Protein AF-S4RM28-F1 (afdb_monomer)

Radius of gyration: 28.79 Å; Cα contacts (8 Å, |Δi|>4): 695; chains: 1; bounding box: 77×63×83 Å

Secondary structure (DSSP, 8-state):
-GGGSSSPB-HHHHSEE-HHHH-TT----TTTHHHHHHHHHHTT-TTTT---PPPPGGG-----S--SSGGGS------------HHHHHHHHHHHB-HHHHHHHHHHHHHTTPPP-SEEEETTTTEEEE-HHHHTT-EEEE---STT--SS-EEEETTTS----------SS-SS-HHHHHHHHH--TT--SS--------S-HHHHHHHS--TTS---EEEEGGGGG-HHHHHHHHHHHHHTT--GGGEEEE-TT-HHHHHHHHHHHHHHHHHHSPPPS---S-S--EEGGGSHHHHHHHHHHHHHHHHHTTTSS---TTSTHHHHHHHHHHHHHHH-TT-TT--HHHHHHHHHHHHHHHHHHHHHH---HHHHHHHHHHHHS-HHHHHHHHHHHHHHHHHHHHHHHHHHHHHHHHHTT-SS--HHHHHHHHHHHHHH---HHHHHHHHHHHHHHHHHHT--STTTTHHHHHHHHHHTT--EE--BTTTTB--HHHHHHHHHHHHHHHTSPPPEEEEEEE-BTTSSHHHHHHHHH-------TT----EEEEEEE-STTTTS-SEEEEEE-PPBS-TTTTTSTTHHHHHHHHHHHHHHH-SEEEE-

Organism: Petromyzon marinus (NCBI:txid7757)

InterPro domains:
  IPR027417 P-loop containing nucleoside triphosphate hydrolase [G3DSA:3.40.50.300] (500-608)
  IPR027417 P-loop containing nucleoside triphosphate hydrolase [SSF52540] (484-608)
  IPR030383 Very large inducible GTPASE (VLIG)-type guanine nucleotide-binding (G) domain [PF25683] (335-608)
  IPR030383 Very large inducible GTPASE (VLIG)-type guanine nucleotide-binding (G) domain [PS51717] (513-608)
  IPR052986 Interferon-induced very large GTPase [PTHR14819] (202-608)
  IPR057365 Up-regulator of cell proliferation-like domain [PF25496] (85-206)
  IPR060180 Up-regulator of cell proliferation-like, N-terminal [PF26773] (1-55)

Foldseek 3Di:
DVVLVVPADEPQNLLFAAVVVVPPDDQDDPVCLLSVLLLCLLLLPLPSQDDDRDDDPPPDDDDDDDDPPPPPDDPDDDDPDPDDDPVVSVLVSCSRHDLNSLLLSQQSCVSSLEDGDQWRQDPVVRAIAGSLSSQLVNWDWDQDPDPVRNPGTFIHTPSQDQDDDDDDDDAAFDQDDSQNLVQLQPPDPPDRHDDDDRDGDHHDVLVVCLPDDDLVDQAAAEAELVCVPPPVVVVVVVVSCVSNVHDPLRYHYDYPVCSPVSNVVVNVSVVVVRNVDDRDRDPPDPDPHHYPCPPPLNVVLLVLLCVLCVVVVVVPDDDLPLDDPLLLLLLVLVVCLVVVPPVPPPDNVVVNVVSVVVNLVSLLVLLVVDHDSSLVSVQCLLQPPPPVSSVSNLVSNQSVLVVQLSVQVRVLVSVLVVLVPDPDPCVVVNLVSLVVSVVSRGGSQSSLVSLLSNLVSCVSVVPDDSNVCVLLSVLSCQSSFNWHAQADLVSRDGSVVSVVSNVVNVCVVVVHDFFEAEEEEAAAQPPCQQVSCSSSSSHDADDDRSCGDQTWHWRAHPHVCPVVGGIYIYGYFHGQPDPSQVPDPCSVVSSVSRVVVRVVVHPYYHYD

pLDDT: mean 74.08, std 16.36, range [24.89, 96.19]

Solvent-accessible surface area (backbone atoms only — not comparable to full-atom values): 35421 Å² total; per-residue (Å²): 106,75,86,21,55,85,47,59,43,46,55,64,73,66,45,47,47,37,60,73,76,68,45,89,78,71,74,52,40,91,91,47,43,67,60,54,48,52,51,34,33,43,27,46,40,66,66,66,81,68,83,75,65,66,72,72,80,90,72,77,76,87,84,85,80,86,78,92,71,63,89,81,78,69,79,94,68,94,69,91,63,93,69,80,52,67,65,58,51,50,44,53,50,54,69,19,33,30,72,68,32,37,24,54,51,44,37,24,34,51,74,33,51,43,70,74,76,58,65,45,72,36,84,93,74,77,46,42,31,34,38,49,50,28,32,44,75,32,62,48,80,39,68,58,86,52,90,90,50,68,83,55,69,48,69,47,30,62,59,73,53,76,69,86,86,84,85,88,80,84,73,37,85,58,102,61,53,65,36,54,56,49,24,66,57,71,37,59,104,87,53,70,45,50,87,69,71,93,74,89,58,72,74,74,52,70,66,56,57,74,73,73,66,67,88,88,62,88,75,69,49,78,41,57,46,82,51,76,79,36,67,69,55,50,53,52,51,51,53,50,28,64,77,66,73,55,58,79,86,31,55,46,73,33,52,90,89,41,61,69,59,42,25,54,52,51,53,49,55,53,50,57,48,61,74,69,51,81,76,73,81,66,98,71,87,88,63,105,51,48,47,57,38,72,38,68,59,52,40,52,28,44,50,54,43,48,58,49,48,57,59,32,74,75,66,75,63,87,72,57,81,51,43,62,69,59,39,37,52,46,27,52,50,56,51,42,68,76,62,53,82,82,47,86,86,58,55,70,70,58,48,48,49,54,48,49,54,55,48,50,52,48,30,51,52,39,43,71,65,58,71,42,73,57,52,45,52,52,52,49,40,61,68,68,45,56,81,84,42,35,60,50,30,53,52,47,41,32,55,50,33,42,52,52,18,44,57,53,40,46,59,49,52,51,54,52,58,53,53,72,70,48,94,64,93,48,65,68,60,51,50,52,50,50,53,50,44,60,73,47,56,46,46,54,65,57,57,54,50,39,51,42,48,48,40,51,16,25,64,76,67,68,51,77,77,88,49,73,61,50,37,51,38,50,23,53,42,32,77,61,54,43,65,44,69,60,46,44,68,90,49,65,35,60,61,59,69,49,53,51,47,20,51,50,35,39,32,60,76,68,74,46,84,75,43,70,41,29,38,32,45,45,35,46,53,80,63,45,60,43,55,48,50,19,33,76,64,40,51,82,60,47,84,45,91,90,51,54,38,38,31,35,36,59,30,46,43,69,45,80,46,80,83,74,37,44,30,43,36,41,34,43,46,57,38,38,80,38,81,88,45,62,79,44,98,61,37,64,59,55,41,49,50,52,51,50,55,52,52,76,67,32,79,41,72,45,80,84

Sequence (608 aa):
LTTYYPNKLTLSDVLKIDNVVLARDESISMGNIAMHFIRNIMRANSKSRTIDIDAPESLRQDYSSDTSFLNEWLPDTEAEADSVSILDLVTAVFLCCDSLLQQVLMVKMSRCHFALPLLLPDPGKGSVTFLLWAMRPVVHKWRPHDGETRKGYREDSMATTSMPIISFVRLGDCSVSKSERINSVLSNENHEFFVHRAIYFGDEECEFLSSNFNSNSTMFLVIDQRNRTDEKVLKKLKLLSNSLSLNQNNFCFMDKRNKKKNKTTLQKTITDILLKKKIATKVQQELNTEIDEYVDLCTKSKHSVDSMLGNVNKSNAIMLPCQGELWHKWAELSKEQCRSKRRRGQTFEAYNREIEDRKLQLRQQQSGKGLSQAMQTFASAILDIPAEMKMYFVQSMGMELDALSRRALFTLRGKYQELLKSTADVKEELNKLSKMMSSSSLGLENLMREIGQIYKASKVCKSENAHERLPAAMAELFLKGIPMELLDGDAGCIPIDWITEVFGEVRKKLGRDPRVFVLTMLGVQSSGKSTLLNTMFGLQFTVDSGRCTRGAFIIDDDSKRELGFDFLLVIDTEGLKSPEVAKLDDSHERDNELATVVIELSDLTLIN

Mean predicted aligned error: 13.02 Å

Nearest PDB structures (foldseek):
  7aoi-assembly1_XL  TM=4.154E-01  e=3.166E-02  Trypanosoma brucei
  8pkp-assembly1_O  TM=1.659E-01  e=1.672E+00  Homo sapiens
  8fbj-assembly1_A  TM=1.659E-01  e=7.945E+00  synthetic construct

Structure (mmCIF, N/CA/C/O backbone):
data_AF-S4RM28-F1
#
_entry.id   AF-S4RM28-F1
#
loop_
_atom_site.group_PDB
_atom_site.id
_atom_site.type_symbol
_atom_site.label_atom_id
_atom_site.label_alt_id
_atom_site.label_comp_id
_atom_site.label_asym_id
_atom_site.label_entity_id
_atom_site.label_seq_id
_atom_site.pdbx_PDB_ins_code
_atom_site.Cartn_x
_atom_site.Cartn_y
_atom_site.Cartn_z
_atom_site.occupancy
_atom_site.B_iso_or_equiv
_atom_site.auth_seq_id
_atom_site.auth_comp_id
_atom_site.auth_asym_id
_atom_site.auth_atom_id
_atom_site.pdbx_PDB_model_num
ATOM 1 N N . LEU A 1 1 ? -1.001 -12.833 -23.002 1.00 73.75 1 LEU A N 1
ATOM 2 C CA . LEU A 1 1 ? -0.875 -11.393 -23.343 1.00 73.75 1 LEU A CA 1
ATOM 3 C C . LEU A 1 1 ? -1.803 -10.971 -24.482 1.00 73.75 1 LEU A C 1
ATOM 5 O O . LEU A 1 1 ? -2.385 -9.909 -24.370 1.00 73.75 1 LEU A O 1
ATOM 9 N N . THR A 1 2 ? -2.011 -11.785 -25.525 1.00 73.62 2 THR A N 1
ATOM 10 C CA . THR A 1 2 ? -2.912 -11.468 -26.659 1.00 73.62 2 THR A CA 1
ATOM 11 C C . THR A 1 2 ? -4.353 -11.137 -26.255 1.00 73.62 2 THR A C 1
ATOM 13 O O . THR A 1 2 ? -4.953 -10.239 -26.827 1.00 73.62 2 THR A O 1
ATOM 16 N N . THR A 1 3 ? -4.894 -11.785 -25.221 1.00 80.25 3 THR A N 1
ATOM 17 C CA . THR A 1 3 ? -6.215 -11.452 -24.650 1.00 80.25 3 THR A CA 1
ATOM 18 C C . THR A 1 3 ? -6.252 -10.075 -23.972 1.00 80.25 3 THR A C 1
ATOM 20 O O . THR A 1 3 ? -7.316 -9.471 -23.849 1.00 80.25 3 THR A O 1
ATOM 23 N N . TYR A 1 4 ? -5.082 -9.584 -23.550 1.00 81.25 4 TYR A N 1
ATOM 24 C CA . TYR A 1 4 ? -4.866 -8.357 -22.783 1.00 81.25 4 TYR A CA 1
ATOM 25 C C . TYR A 1 4 ? -4.171 -7.256 -23.608 1.00 81.25 4 TYR A C 1
ATOM 27 O O . TYR A 1 4 ? -3.497 -6.379 -23.072 1.00 81.25 4 TYR A O 1
ATOM 35 N N . TYR A 1 5 ? -4.295 -7.285 -24.931 1.00 80.00 5 TYR A N 1
ATOM 36 C CA . TYR A 1 5 ? -3.956 -6.129 -25.751 1.00 80.00 5 TYR A CA 1
ATOM 37 C C . TYR A 1 5 ? -5.054 -5.952 -26.806 1.00 80.00 5 TYR A C 1
ATOM 39 O O . TYR A 1 5 ? -5.265 -6.863 -27.603 1.00 80.00 5 TYR A O 1
ATOM 47 N N . PRO A 1 6 ? -5.800 -4.829 -26.815 1.00 69.44 6 PRO A N 1
ATOM 48 C CA . PRO A 1 6 ? -5.622 -3.631 -25.987 1.00 69.44 6 PRO A CA 1
ATOM 49 C C . PRO A 1 6 ? -6.293 -3.690 -24.597 1.00 69.44 6 PRO A C 1
ATOM 51 O O . PRO A 1 6 ? -6.110 -2.758 -23.813 1.00 69.44 6 PRO A O 1
ATOM 54 N N . ASN A 1 7 ? -7.074 -4.738 -24.292 1.00 78.25 7 ASN A N 1
ATOM 55 C CA . ASN A 1 7 ? -7.752 -4.911 -22.994 1.00 78.25 7 ASN A CA 1
ATOM 56 C C . ASN A 1 7 ? -6.734 -4.972 -21.856 1.00 78.25 7 ASN A C 1
ATOM 58 O O . ASN A 1 7 ? -5.763 -5.685 -21.981 1.00 78.25 7 ASN A O 1
ATOM 62 N N . LYS A 1 8 ? -6.910 -4.286 -20.731 1.00 88.12 8 LYS A N 1
ATOM 63 C CA . LYS A 1 8 ? -5.827 -4.200 -19.739 1.00 88.12 8 LYS A CA 1
ATOM 64 C C . LYS A 1 8 ? -5.924 -5.268 -18.650 1.00 88.12 8 LYS A C 1
ATOM 66 O O . LYS A 1 8 ? -6.998 -5.489 -18.105 1.00 88.12 8 LYS A O 1
ATOM 71 N N . LEU A 1 9 ? -4.791 -5.892 -18.330 1.00 90.31 9 LEU A N 1
ATOM 72 C CA . LEU A 1 9 ? -4.597 -6.713 -17.137 1.00 90.31 9 LEU A CA 1
ATOM 73 C C . LEU A 1 9 ? -4.589 -5.804 -15.904 1.00 90.31 9 LEU A C 1
ATOM 75 O O . LEU A 1 9 ? -3.847 -4.817 -15.871 1.00 90.31 9 LEU A O 1
ATOM 79 N N . THR A 1 10 ? -5.400 -6.137 -14.906 1.00 88.19 10 THR A N 1
ATOM 80 C CA . THR A 1 10 ? -5.572 -5.335 -13.689 1.00 88.19 10 THR A CA 1
ATOM 81 C C . THR A 1 10 ? -4.857 -5.957 -12.493 1.00 88.19 10 THR A C 1
ATOM 83 O O . THR A 1 10 ? -4.464 -7.124 -12.505 1.00 88.19 10 THR A O 1
ATOM 86 N N . LEU A 1 11 ? -4.718 -5.192 -11.408 1.00 84.69 11 LEU A N 1
ATOM 87 C CA . LEU A 1 11 ? -4.174 -5.714 -10.152 1.00 84.69 11 LEU A CA 1
ATOM 88 C C . LEU A 1 11 ? -4.999 -6.892 -9.600 1.00 84.69 11 LEU A C 1
ATOM 90 O O . LEU A 1 11 ? -4.419 -7.858 -9.110 1.00 84.69 11 LEU A O 1
ATOM 94 N N . SER A 1 12 ? -6.328 -6.835 -9.713 1.00 81.81 12 SER A N 1
ATOM 95 C CA . SER A 1 12 ? -7.225 -7.903 -9.256 1.00 81.81 12 SER A CA 1
ATOM 96 C C . SER A 1 12 ? -7.084 -9.190 -10.067 1.00 81.81 12 SER A C 1
ATOM 98 O O . SER A 1 12 ? -7.350 -10.256 -9.531 1.00 81.81 12 SER A O 1
ATOM 100 N N . ASP A 1 13 ? -6.640 -9.120 -11.325 1.00 84.81 13 ASP A N 1
ATOM 101 C CA . ASP A 1 13 ? -6.362 -10.316 -12.132 1.00 84.81 13 ASP A CA 1
ATOM 102 C C . ASP A 1 13 ? -5.073 -11.022 -11.693 1.00 84.81 13 ASP A C 1
ATOM 104 O O . ASP A 1 13 ? -4.930 -12.230 -11.864 1.00 84.81 13 ASP A O 1
ATOM 108 N N . VAL A 1 14 ? -4.122 -10.267 -11.133 1.00 84.12 14 VAL A N 1
ATOM 109 C CA . VAL A 1 14 ? -2.812 -10.776 -10.699 1.00 84.12 14 VAL A CA 1
ATOM 110 C C . VAL A 1 14 ? -2.829 -11.229 -9.236 1.00 84.12 14 VAL A C 1
ATOM 112 O O . VAL A 1 14 ? -2.115 -12.165 -8.877 1.00 84.12 14 VAL A O 1
ATOM 115 N N . LEU A 1 15 ? -3.630 -10.581 -8.385 1.00 81.81 15 LEU A N 1
ATOM 116 C CA . LEU A 1 15 ? -3.820 -10.942 -6.975 1.00 81.81 15 LEU A CA 1
ATOM 117 C C . LEU A 1 15 ? -4.888 -12.034 -6.817 1.00 81.81 15 LEU A C 1
ATOM 119 O O . LEU A 1 15 ? -5.908 -11.833 -6.157 1.00 81.81 15 LEU A O 1
ATOM 123 N N . LYS A 1 16 ? -4.633 -13.194 -7.419 1.00 82.19 16 LYS A N 1
ATOM 124 C CA . LYS A 1 16 ? -5.481 -14.383 -7.315 1.00 82.19 16 LYS A CA 1
ATOM 125 C C . LYS A 1 16 ? -4.652 -15.608 -6.987 1.00 82.19 16 LYS A C 1
ATOM 127 O O . LYS A 1 16 ? -3.481 -15.699 -7.364 1.00 82.19 16 LYS A O 1
ATOM 132 N N . ILE A 1 17 ? -5.274 -16.557 -6.302 1.00 75.69 17 ILE A N 1
ATOM 133 C CA . ILE A 1 17 ? -4.740 -17.909 -6.196 1.00 75.69 17 ILE A CA 1
ATOM 134 C C . ILE A 1 17 ? -5.312 -18.694 -7.371 1.00 75.69 17 ILE A C 1
ATOM 136 O O . ILE A 1 17 ? -6.522 -18.843 -7.494 1.00 75.69 17 ILE A O 1
ATOM 140 N N . ASP A 1 18 ? -4.441 -19.138 -8.269 1.00 70.94 18 ASP A N 1
ATOM 141 C CA . ASP A 1 18 ? -4.818 -19.913 -9.447 1.00 70.94 18 ASP A CA 1
ATOM 142 C C . ASP A 1 18 ? -4.026 -21.223 -9.517 1.00 70.94 18 ASP A C 1
ATOM 144 O O . ASP A 1 18 ? -3.054 -21.433 -8.785 1.00 70.94 18 ASP A O 1
ATOM 148 N N . ASN A 1 19 ? -4.434 -22.114 -10.421 1.00 61.41 19 ASN A N 1
ATOM 149 C CA . ASN A 1 19 ? -3.815 -23.433 -10.565 1.00 61.41 19 ASN A CA 1
ATOM 150 C C . ASN A 1 19 ? -2.324 -23.353 -10.921 1.00 61.41 19 ASN A C 1
ATOM 152 O O . ASN A 1 19 ? -1.575 -24.264 -10.588 1.00 61.41 19 ASN A O 1
ATOM 156 N N . VAL A 1 20 ? -1.867 -22.252 -11.525 1.00 61.03 20 VAL A N 1
ATOM 157 C CA . VAL A 1 20 ? -0.448 -22.056 -11.849 1.00 61.03 20 VAL A CA 1
ATOM 158 C C . VAL A 1 20 ? 0.359 -21.696 -10.597 1.00 61.03 20 VAL A C 1
ATOM 160 O O . VAL A 1 20 ? 1.529 -22.046 -10.495 1.00 61.03 20 VAL A O 1
ATOM 163 N N . VAL A 1 21 ? -0.243 -21.015 -9.616 1.00 60.88 21 VAL A N 1
ATOM 164 C CA . VAL A 1 21 ? 0.367 -20.813 -8.289 1.00 60.88 21 VAL A CA 1
ATOM 165 C C . VAL A 1 21 ? 0.446 -22.128 -7.505 1.00 60.88 21 VAL A C 1
ATOM 167 O O . VAL A 1 21 ? 1.389 -22.313 -6.733 1.00 60.88 21 VAL A O 1
ATOM 170 N N . LEU A 1 22 ? -0.524 -23.027 -7.693 1.00 56.69 22 LEU A N 1
ATOM 171 C CA . LEU A 1 22 ? -0.585 -24.331 -7.023 1.00 56.69 22 LEU A CA 1
ATOM 172 C C . LEU A 1 22 ? 0.323 -25.386 -7.670 1.00 56.69 22 LEU A C 1
ATOM 174 O O . LEU A 1 22 ? 0.845 -26.256 -6.966 1.00 56.69 22 LEU A O 1
ATOM 178 N N . ALA A 1 23 ? 0.549 -25.296 -8.980 1.00 56.53 23 ALA A N 1
ATOM 179 C CA . ALA A 1 23 ? 1.480 -26.146 -9.705 1.00 56.53 23 ALA A CA 1
ATOM 180 C C . ALA A 1 23 ? 2.921 -25.826 -9.275 1.00 56.53 23 ALA A C 1
ATOM 182 O O . ALA A 1 23 ? 3.516 -24.830 -9.678 1.00 56.53 23 ALA A O 1
ATOM 183 N N . ARG A 1 24 ? 3.481 -26.678 -8.410 1.00 48.00 24 ARG A N 1
ATOM 184 C CA . ARG A 1 24 ? 4.815 -26.490 -7.815 1.00 48.00 24 ARG A CA 1
ATOM 185 C C . ARG A 1 24 ? 5.962 -26.524 -8.836 1.00 48.00 24 ARG A C 1
ATOM 187 O O . ARG A 1 24 ? 7.009 -25.970 -8.531 1.00 48.00 24 ARG A O 1
ATOM 194 N N . ASP A 1 25 ? 5.734 -27.101 -10.018 1.00 49.94 25 ASP A N 1
ATOM 195 C CA . ASP A 1 25 ? 6.750 -27.396 -11.038 1.00 49.94 25 ASP A CA 1
ATOM 196 C C . ASP A 1 25 ? 6.194 -27.265 -12.475 1.00 49.94 25 ASP A C 1
ATOM 198 O O . ASP A 1 25 ? 6.330 -28.172 -13.294 1.00 49.94 25 ASP A O 1
ATOM 202 N N . GLU A 1 26 ? 5.521 -26.163 -12.821 1.00 53.56 26 GLU A N 1
ATOM 203 C CA . GLU A 1 26 ? 5.284 -25.885 -14.247 1.00 53.56 26 GLU A CA 1
ATOM 204 C C . GLU A 1 26 ? 6.569 -25.354 -14.895 1.00 53.56 26 GLU A C 1
ATOM 206 O O . GLU A 1 26 ? 7.029 -24.253 -14.577 1.00 53.56 26 GLU A O 1
ATOM 211 N N . SER A 1 27 ? 7.122 -26.121 -15.840 1.00 62.16 27 SER A N 1
ATOM 212 C CA . SER A 1 27 ? 8.196 -25.661 -16.724 1.00 62.16 27 SER A CA 1
ATOM 213 C C . SER A 1 27 ? 7.789 -24.350 -17.402 1.00 62.16 27 SER A C 1
ATOM 215 O O . SER A 1 27 ? 6.673 -24.225 -17.928 1.00 62.16 27 SER A O 1
ATOM 217 N N . ILE A 1 28 ? 8.689 -23.365 -17.411 1.00 68.44 28 ILE A N 1
ATOM 218 C CA . ILE A 1 28 ? 8.443 -22.080 -18.074 1.00 68.44 28 ILE A CA 1
ATOM 219 C C . ILE A 1 28 ? 8.286 -22.344 -19.573 1.00 68.44 28 ILE A C 1
ATOM 221 O O . ILE A 1 28 ? 9.174 -22.901 -20.209 1.00 68.44 28 ILE A O 1
ATOM 225 N N . SER A 1 29 ? 7.159 -21.923 -20.143 1.00 72.62 29 SER A N 1
ATOM 226 C CA . SER A 1 29 ? 6.858 -22.029 -21.569 1.00 72.62 29 SER A CA 1
ATOM 227 C C . SER A 1 29 ? 6.569 -20.652 -22.156 1.00 72.62 29 SER A C 1
ATOM 229 O O . SER A 1 29 ? 6.201 -19.710 -21.450 1.00 72.62 29 SER A O 1
ATOM 231 N N . MET A 1 30 ? 6.650 -20.527 -23.480 1.00 72.19 30 MET A N 1
ATOM 232 C CA . MET A 1 30 ? 6.326 -19.269 -24.159 1.00 72.19 30 MET A CA 1
ATOM 233 C C . MET A 1 30 ? 4.887 -18.788 -23.879 1.00 72.19 30 MET A C 1
ATOM 235 O O . MET A 1 30 ? 4.615 -17.588 -23.860 1.00 72.19 30 MET A O 1
ATOM 239 N N . GLY A 1 31 ? 3.960 -19.711 -23.603 1.00 74.06 31 GLY A N 1
ATOM 240 C CA . GLY A 1 31 ? 2.568 -19.387 -23.283 1.00 74.06 31 GLY A CA 1
ATOM 241 C C . GLY A 1 31 ? 2.368 -18.763 -21.896 1.00 74.06 31 GLY A C 1
ATOM 242 O O . GLY A 1 31 ? 1.468 -17.936 -21.733 1.00 74.06 31 GLY A O 1
ATOM 243 N N . ASN A 1 32 ? 3.204 -19.112 -20.908 1.00 76.75 32 ASN A N 1
ATOM 244 C CA . ASN A 1 32 ? 3.055 -18.670 -19.512 1.00 76.75 32 ASN A CA 1
ATOM 245 C C . ASN A 1 32 ? 4.155 -17.697 -19.035 1.00 76.75 32 ASN A C 1
ATOM 247 O O . ASN A 1 32 ? 4.002 -17.095 -17.969 1.00 76.75 32 ASN A O 1
ATOM 251 N N . ILE A 1 33 ? 5.202 -17.463 -19.839 1.00 80.50 33 ILE A N 1
ATOM 252 C CA . ILE A 1 33 ? 6.382 -16.649 -19.493 1.00 80.50 33 ILE A CA 1
ATOM 253 C C . ILE A 1 33 ? 6.043 -15.260 -18.934 1.00 80.50 33 ILE A C 1
ATOM 255 O O . ILE A 1 33 ? 6.625 -14.828 -17.941 1.00 80.50 33 ILE A O 1
ATOM 259 N N . ALA A 1 34 ? 5.063 -14.564 -19.516 1.00 84.25 34 ALA A N 1
ATOM 260 C CA . ALA A 1 34 ? 4.672 -13.227 -19.071 1.00 84.25 34 ALA A CA 1
ATOM 261 C C . ALA A 1 34 ? 4.006 -13.235 -17.691 1.00 84.25 34 ALA A C 1
ATOM 263 O O . ALA A 1 34 ? 4.335 -12.407 -16.845 1.00 84.25 34 ALA A O 1
ATOM 264 N N . MET A 1 35 ? 3.109 -14.193 -17.439 1.00 83.75 35 MET A N 1
ATOM 265 C CA . MET A 1 35 ? 2.478 -14.338 -16.125 1.00 83.75 35 MET A CA 1
ATOM 266 C C . MET A 1 35 ? 3.481 -14.821 -15.082 1.00 83.75 35 MET A C 1
ATOM 268 O O . MET A 1 35 ? 3.471 -14.332 -13.955 1.00 83.75 35 MET A O 1
ATOM 272 N N . HIS A 1 36 ? 4.393 -15.719 -15.461 1.00 79.94 36 HIS A N 1
ATOM 273 C CA . HIS A 1 36 ? 5.498 -16.138 -14.607 1.00 79.94 36 HIS A CA 1
ATOM 274 C C . HIS A 1 36 ? 6.381 -14.942 -14.208 1.00 79.94 36 HIS A C 1
ATOM 276 O O . HIS A 1 36 ? 6.654 -14.736 -13.023 1.00 79.94 36 HIS A O 1
ATOM 282 N N . PHE A 1 37 ? 6.752 -14.092 -15.173 1.00 83.25 37 PHE A N 1
ATOM 283 C CA . PHE A 1 37 ? 7.504 -12.863 -14.920 1.00 83.25 37 PHE A CA 1
ATOM 284 C C . PHE A 1 37 ? 6.750 -11.902 -13.992 1.00 83.25 37 PHE A C 1
ATOM 286 O O . PHE A 1 37 ? 7.304 -11.485 -12.975 1.00 83.25 37 PHE A O 1
ATOM 293 N N . ILE A 1 38 ? 5.477 -11.604 -14.282 1.00 87.31 38 ILE A N 1
ATOM 294 C CA . ILE A 1 38 ? 4.633 -10.738 -13.442 1.00 87.31 38 ILE A CA 1
ATOM 295 C C . ILE A 1 38 ? 4.581 -11.266 -12.006 1.00 87.31 38 ILE A C 1
ATOM 297 O O . ILE A 1 38 ? 4.836 -10.507 -11.073 1.00 87.31 38 ILE A O 1
ATOM 301 N N . ARG A 1 39 ? 4.317 -12.563 -11.803 1.00 83.31 39 ARG A N 1
ATOM 302 C CA . ARG A 1 39 ? 4.246 -13.166 -10.462 1.00 83.31 39 ARG A CA 1
ATOM 303 C C . ARG A 1 39 ? 5.578 -13.067 -9.721 1.00 83.31 39 ARG A C 1
ATOM 305 O O . ARG A 1 39 ? 5.593 -12.675 -8.555 1.00 83.31 39 ARG A O 1
ATOM 312 N N . ASN A 1 40 ? 6.698 -13.349 -10.381 1.00 80.81 40 ASN A N 1
ATOM 313 C CA . ASN A 1 40 ? 8.018 -13.234 -9.758 1.00 80.81 40 ASN A CA 1
ATOM 314 C C . ASN A 1 40 ? 8.355 -11.789 -9.359 1.00 80.81 40 ASN A C 1
ATOM 316 O O . ASN A 1 40 ? 8.860 -11.555 -8.256 1.00 80.81 40 ASN A O 1
ATOM 320 N N . ILE A 1 41 ? 8.009 -10.812 -10.204 1.00 85.69 41 ILE A N 1
ATOM 321 C CA . ILE A 1 41 ? 8.134 -9.392 -9.865 1.00 85.69 41 ILE A CA 1
ATOM 322 C C . ILE A 1 41 ? 7.222 -9.037 -8.690 1.00 85.69 41 ILE A C 1
ATOM 324 O O . ILE A 1 41 ? 7.694 -8.438 -7.729 1.00 85.69 41 ILE A O 1
ATOM 328 N N . MET A 1 42 ? 5.953 -9.448 -8.696 1.00 85.62 42 MET A N 1
ATOM 329 C CA . MET A 1 42 ? 5.010 -9.182 -7.601 1.00 85.62 42 MET A CA 1
ATOM 330 C C . MET A 1 42 ? 5.515 -9.712 -6.253 1.00 85.62 42 MET A C 1
ATOM 332 O O . MET A 1 42 ? 5.389 -9.022 -5.235 1.00 85.62 42 MET A O 1
ATOM 336 N N . ARG A 1 43 ? 6.177 -10.873 -6.261 1.00 79.31 43 ARG A N 1
ATOM 337 C CA . ARG A 1 43 ? 6.854 -11.481 -5.104 1.00 79.31 43 ARG A CA 1
ATOM 338 C C . ARG A 1 43 ? 8.180 -10.813 -4.722 1.00 79.31 43 ARG A C 1
ATOM 340 O O . ARG A 1 43 ? 8.852 -11.274 -3.813 1.00 79.31 43 ARG A O 1
ATOM 347 N N . ALA A 1 44 ? 8.579 -9.738 -5.398 1.00 78.00 44 ALA A N 1
ATOM 348 C CA . ALA A 1 44 ? 9.864 -9.067 -5.212 1.00 78.00 44 ALA A CA 1
ATOM 349 C C . ALA A 1 44 ? 11.079 -10.020 -5.316 1.00 78.00 44 ALA A C 1
ATOM 351 O O . ALA A 1 44 ? 12.079 -9.860 -4.613 1.00 78.00 44 ALA A O 1
ATOM 352 N N . ASN A 1 45 ? 11.009 -11.014 -6.209 1.00 72.25 45 ASN A N 1
ATOM 353 C CA . ASN A 1 45 ? 12.101 -11.955 -6.432 1.00 72.25 45 ASN A CA 1
ATOM 354 C C . ASN A 1 45 ? 13.248 -11.278 -7.211 1.00 72.25 45 ASN A C 1
ATOM 356 O O . ASN A 1 45 ? 13.097 -10.897 -8.376 1.00 72.25 45 ASN A O 1
ATOM 360 N N . SER A 1 46 ? 14.425 -11.152 -6.594 1.00 66.62 46 SER A N 1
ATOM 361 C CA . SER A 1 46 ? 15.604 -10.521 -7.210 1.00 66.62 46 SER A CA 1
ATOM 362 C C . SER A 1 46 ? 16.206 -11.328 -8.369 1.00 66.62 46 SER A C 1
ATOM 364 O O . SER A 1 46 ? 16.911 -10.757 -9.203 1.00 66.62 46 SER A O 1
ATOM 366 N N . LYS A 1 47 ? 15.887 -12.628 -8.474 1.00 64.38 47 LYS A N 1
ATOM 367 C CA . LYS A 1 47 ? 16.324 -13.520 -9.563 1.00 64.38 47 LYS A CA 1
ATOM 368 C C . LYS A 1 47 ? 15.424 -13.481 -10.803 1.00 64.38 47 LYS A C 1
ATOM 370 O O . LYS A 1 47 ? 15.728 -14.149 -11.779 1.00 64.38 47 LYS A O 1
ATOM 375 N N . SER A 1 48 ? 14.376 -12.652 -10.830 1.00 63.12 48 SER A N 1
ATOM 376 C CA . SER A 1 48 ? 13.423 -12.542 -11.961 1.00 63.12 48 SER A CA 1
ATOM 377 C C . SER A 1 48 ? 14.031 -12.060 -13.295 1.00 63.12 48 SER A C 1
ATOM 379 O O . SER A 1 48 ? 13.302 -11.770 -14.238 1.00 63.12 48 SER A O 1
ATOM 381 N N . ARG A 1 49 ? 15.354 -11.872 -13.357 1.00 60.97 49 ARG A N 1
ATOM 382 C CA . ARG A 1 49 ? 16.100 -11.309 -14.494 1.00 60.97 49 ARG A CA 1
ATOM 383 C C . ARG A 1 49 ? 16.609 -12.373 -15.457 1.00 60.97 49 ARG A C 1
ATOM 385 O O . ARG A 1 49 ? 16.906 -12.050 -16.601 1.00 60.97 49 ARG A O 1
ATOM 392 N N . THR A 1 50 ? 16.743 -13.602 -14.975 1.00 55.88 50 THR A N 1
ATOM 393 C CA . THR A 1 50 ? 17.127 -14.774 -15.756 1.00 55.88 50 THR A CA 1
ATOM 394 C C . THR A 1 50 ? 15.861 -15.576 -15.998 1.00 55.88 50 THR A C 1
ATOM 396 O O . THR A 1 50 ? 15.261 -16.075 -15.046 1.00 55.88 50 THR A O 1
ATOM 399 N N . ILE A 1 51 ? 15.418 -15.628 -17.250 1.00 56.22 51 ILE A N 1
ATOM 400 C CA . ILE A 1 51 ? 14.307 -16.479 -17.663 1.00 56.22 51 ILE A CA 1
ATOM 401 C C . ILE A 1 51 ? 14.908 -17.535 -18.574 1.00 56.22 51 ILE A C 1
ATOM 403 O O . ILE A 1 51 ? 15.106 -17.288 -19.762 1.00 56.22 51 ILE A O 1
ATOM 407 N N . ASP A 1 52 ? 15.239 -18.678 -17.990 1.00 51.44 52 ASP A N 1
ATOM 408 C CA . ASP A 1 52 ? 15.654 -19.844 -18.754 1.00 51.44 52 ASP A CA 1
ATOM 409 C C . ASP A 1 52 ? 14.385 -20.642 -19.062 1.00 51.44 52 ASP A C 1
ATOM 411 O O . ASP A 1 52 ? 13.712 -21.142 -18.161 1.00 51.44 52 ASP A O 1
ATOM 415 N N . ILE A 1 53 ? 14.000 -20.670 -20.337 1.00 55.22 53 ILE A N 1
ATOM 416 C CA . ILE A 1 53 ? 12.940 -21.555 -20.823 1.00 55.22 53 ILE A CA 1
ATOM 417 C C . ILE A 1 53 ? 13.543 -22.961 -20.803 1.00 55.22 53 ILE A C 1
ATOM 419 O O . ILE A 1 53 ? 14.588 -23.180 -21.419 1.00 55.22 53 ILE A O 1
ATOM 423 N N . ASP A 1 54 ? 12.938 -23.894 -20.065 1.00 44.25 54 ASP A N 1
ATOM 424 C CA . ASP A 1 54 ? 13.449 -25.263 -20.002 1.00 44.25 54 ASP A CA 1
ATOM 425 C C . ASP A 1 54 ? 13.424 -25.882 -21.410 1.00 44.25 54 ASP A C 1
ATOM 427 O O . ASP A 1 54 ? 12.374 -25.997 -22.044 1.00 44.25 54 ASP A O 1
ATOM 431 N N . ALA A 1 55 ? 14.596 -26.286 -21.907 1.00 36.75 55 ALA A N 1
ATOM 432 C CA . ALA A 1 55 ? 14.683 -27.157 -23.073 1.00 36.75 55 ALA A CA 1
ATOM 433 C C . ALA A 1 55 ? 14.151 -28.564 -22.711 1.00 36.75 55 ALA A C 1
ATOM 435 O O . ALA A 1 55 ? 14.268 -28.967 -21.549 1.00 36.75 55 ALA A O 1
ATOM 436 N N . PRO A 1 56 ? 13.595 -29.330 -23.673 1.00 33.72 56 PRO A N 1
ATOM 437 C CA . PRO A 1 56 ? 13.001 -30.642 -23.410 1.00 33.72 56 PRO A CA 1
ATOM 438 C C . PRO A 1 56 ? 13.948 -31.593 -22.659 1.00 33.72 56 PRO A C 1
ATOM 440 O O . PRO A 1 56 ? 15.148 -31.631 -22.934 1.00 33.72 56 PRO A O 1
ATOM 443 N N . GLU A 1 57 ? 13.389 -32.410 -21.757 1.00 33.69 57 GLU A N 1
ATOM 444 C CA . GLU A 1 57 ? 14.084 -33.353 -20.854 1.00 33.69 57 GLU A CA 1
ATOM 445 C C . GLU A 1 57 ? 15.076 -34.329 -21.525 1.00 33.69 57 GLU A C 1
ATOM 447 O O . GLU A 1 57 ? 15.875 -34.958 -20.837 1.00 33.69 57 GLU A O 1
ATOM 452 N N . SER A 1 58 ? 15.105 -34.439 -22.855 1.00 35.84 58 SER A N 1
ATOM 453 C CA . SER A 1 58 ? 15.984 -35.357 -23.591 1.00 35.84 58 SER A CA 1
ATOM 454 C C . SER A 1 58 ? 17.476 -34.986 -23.600 1.00 35.84 58 SER A C 1
ATOM 456 O O . SER A 1 58 ? 18.267 -35.737 -24.163 1.00 35.84 58 SER A O 1
ATOM 458 N N . LEU A 1 59 ? 17.881 -33.851 -23.015 1.00 37.84 59 LEU A N 1
ATOM 459 C CA . LEU A 1 59 ? 19.283 -33.390 -23.000 1.00 37.84 59 LEU A CA 1
ATOM 460 C C . LEU A 1 59 ? 19.930 -33.345 -21.606 1.00 37.84 59 LEU A C 1
ATOM 462 O O . LEU A 1 59 ? 21.108 -33.010 -21.495 1.00 37.84 59 LEU A O 1
ATOM 466 N N . ARG A 1 60 ? 19.205 -33.696 -20.536 1.00 33.84 60 ARG A N 1
ATOM 467 C CA . ARG A 1 60 ? 19.767 -33.743 -19.176 1.00 33.84 60 ARG A CA 1
ATOM 468 C C . ARG A 1 60 ? 20.244 -35.157 -18.843 1.00 33.84 60 ARG A C 1
ATOM 470 O O . ARG A 1 60 ? 19.572 -35.882 -18.119 1.00 33.84 60 ARG A O 1
ATOM 477 N N . GLN A 1 61 ? 21.413 -35.542 -19.353 1.00 29.55 61 GLN A N 1
ATOM 478 C CA . GLN A 1 61 ? 22.210 -36.594 -18.716 1.00 29.55 61 GLN A CA 1
ATOM 479 C C . GLN A 1 61 ? 23.412 -35.974 -17.998 1.00 29.55 61 GLN A C 1
ATOM 481 O O . GLN A 1 61 ? 24.270 -35.353 -18.616 1.00 29.55 61 GLN A O 1
ATOM 486 N N . ASP A 1 62 ? 23.384 -36.149 -16.676 1.00 33.28 62 ASP A N 1
ATOM 487 C CA . ASP A 1 62 ? 24.485 -36.185 -15.716 1.00 33.28 62 ASP A CA 1
ATOM 488 C C . ASP A 1 62 ? 25.594 -35.139 -15.829 1.00 33.28 62 ASP A C 1
ATOM 490 O O . ASP A 1 62 ? 26.648 -35.438 -16.365 1.00 33.28 62 ASP A O 1
ATOM 494 N N . TYR A 1 63 ? 25.438 -34.001 -15.142 1.00 30.42 63 TYR A N 1
ATOM 495 C CA . TYR A 1 63 ? 26.538 -33.419 -14.357 1.00 30.42 63 TYR A CA 1
ATOM 496 C C . TYR A 1 63 ? 25.991 -32.687 -13.126 1.00 30.42 63 TYR A C 1
ATOM 498 O O . TYR A 1 63 ? 25.431 -31.595 -13.204 1.00 30.42 63 TYR A O 1
ATOM 506 N N . SER A 1 64 ? 26.168 -33.310 -11.961 1.00 33.28 64 SER A N 1
ATOM 507 C CA . SER A 1 64 ? 26.113 -32.631 -10.671 1.00 33.28 64 SER A CA 1
ATOM 508 C C . SER A 1 64 ? 27.431 -31.899 -10.403 1.00 33.28 64 SER A C 1
ATOM 510 O O . SER A 1 64 ? 28.493 -32.428 -10.727 1.00 33.28 64 SER A O 1
ATOM 512 N N . SER A 1 65 ? 27.334 -30.794 -9.661 1.00 33.78 65 SER A N 1
ATOM 513 C CA . SER A 1 65 ? 28.393 -29.992 -9.021 1.00 33.78 65 SER A CA 1
ATOM 514 C C . SER A 1 65 ? 29.024 -28.858 -9.846 1.00 33.78 65 SER A C 1
ATOM 516 O O . SER A 1 65 ? 29.573 -29.058 -10.921 1.00 33.78 65 SER A O 1
ATOM 518 N N . ASP A 1 66 ? 28.911 -27.655 -9.271 1.00 36.69 66 ASP A N 1
ATOM 519 C CA . ASP A 1 66 ? 29.726 -26.452 -9.468 1.00 36.69 66 ASP A CA 1
ATOM 520 C C . ASP A 1 66 ? 30.109 -26.050 -10.897 1.00 36.69 66 ASP A C 1
ATOM 522 O O . ASP A 1 66 ? 31.209 -26.312 -11.379 1.00 36.69 66 ASP A O 1
ATOM 526 N N . THR A 1 67 ? 29.263 -25.241 -11.536 1.00 32.94 67 THR A N 1
ATOM 527 C CA . THR A 1 67 ? 29.619 -24.573 -12.797 1.00 32.94 67 THR A CA 1
ATOM 528 C C . THR A 1 67 ? 29.525 -23.054 -12.688 1.00 32.94 67 THR A C 1
ATOM 530 O O . THR A 1 67 ? 28.758 -22.401 -13.390 1.00 32.94 67 THR A O 1
ATOM 533 N N . SER A 1 68 ? 30.365 -22.473 -11.828 1.00 33.84 68 SER A N 1
ATOM 534 C CA . SER A 1 68 ? 30.814 -21.075 -11.952 1.00 33.84 68 SER A CA 1
ATOM 535 C C . SER A 1 68 ? 32.109 -20.941 -12.775 1.00 33.84 68 SER A C 1
ATOM 537 O O . SER A 1 68 ? 32.626 -19.838 -12.923 1.00 33.84 68 SER A O 1
ATOM 539 N N . PHE A 1 69 ? 32.619 -22.044 -13.344 1.00 29.20 69 PHE A N 1
ATOM 540 C CA . PHE A 1 69 ? 33.908 -22.088 -14.047 1.00 29.20 69 PHE A CA 1
ATOM 541 C C . PHE A 1 69 ? 33.833 -22.512 -15.531 1.00 29.20 69 PHE A C 1
ATOM 543 O O . PHE A 1 69 ? 34.817 -22.374 -16.247 1.00 29.20 69 PHE A O 1
ATOM 550 N N . LEU A 1 70 ? 32.687 -22.991 -16.039 1.00 24.89 70 LEU A N 1
ATOM 551 C CA . LEU A 1 70 ? 32.603 -23.556 -17.403 1.00 24.89 70 LEU A CA 1
ATOM 552 C C . LEU A 1 70 ? 32.101 -22.604 -18.505 1.00 24.89 70 LEU A C 1
ATOM 554 O O . LEU A 1 70 ? 32.176 -22.959 -19.676 1.00 24.89 70 LEU A O 1
ATOM 558 N N . ASN A 1 71 ? 31.688 -21.372 -18.186 1.00 33.59 71 ASN A N 1
ATOM 559 C CA . ASN A 1 71 ? 31.273 -20.403 -19.216 1.00 33.59 71 ASN A CA 1
ATOM 560 C C . ASN A 1 71 ? 32.440 -19.705 -19.939 1.00 33.59 71 ASN A C 1
ATOM 562 O O . ASN A 1 71 ? 32.198 -18.863 -20.799 1.00 33.59 71 ASN A O 1
ATOM 566 N N . GLU A 1 72 ? 33.697 -20.017 -19.606 1.00 31.69 72 GLU A N 1
ATOM 567 C CA . GLU A 1 72 ? 34.855 -19.339 -20.203 1.00 31.69 72 GLU A CA 1
ATOM 568 C C . GLU A 1 72 ? 35.488 -20.110 -21.382 1.00 31.69 72 GLU A C 1
ATOM 570 O O . GLU A 1 72 ? 36.342 -19.548 -22.061 1.00 31.69 72 GLU A O 1
ATOM 575 N N . TRP A 1 73 ? 35.078 -21.359 -21.673 1.00 29.33 73 TRP A N 1
ATOM 576 C CA . TRP A 1 73 ? 35.788 -22.238 -22.629 1.00 29.33 73 TRP A CA 1
ATOM 577 C C . TRP A 1 73 ? 34.906 -23.142 -23.522 1.00 29.33 73 TRP A C 1
ATOM 579 O O . TRP A 1 73 ? 35.305 -24.254 -23.863 1.00 29.33 73 TRP A O 1
ATOM 589 N N . LEU A 1 74 ? 33.735 -22.679 -23.968 1.00 26.45 74 LEU A N 1
ATOM 590 C CA . LEU A 1 74 ? 32.996 -23.345 -25.054 1.00 26.45 74 LEU A CA 1
ATOM 591 C C . LEU A 1 74 ? 32.975 -22.444 -26.301 1.00 26.45 74 LEU A C 1
ATOM 593 O O . LEU A 1 74 ? 32.577 -21.286 -26.182 1.00 26.45 74 LEU A O 1
ATOM 597 N N . PRO A 1 75 ? 33.433 -22.923 -27.478 1.00 27.77 75 PRO A N 1
ATOM 598 C CA . PRO A 1 75 ? 33.314 -22.169 -28.718 1.00 27.77 75 PRO A CA 1
ATOM 599 C C . PRO A 1 75 ? 31.836 -21.999 -29.062 1.00 27.77 75 PRO A C 1
ATOM 601 O O . PRO A 1 75 ? 31.071 -22.961 -28.951 1.00 27.77 75 PRO A O 1
ATOM 604 N N . ASP A 1 76 ? 31.478 -20.790 -29.498 1.00 33.34 76 ASP A N 1
ATOM 605 C CA . ASP A 1 76 ? 30.172 -20.438 -30.050 1.00 33.34 76 ASP A CA 1
ATOM 606 C C . ASP A 1 76 ? 29.721 -21.518 -31.044 1.00 33.34 76 ASP A C 1
ATOM 608 O O . ASP A 1 76 ? 30.195 -21.590 -32.178 1.00 33.34 76 ASP A O 1
ATOM 612 N N . THR A 1 77 ? 28.829 -22.397 -30.596 1.00 30.95 77 THR A N 1
ATOM 613 C CA . THR A 1 77 ? 28.086 -23.295 -31.472 1.00 30.95 77 THR A CA 1
ATOM 614 C C . THR A 1 77 ? 26.669 -22.766 -31.534 1.00 30.95 77 THR A C 1
ATOM 616 O O . THR A 1 77 ? 26.028 -22.518 -30.515 1.00 30.95 77 THR A O 1
ATOM 619 N N . GLU A 1 78 ? 26.248 -22.519 -32.768 1.00 36.69 78 GLU A N 1
ATOM 620 C CA . GLU A 1 78 ? 24.948 -22.025 -33.194 1.00 36.69 78 GLU A CA 1
ATOM 621 C C . GLU A 1 78 ? 23.821 -22.869 -32.582 1.00 36.69 78 GLU A C 1
ATOM 623 O O . GLU A 1 78 ? 23.393 -23.879 -33.132 1.00 36.69 78 GLU A O 1
ATOM 628 N N . ALA A 1 79 ? 23.338 -22.453 -31.418 1.00 33.41 79 ALA A N 1
ATOM 629 C CA . ALA A 1 79 ? 22.038 -22.841 -30.909 1.00 33.41 79 ALA A CA 1
ATOM 630 C C . ALA A 1 79 ? 21.185 -21.572 -30.883 1.00 33.41 79 ALA A C 1
ATOM 632 O O . ALA A 1 79 ? 21.228 -20.793 -29.929 1.00 33.41 79 ALA A O 1
ATOM 633 N N . GLU A 1 80 ? 20.422 -21.352 -31.956 1.00 39.47 80 GLU A N 1
ATOM 634 C CA . GLU A 1 80 ? 19.232 -20.498 -31.942 1.00 39.47 80 GLU A CA 1
ATOM 635 C C . GLU A 1 80 ? 18.219 -21.105 -30.957 1.00 39.47 80 GLU A C 1
ATOM 637 O O . GLU A 1 80 ? 17.253 -21.760 -31.330 1.00 39.47 80 GLU A O 1
ATOM 642 N N . ALA A 1 81 ? 18.475 -20.958 -29.659 1.00 41.28 81 ALA A N 1
ATOM 643 C CA . ALA A 1 81 ? 17.469 -21.198 -28.644 1.00 41.28 81 ALA A CA 1
ATOM 644 C C . ALA A 1 81 ? 16.561 -19.966 -28.615 1.00 41.28 81 ALA A C 1
ATOM 646 O O . ALA A 1 81 ? 17.043 -18.860 -28.337 1.00 41.28 81 ALA A O 1
ATOM 647 N N . ASP A 1 82 ? 15.273 -20.175 -28.909 1.00 45.91 82 ASP A N 1
ATOM 648 C CA . ASP A 1 82 ? 14.154 -19.237 -28.750 1.00 45.91 82 ASP A CA 1
ATOM 649 C C . ASP A 1 82 ? 14.232 -18.519 -27.397 1.00 45.91 82 ASP A C 1
ATOM 651 O O . ASP A 1 82 ? 13.656 -18.937 -26.394 1.00 45.91 82 ASP A O 1
ATOM 655 N N . SER A 1 83 ? 14.996 -17.435 -27.329 1.00 55.41 83 SER A N 1
ATOM 656 C CA . SER A 1 83 ? 15.262 -16.742 -26.079 1.00 55.41 83 SER A CA 1
ATOM 657 C C . SER A 1 83 ? 14.647 -15.361 -26.150 1.00 55.41 83 SER A C 1
ATOM 659 O O . SER A 1 83 ? 15.130 -14.455 -26.828 1.00 55.41 83 SER A O 1
ATOM 661 N N . VAL A 1 84 ? 13.527 -15.219 -25.448 1.00 65.06 84 VAL A N 1
ATOM 662 C CA . VAL A 1 84 ? 12.779 -13.968 -25.363 1.00 65.06 84 VAL A CA 1
ATOM 663 C C . VAL A 1 84 ? 13.652 -12.909 -24.700 1.00 65.06 84 VAL A C 1
ATOM 665 O O . VAL A 1 84 ? 14.129 -13.081 -23.576 1.00 65.06 84 VAL A O 1
ATOM 668 N N . SER A 1 85 ? 13.847 -11.783 -25.384 1.00 73.12 85 SER A N 1
ATOM 669 C CA . SER A 1 85 ? 14.489 -10.611 -24.795 1.00 73.12 85 SER A CA 1
ATOM 670 C C . SER A 1 85 ? 13.685 -10.136 -23.583 1.00 73.12 85 SER A C 1
ATOM 672 O O . SER A 1 85 ? 12.491 -9.854 -23.677 1.00 73.12 85 SER A O 1
ATOM 674 N N . ILE A 1 86 ? 14.346 -9.994 -22.432 1.00 73.38 86 ILE A N 1
ATOM 675 C CA . ILE A 1 86 ? 13.715 -9.483 -21.206 1.00 73.38 86 ILE A CA 1
ATOM 676 C C . ILE A 1 86 ? 13.148 -8.071 -21.392 1.00 73.38 86 ILE A C 1
ATOM 678 O O . ILE A 1 86 ? 12.156 -7.720 -20.763 1.00 73.38 86 ILE A O 1
ATOM 682 N N . LEU A 1 87 ? 13.758 -7.259 -22.263 1.00 75.06 87 LEU A N 1
ATOM 683 C CA . LEU A 1 87 ? 13.261 -5.921 -22.576 1.00 75.06 87 LEU A CA 1
ATOM 684 C C . LEU A 1 87 ? 11.960 -6.000 -23.373 1.00 75.06 87 LEU A C 1
ATOM 686 O O . LEU A 1 87 ? 11.032 -5.252 -23.079 1.00 75.06 87 LEU A O 1
ATOM 690 N N . ASP A 1 88 ? 11.863 -6.942 -24.311 1.00 80.06 88 ASP A N 1
ATOM 691 C CA . ASP A 1 88 ? 10.645 -7.159 -25.095 1.00 80.06 88 ASP A CA 1
ATOM 692 C C . ASP A 1 88 ? 9.536 -7.712 -24.202 1.00 80.06 88 ASP A C 1
ATOM 694 O O . ASP A 1 88 ? 8.392 -7.271 -24.293 1.00 80.06 88 ASP A O 1
ATOM 698 N N . LEU A 1 89 ? 9.884 -8.603 -23.266 1.00 81.75 89 LEU A N 1
ATOM 699 C CA . LEU A 1 89 ? 8.950 -9.104 -22.265 1.00 81.75 89 LEU A CA 1
ATOM 700 C C . LEU A 1 89 ? 8.439 -7.987 -21.350 1.00 81.75 89 LEU A C 1
ATOM 702 O O . LEU A 1 89 ? 7.233 -7.888 -21.134 1.00 81.75 89 LEU A O 1
ATOM 706 N N . VAL A 1 90 ? 9.328 -7.131 -20.832 1.00 84.12 90 VAL A N 1
ATOM 707 C CA . VAL A 1 90 ? 8.948 -5.978 -19.997 1.00 84.12 90 VAL A CA 1
ATOM 708 C C . VAL A 1 90 ? 8.052 -5.028 -20.786 1.00 84.12 90 VAL A C 1
ATOM 710 O O . VAL A 1 90 ? 6.988 -4.664 -20.292 1.00 84.12 90 VAL A O 1
ATOM 713 N N . THR A 1 91 ? 8.421 -4.677 -22.018 1.00 85.31 91 THR A N 1
ATOM 714 C CA . THR A 1 91 ? 7.603 -3.827 -22.895 1.00 85.31 91 THR A CA 1
ATOM 715 C C . THR A 1 91 ? 6.224 -4.442 -23.133 1.00 85.31 91 THR A C 1
ATOM 717 O O . THR A 1 91 ? 5.211 -3.780 -22.913 1.00 85.31 91 THR A O 1
ATOM 720 N N . ALA A 1 92 ? 6.156 -5.721 -23.508 1.00 87.75 92 ALA A N 1
ATOM 721 C CA . ALA A 1 92 ? 4.897 -6.414 -23.764 1.00 87.75 92 ALA A CA 1
ATOM 722 C C . ALA A 1 92 ? 4.011 -6.480 -22.510 1.00 87.75 92 ALA A C 1
ATOM 724 O O . ALA A 1 92 ? 2.811 -6.214 -22.584 1.00 87.75 92 ALA A O 1
ATOM 725 N N . VAL A 1 93 ? 4.598 -6.778 -21.346 1.00 90.81 93 VAL A N 1
ATOM 726 C CA . VAL A 1 93 ? 3.892 -6.786 -20.058 1.00 90.81 93 VAL A CA 1
ATOM 727 C C . VAL A 1 93 ? 3.340 -5.399 -19.738 1.00 90.81 93 VAL A C 1
ATOM 729 O O . VAL A 1 93 ? 2.145 -5.278 -19.471 1.00 90.81 93 VAL A O 1
ATOM 732 N N . PHE A 1 94 ? 4.154 -4.344 -19.819 1.00 91.56 94 PHE A N 1
ATOM 733 C CA . PHE A 1 94 ? 3.709 -2.981 -19.519 1.00 91.56 94 PHE A CA 1
ATOM 734 C C . PHE A 1 94 ? 2.631 -2.492 -20.496 1.00 91.56 94 PHE A C 1
ATOM 736 O O . PHE A 1 94 ? 1.672 -1.861 -20.056 1.00 91.56 94 PHE A O 1
ATOM 743 N N . LEU A 1 95 ? 2.712 -2.837 -21.785 1.00 89.50 95 LEU A N 1
ATOM 744 C CA . LEU A 1 95 ? 1.661 -2.532 -22.766 1.00 89.50 95 LEU A CA 1
ATOM 745 C C . LEU A 1 95 ? 0.334 -3.244 -22.462 1.00 89.50 95 LEU A C 1
ATOM 747 O O . LEU A 1 95 ? -0.726 -2.710 -22.795 1.00 89.50 95 LEU A O 1
ATOM 751 N N . CYS A 1 96 ? 0.370 -4.414 -21.822 1.00 91.75 96 CYS A N 1
ATOM 752 C CA . CYS A 1 96 ? -0.828 -5.179 -21.465 1.00 91.75 96 CYS A CA 1
ATOM 753 C C . CYS A 1 96 ? -1.400 -4.821 -20.084 1.00 91.75 96 CYS A C 1
ATOM 755 O O . CYS A 1 96 ? -2.547 -5.151 -19.809 1.00 91.75 96 CYS A O 1
ATOM 757 N N . CYS A 1 97 ? -0.643 -4.156 -19.209 1.00 92.81 97 CYS A N 1
ATOM 758 C CA . CYS A 1 97 ? -1.100 -3.777 -17.867 1.00 92.81 97 CYS A CA 1
ATOM 759 C C . CYS A 1 97 ? -1.866 -2.447 -17.867 1.00 92.81 97 CYS A C 1
ATOM 761 O O . CYS A 1 97 ? -1.559 -1.542 -18.651 1.00 92.81 97 CYS A O 1
ATOM 763 N N . ASP A 1 98 ? -2.837 -2.307 -16.961 1.00 90.75 98 ASP A N 1
ATOM 764 C CA . ASP A 1 98 ? -3.426 -1.005 -16.649 1.00 90.75 98 ASP A CA 1
ATOM 765 C C . ASP A 1 98 ? -2.439 -0.125 -15.862 1.00 90.75 98 ASP A C 1
ATOM 767 O O . ASP A 1 98 ? -1.417 -0.580 -15.341 1.00 90.75 98 ASP A O 1
ATOM 771 N N . SER A 1 99 ? -2.728 1.171 -15.783 1.00 90.44 99 SER A N 1
ATOM 772 C CA . SER A 1 99 ? -1.829 2.136 -15.145 1.00 90.44 99 SER A CA 1
ATOM 773 C C . SER A 1 99 ? -1.643 1.897 -13.639 1.00 90.44 99 SER A C 1
ATOM 775 O O . SER A 1 99 ? -0.628 2.313 -13.080 1.00 90.44 99 SER A O 1
ATOM 777 N N . LEU A 1 100 ? -2.588 1.221 -12.974 1.00 89.06 100 LEU A N 1
ATOM 778 C CA . LEU A 1 100 ? -2.477 0.855 -11.559 1.00 89.06 100 LEU A CA 1
ATOM 779 C C . LEU A 1 100 ? -1.530 -0.334 -11.369 1.00 89.06 100 LEU A C 1
ATOM 781 O O . LEU A 1 100 ? -0.639 -0.282 -10.526 1.00 89.06 100 LEU A O 1
ATOM 785 N N . LEU A 1 101 ? -1.650 -1.385 -12.177 1.00 91.31 101 LEU A N 1
ATOM 786 C CA . LEU A 1 101 ? -0.739 -2.524 -12.142 1.00 91.31 101 LEU A CA 1
ATOM 787 C C . LEU A 1 101 ? 0.676 -2.113 -12.567 1.00 91.31 101 LEU A C 1
ATOM 789 O O . LEU A 1 101 ? 1.641 -2.531 -11.930 1.00 91.31 101 LEU A O 1
ATOM 793 N N . GLN A 1 102 ? 0.821 -1.228 -13.561 1.00 93.94 102 GLN A N 1
ATOM 794 C CA . GLN A 1 102 ? 2.120 -0.649 -13.935 1.00 93.94 102 GLN A CA 1
ATOM 795 C C . GLN A 1 102 ?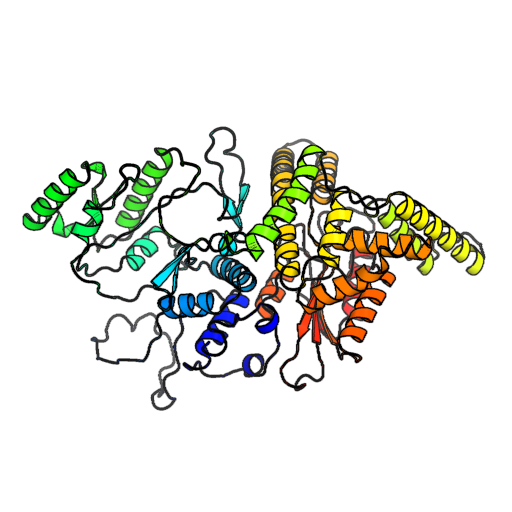 2.814 0.034 -12.746 1.00 93.94 102 GLN A C 1
ATOM 797 O O . GLN A 1 102 ? 4.011 -0.164 -12.542 1.00 93.94 102 GLN A O 1
ATOM 802 N N . GLN A 1 103 ? 2.071 0.791 -11.930 1.00 92.75 103 GLN A N 1
ATOM 803 C CA . GLN A 1 103 ? 2.580 1.408 -10.700 1.00 92.75 103 GLN A CA 1
ATOM 804 C C . GLN A 1 103 ? 3.129 0.369 -9.713 1.00 92.75 103 GLN A C 1
ATOM 806 O O . GLN A 1 103 ? 4.231 0.523 -9.180 1.00 92.75 103 GLN A O 1
ATOM 811 N N . VAL A 1 104 ? 2.386 -0.717 -9.498 1.00 91.06 104 VAL A N 1
ATOM 812 C CA . VAL A 1 104 ? 2.791 -1.802 -8.594 1.00 91.06 104 VAL A CA 1
ATOM 813 C C . VAL A 1 104 ? 4.032 -2.517 -9.120 1.00 91.06 104 VAL A C 1
ATOM 815 O O . VAL A 1 104 ? 4.996 -2.705 -8.371 1.00 91.06 104 VAL A O 1
ATOM 818 N N . LEU A 1 105 ? 4.048 -2.859 -10.411 1.00 92.50 105 LEU A N 1
ATOM 819 C CA . LEU A 1 105 ? 5.198 -3.480 -11.064 1.00 92.50 105 LEU A CA 1
ATOM 820 C C . LEU A 1 105 ? 6.435 -2.586 -10.966 1.00 92.50 105 LEU A C 1
ATOM 822 O O . LEU A 1 105 ? 7.499 -3.083 -10.610 1.00 92.50 105 LEU A O 1
ATOM 826 N N . MET A 1 106 ? 6.303 -1.273 -11.172 1.00 92.88 106 MET A N 1
ATOM 827 C CA . MET A 1 106 ? 7.415 -0.324 -11.063 1.00 92.88 106 MET A CA 1
ATOM 828 C C . MET A 1 106 ? 8.033 -0.308 -9.653 1.00 92.88 106 MET A C 1
ATOM 830 O O . MET A 1 106 ? 9.256 -0.367 -9.501 1.00 92.88 106 MET A O 1
ATOM 834 N N . VAL A 1 107 ? 7.202 -0.296 -8.602 1.00 90.75 107 VAL A N 1
ATOM 835 C CA . VAL A 1 107 ? 7.668 -0.368 -7.202 1.00 90.75 107 VAL A CA 1
ATOM 836 C C . VAL A 1 107 ? 8.386 -1.683 -6.928 1.00 90.75 107 VAL A C 1
ATOM 838 O O . VAL A 1 107 ? 9.453 -1.697 -6.309 1.00 90.75 107 VAL A O 1
ATOM 841 N N . LYS A 1 108 ? 7.815 -2.801 -7.374 1.00 88.56 108 LYS A N 1
ATOM 842 C CA . LYS A 1 108 ? 8.377 -4.133 -7.134 1.00 88.56 108 LYS A CA 1
ATOM 843 C C . LYS A 1 108 ? 9.676 -4.348 -7.916 1.00 88.56 108 LYS A C 1
ATOM 845 O O . LYS A 1 108 ? 10.660 -4.796 -7.334 1.00 88.56 108 LYS A O 1
ATOM 850 N N . MET A 1 109 ? 9.731 -3.927 -9.179 1.00 88.50 109 MET A N 1
ATOM 851 C CA . MET A 1 109 ? 10.951 -3.898 -9.993 1.00 88.50 109 MET A CA 1
ATOM 852 C C . MET A 1 109 ? 12.051 -3.066 -9.324 1.00 88.50 109 MET A C 1
ATOM 854 O O . MET A 1 109 ? 13.192 -3.523 -9.245 1.00 88.50 109 MET A O 1
ATOM 858 N N . SER A 1 110 ? 11.710 -1.900 -8.764 1.00 87.88 110 SER A N 1
ATOM 859 C CA . SER A 1 110 ? 12.658 -1.051 -8.026 1.00 87.88 110 SER A CA 1
ATOM 860 C C . SER A 1 110 ? 13.232 -1.766 -6.797 1.00 87.88 110 SER A C 1
ATOM 862 O O . SER A 1 110 ? 14.447 -1.764 -6.584 1.00 87.88 110 SER A O 1
ATOM 864 N N . ARG A 1 111 ? 12.385 -2.467 -6.027 1.00 82.88 111 ARG A N 1
ATOM 865 C CA . ARG A 1 111 ? 12.813 -3.301 -4.884 1.00 82.88 111 ARG A CA 1
ATOM 866 C C . ARG A 1 111 ? 13.709 -4.464 -5.311 1.00 82.88 111 ARG A C 1
ATOM 868 O O . ARG A 1 111 ? 14.647 -4.799 -4.598 1.00 82.88 111 ARG A O 1
ATOM 875 N N . CYS A 1 112 ? 13.466 -5.025 -6.491 1.00 77.06 112 CYS A N 1
ATOM 876 C CA . CYS A 1 112 ? 14.323 -6.028 -7.119 1.00 77.06 112 CYS A CA 1
ATOM 877 C C . CYS A 1 112 ? 15.558 -5.429 -7.815 1.00 77.06 112 CYS A C 1
ATOM 879 O O . CYS A 1 112 ? 16.233 -6.138 -8.562 1.00 77.06 112 CYS A O 1
ATOM 881 N N . HIS A 1 113 ? 15.847 -4.135 -7.635 1.00 75.56 113 HIS A N 1
ATOM 882 C CA . HIS A 1 113 ? 16.961 -3.411 -8.255 1.00 75.56 113 HIS A CA 1
ATOM 883 C C . HIS A 1 113 ? 16.983 -3.445 -9.797 1.00 75.56 113 HIS A C 1
ATOM 885 O O . HIS A 1 113 ? 18.054 -3.338 -10.393 1.00 75.56 113 HIS A O 1
ATOM 891 N N . PHE A 1 114 ? 15.840 -3.649 -10.460 1.00 76.25 114 PHE A N 1
ATOM 892 C CA . PHE A 1 114 ? 15.761 -3.615 -11.925 1.00 76.25 114 PHE A CA 1
ATOM 893 C C . PHE A 1 114 ? 16.021 -2.206 -12.464 1.00 76.25 114 PHE A C 1
ATOM 895 O O . PHE A 1 114 ? 15.666 -1.209 -11.831 1.00 76.25 114 PHE A O 1
ATOM 902 N N . ALA A 1 115 ? 16.552 -2.130 -13.686 1.00 75.75 115 ALA A N 1
ATOM 903 C CA . ALA A 1 115 ? 16.397 -0.935 -14.503 1.00 75.75 115 ALA A CA 1
ATOM 904 C C . ALA A 1 115 ? 14.900 -0.697 -14.767 1.00 75.75 115 ALA A C 1
ATOM 906 O O . ALA A 1 115 ? 14.202 -1.576 -15.276 1.00 75.75 115 ALA A O 1
ATOM 907 N N . LEU A 1 116 ? 14.408 0.479 -14.381 1.00 86.56 116 LEU A N 1
ATOM 908 C CA . LEU A 1 116 ? 13.000 0.838 -14.515 1.00 86.56 116 LEU A CA 1
ATOM 909 C C . LEU A 1 116 ? 12.716 1.392 -15.917 1.00 86.56 116 LEU A C 1
ATOM 911 O O . LEU A 1 116 ? 13.487 2.235 -16.390 1.00 86.56 116 LEU A O 1
ATOM 915 N N . PRO A 1 117 ? 11.632 0.959 -16.587 1.00 85.12 117 PRO A N 1
ATOM 916 C CA . PRO A 1 117 ? 11.262 1.510 -17.882 1.00 85.12 117 PRO A CA 1
ATOM 917 C C . PRO A 1 117 ? 10.838 2.977 -17.727 1.00 85.12 117 PRO A C 1
ATOM 919 O O . PRO A 1 117 ? 9.846 3.293 -17.077 1.00 85.12 117 PRO A O 1
ATOM 922 N N . LEU A 1 118 ? 11.616 3.879 -18.330 1.00 83.12 118 LEU A N 1
ATOM 923 C CA . LEU A 1 118 ? 11.299 5.311 -18.407 1.00 83.12 118 LEU A CA 1
ATOM 924 C C . LEU A 1 118 ? 10.391 5.621 -19.604 1.00 83.12 118 LEU A C 1
ATOM 926 O O . LEU A 1 118 ? 9.494 6.457 -19.517 1.00 83.12 118 LEU A O 1
ATOM 930 N N . LEU A 1 119 ? 10.649 4.928 -20.713 1.00 83.50 119 LEU A N 1
ATOM 931 C CA . LEU A 1 119 ? 9.957 5.051 -21.987 1.00 83.50 119 LEU A CA 1
ATOM 932 C C . LEU A 1 119 ? 9.367 3.692 -22.360 1.00 83.50 119 LEU A C 1
ATOM 934 O O . LEU A 1 119 ? 10.064 2.679 -22.280 1.00 83.50 119 LEU A O 1
ATOM 938 N N . LEU A 1 120 ? 8.111 3.690 -22.788 1.00 84.88 120 LEU A N 1
ATOM 939 C CA . LEU A 1 120 ? 7.388 2.525 -23.273 1.00 84.88 120 LEU A CA 1
ATOM 940 C C . LEU A 1 120 ? 7.067 2.721 -24.759 1.00 84.88 120 LEU A C 1
ATOM 942 O O . LEU A 1 120 ? 6.194 3.529 -25.079 1.00 84.88 120 LEU A O 1
ATOM 946 N N . PRO A 1 121 ? 7.771 2.040 -25.675 1.00 82.12 121 PRO A N 1
ATOM 947 C CA . PRO A 1 121 ? 7.402 2.057 -27.083 1.00 82.12 121 PRO A CA 1
ATOM 948 C C . PRO A 1 121 ? 6.133 1.223 -27.313 1.00 82.12 121 PRO A C 1
ATOM 950 O O . PRO A 1 121 ? 6.007 0.129 -26.765 1.00 82.12 121 PRO A O 1
ATOM 953 N N . ASP A 1 122 ? 5.223 1.715 -28.156 1.00 81.62 122 ASP A N 1
ATOM 954 C CA . ASP A 1 122 ? 4.073 0.967 -28.676 1.00 81.62 122 ASP A CA 1
ATOM 955 C C . ASP A 1 122 ? 4.254 0.762 -30.192 1.00 81.62 122 ASP A C 1
ATOM 957 O O . ASP A 1 122 ? 3.871 1.629 -30.988 1.00 81.62 122 ASP A O 1
ATOM 961 N N . PRO A 1 123 ? 4.843 -0.372 -30.624 1.00 73.25 123 PRO A N 1
ATOM 962 C CA . PRO A 1 123 ? 5.060 -0.657 -32.042 1.00 73.25 123 PRO A CA 1
ATOM 963 C C . PRO A 1 123 ? 3.769 -0.647 -32.866 1.00 73.25 123 PRO A C 1
ATOM 965 O O . PRO A 1 123 ? 3.808 -0.325 -34.050 1.00 73.25 123 PRO A O 1
ATOM 968 N N . GLY A 1 124 ? 2.624 -0.970 -32.250 1.00 74.81 124 GLY A N 1
ATOM 969 C CA . GLY A 1 124 ? 1.327 -0.983 -32.925 1.00 74.81 124 GLY A CA 1
ATOM 970 C C . GLY A 1 124 ? 0.800 0.415 -33.254 1.00 74.81 124 GLY A C 1
ATOM 971 O O . GLY A 1 124 ? 0.021 0.567 -34.192 1.00 74.81 124 GLY A O 1
ATOM 972 N N . LYS A 1 125 ? 1.236 1.437 -32.508 1.00 77.31 125 LYS A N 1
ATOM 973 C CA . LYS A 1 125 ? 0.827 2.840 -32.698 1.00 77.31 125 LYS A CA 1
ATOM 974 C C . LYS A 1 125 ? 1.931 3.735 -33.253 1.00 77.31 125 LYS A C 1
ATOM 976 O O . LYS A 1 125 ? 1.648 4.863 -33.645 1.00 77.31 125 LYS A O 1
ATOM 981 N N . GLY A 1 126 ? 3.178 3.263 -33.259 1.00 74.56 126 GLY A N 1
ATOM 982 C CA . GLY A 1 126 ? 4.341 4.076 -33.614 1.00 74.56 126 GLY A CA 1
ATOM 983 C C . GLY A 1 126 ? 4.603 5.219 -32.627 1.00 74.56 126 GLY A C 1
ATOM 984 O O . GLY A 1 126 ? 5.282 6.182 -32.981 1.00 74.56 126 GLY A O 1
ATOM 985 N N . SER A 1 127 ? 4.056 5.138 -31.410 1.00 78.25 127 SER A N 1
ATOM 986 C CA . SER A 1 127 ? 4.236 6.137 -30.358 1.00 78.25 127 SER A CA 1
ATOM 987 C C . SER A 1 127 ? 5.148 5.616 -29.250 1.00 78.25 127 SER A C 1
ATOM 989 O O . SER A 1 127 ? 5.408 4.418 -29.112 1.00 78.25 127 SER A O 1
ATOM 991 N N . VAL A 1 128 ? 5.670 6.547 -28.458 1.00 81.56 128 VAL A N 1
ATOM 992 C CA . VAL A 1 128 ? 6.419 6.250 -27.240 1.00 81.56 128 VAL A CA 1
ATOM 993 C C . VAL A 1 128 ? 5.733 6.993 -26.105 1.00 81.56 128 VAL A C 1
ATOM 995 O O . VAL A 1 128 ? 5.413 8.176 -26.245 1.00 81.56 128 VAL A O 1
ATOM 998 N N . THR A 1 129 ? 5.517 6.303 -24.990 1.00 82.56 129 THR A N 1
ATOM 999 C CA . THR A 1 129 ? 4.923 6.866 -23.779 1.00 82.56 129 THR A CA 1
ATOM 1000 C C . THR A 1 129 ? 5.974 6.98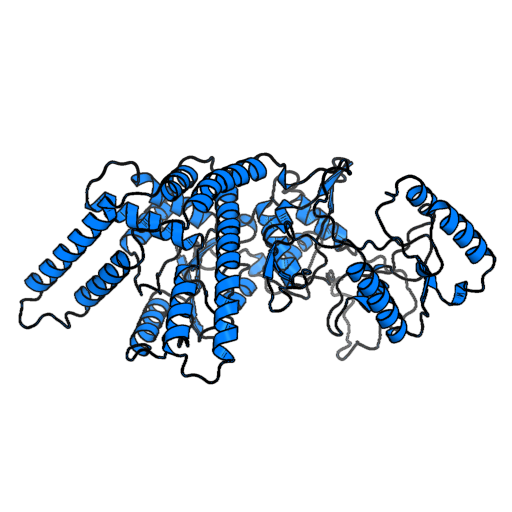3 -22.681 1.00 82.56 129 THR A C 1
ATOM 1002 O O . THR A 1 129 ? 6.715 6.047 -22.397 1.00 82.56 129 THR A O 1
ATOM 1005 N N . PHE A 1 130 ? 6.038 8.131 -22.028 1.00 85.12 130 PHE A N 1
ATOM 1006 C CA . PHE A 1 130 ? 6.853 8.389 -20.855 1.00 85.12 130 PHE A CA 1
ATOM 1007 C C . PHE A 1 130 ? 6.073 7.980 -19.600 1.00 85.12 130 PHE A C 1
ATOM 1009 O O . PHE A 1 130 ? 4.976 8.487 -19.362 1.00 85.12 130 PHE A O 1
ATOM 1016 N N . LEU A 1 131 ? 6.632 7.058 -18.811 1.00 87.25 131 LEU A N 1
ATOM 1017 C CA . LEU A 1 131 ? 5.938 6.355 -17.721 1.00 87.25 131 LEU A CA 1
ATOM 1018 C C . LEU A 1 131 ? 5.963 7.103 -16.369 1.00 87.25 131 LEU A C 1
ATOM 1020 O O . LEU A 1 131 ? 6.313 6.542 -15.324 1.00 87.25 131 LEU A O 1
ATOM 1024 N N . LEU A 1 132 ? 5.646 8.401 -16.373 1.00 86.19 132 LEU A N 1
ATOM 1025 C CA . LEU A 1 132 ? 5.720 9.259 -15.184 1.00 86.19 132 LEU A CA 1
ATOM 1026 C C . LEU A 1 132 ? 4.724 8.844 -14.092 1.00 86.19 132 LEU A C 1
ATOM 1028 O O . LEU A 1 132 ? 5.086 8.811 -12.913 1.00 86.19 132 LEU A O 1
ATOM 1032 N N . TRP A 1 133 ? 3.491 8.507 -14.472 1.00 87.25 133 TRP A N 1
ATOM 1033 C CA . TRP A 1 133 ? 2.452 8.024 -13.567 1.00 87.25 133 TRP A CA 1
ATOM 1034 C C . TRP A 1 133 ? 2.853 6.701 -12.925 1.00 87.25 133 TRP A C 1
ATOM 1036 O O . TRP A 1 133 ? 2.759 6.574 -11.699 1.00 87.25 133 TRP A O 1
ATOM 1046 N N . ALA A 1 134 ? 3.358 5.748 -13.713 1.00 91.62 134 ALA A N 1
ATOM 1047 C CA . ALA A 1 134 ? 3.839 4.466 -13.198 1.00 91.62 134 ALA A CA 1
ATOM 1048 C C . ALA A 1 134 ? 5.007 4.622 -12.201 1.00 91.62 134 ALA A C 1
ATOM 1050 O O . ALA A 1 134 ? 5.126 3.842 -11.257 1.00 91.62 134 ALA A O 1
ATOM 1051 N N . MET A 1 135 ? 5.843 5.656 -12.353 1.00 89.94 135 MET A N 1
ATOM 1052 C CA . MET A 1 135 ? 6.965 5.950 -11.447 1.00 89.94 135 MET A CA 1
ATOM 1053 C C . MET A 1 135 ? 6.588 6.683 -10.153 1.00 89.94 135 MET A C 1
ATOM 1055 O O . MET A 1 135 ? 7.379 6.668 -9.208 1.00 89.94 135 MET A O 1
ATOM 1059 N N . ARG A 1 136 ? 5.402 7.300 -10.055 1.00 88.38 136 ARG A N 1
ATOM 1060 C CA . ARG A 1 136 ? 4.974 8.056 -8.858 1.00 88.38 136 ARG A CA 1
ATOM 1061 C C . ARG A 1 136 ? 5.129 7.313 -7.523 1.00 88.38 136 ARG A C 1
ATOM 1063 O O . ARG A 1 136 ? 5.674 7.916 -6.597 1.00 88.38 136 ARG A O 1
ATOM 1070 N N . PRO A 1 137 ? 4.719 6.045 -7.378 1.00 90.00 137 PRO A N 1
ATOM 1071 C CA . PRO A 1 137 ? 4.850 5.341 -6.104 1.00 90.00 137 PRO A CA 1
ATOM 1072 C C . PRO A 1 137 ? 6.286 4.890 -5.789 1.00 90.00 137 PRO A C 1
ATOM 1074 O O . PRO A 1 137 ? 6.548 4.433 -4.675 1.00 90.00 137 PRO A O 1
ATOM 1077 N N . VAL A 1 138 ? 7.238 5.009 -6.724 1.00 90.44 138 VAL A N 1
ATOM 1078 C CA . VAL A 1 138 ? 8.637 4.645 -6.470 1.00 90.44 138 VAL A CA 1
ATOM 1079 C C . VAL A 1 138 ? 9.307 5.740 -5.650 1.00 90.44 138 VAL A C 1
ATOM 1081 O O . VAL A 1 138 ? 9.656 6.807 -6.156 1.00 90.44 138 VAL A O 1
ATOM 1084 N N . VAL A 1 139 ? 9.495 5.467 -4.363 1.00 88.00 139 VAL A N 1
ATOM 1085 C CA . VAL A 1 139 ? 10.111 6.385 -3.401 1.00 88.00 139 VAL A CA 1
ATOM 1086 C C . VAL A 1 139 ? 11.492 5.872 -3.013 1.00 88.00 139 VAL A C 1
ATOM 1088 O O . VAL A 1 139 ? 11.662 4.709 -2.646 1.00 88.00 139 VAL A O 1
ATOM 1091 N N . HIS A 1 140 ? 12.478 6.764 -3.040 1.00 85.06 140 HIS A N 1
ATOM 1092 C CA . HIS A 1 140 ? 13.835 6.482 -2.580 1.00 85.06 140 HIS A CA 1
ATOM 1093 C C . HIS A 1 140 ? 14.293 7.498 -1.535 1.00 85.06 140 HIS A C 1
ATOM 1095 O O . HIS A 1 140 ? 13.718 8.576 -1.389 1.00 85.06 140 HIS A O 1
ATOM 1101 N N . LYS A 1 141 ? 15.351 7.134 -0.801 1.00 80.69 141 LYS A N 1
ATOM 1102 C CA . LYS A 1 141 ? 16.064 8.023 0.121 1.00 80.69 141 LYS A CA 1
ATOM 1103 C C . LYS A 1 141 ? 17.102 8.827 -0.656 1.00 80.69 141 LYS A C 1
ATOM 1105 O O . LYS A 1 141 ? 18.066 8.272 -1.177 1.00 80.69 141 LYS A O 1
ATOM 1110 N N . TRP A 1 142 ? 16.928 10.137 -0.677 1.00 74.31 142 TRP A N 1
ATOM 1111 C CA . TRP A 1 142 ? 17.774 11.107 -1.359 1.00 74.31 142 TRP A CA 1
ATOM 1112 C C . TRP A 1 142 ? 18.557 11.943 -0.349 1.00 74.31 142 TRP A C 1
ATOM 1114 O O . TRP A 1 142 ? 18.091 12.201 0.761 1.00 74.31 142 TRP A O 1
ATOM 1124 N N . ARG A 1 143 ? 19.748 12.409 -0.733 1.00 70.12 143 ARG A N 1
ATOM 1125 C CA . ARG A 1 143 ? 20.468 13.447 0.018 1.00 70.12 143 ARG A CA 1
ATOM 1126 C C . ARG A 1 143 ? 20.233 14.803 -0.657 1.00 70.12 143 ARG A C 1
ATOM 1128 O O . ARG A 1 143 ? 20.515 14.899 -1.852 1.00 70.12 143 ARG A O 1
ATOM 1135 N N . PRO A 1 144 ? 19.757 15.833 0.065 1.00 64.81 144 PRO A N 1
ATOM 1136 C CA . PRO A 1 144 ? 19.598 17.175 -0.493 1.00 64.81 144 PRO A CA 1
ATOM 1137 C C . PRO A 1 144 ? 20.922 17.713 -1.060 1.00 64.81 144 PRO A C 1
ATOM 1139 O O . PRO A 1 144 ? 21.990 17.468 -0.494 1.00 64.81 144 PRO A O 1
ATOM 1142 N N . HIS A 1 145 ? 20.861 18.436 -2.181 1.00 57.31 145 HIS A N 1
ATOM 1143 C CA . HIS A 1 145 ? 22.036 19.086 -2.780 1.00 57.31 145 HIS A CA 1
ATOM 1144 C C . HIS A 1 145 ? 22.380 20.441 -2.143 1.00 57.31 145 HIS A C 1
ATOM 1146 O O . HIS A 1 145 ? 23.518 20.897 -2.278 1.00 57.31 145 HIS A O 1
ATOM 1152 N N . ASP A 1 146 ? 21.453 21.051 -1.402 1.00 57.09 146 ASP A N 1
ATOM 1153 C CA . ASP A 1 146 ? 21.636 22.382 -0.825 1.00 57.09 146 ASP A CA 1
ATOM 1154 C C . ASP A 1 146 ? 22.555 22.353 0.409 1.00 57.09 146 ASP A C 1
ATOM 1156 O O . ASP A 1 146 ? 22.436 21.509 1.302 1.00 57.09 146 ASP A O 1
ATOM 1160 N N . GLY A 1 147 ? 23.508 23.291 0.450 1.00 49.88 147 GLY A N 1
ATOM 1161 C CA . GLY A 1 147 ? 24.631 23.309 1.395 1.00 49.88 147 GLY A CA 1
ATOM 1162 C C . GLY A 1 147 ? 24.258 23.374 2.881 1.00 49.88 147 GLY A C 1
ATOM 1163 O O . GLY A 1 147 ? 25.054 22.931 3.707 1.00 49.88 147 GLY A O 1
ATOM 1164 N N . GLU A 1 148 ? 23.059 23.848 3.228 1.00 46.03 148 GLU A N 1
ATOM 1165 C CA . GLU A 1 148 ? 22.592 23.976 4.620 1.00 46.03 148 GLU A CA 1
ATOM 1166 C C . GLU A 1 148 ? 21.918 22.699 5.168 1.00 46.03 148 GLU A C 1
ATOM 1168 O O . GLU A 1 148 ? 21.884 22.495 6.379 1.00 46.03 148 GLU A O 1
ATOM 1173 N N . THR A 1 149 ? 21.451 21.780 4.308 1.00 51.31 149 THR A N 1
ATOM 1174 C CA . THR A 1 149 ? 20.673 20.576 4.695 1.00 51.31 149 THR A CA 1
ATOM 1175 C C . THR A 1 149 ? 21.392 19.251 4.419 1.00 51.31 149 THR A C 1
ATOM 1177 O O . THR A 1 149 ? 20.769 18.194 4.321 1.00 51.31 149 THR A O 1
ATOM 1180 N N . ARG A 1 150 ? 22.732 19.246 4.381 1.00 52.50 150 ARG A N 1
ATOM 1181 C CA . ARG A 1 150 ? 23.530 18.004 4.248 1.00 52.50 150 ARG A CA 1
ATOM 1182 C C . ARG A 1 150 ? 23.358 17.006 5.407 1.00 52.50 150 ARG A C 1
ATOM 1184 O O . ARG A 1 150 ? 23.860 15.885 5.325 1.00 52.50 150 ARG A O 1
ATOM 1191 N N . LYS A 1 151 ? 22.674 17.387 6.490 1.00 54.53 151 LYS A N 1
ATOM 1192 C CA . LYS A 1 151 ? 22.374 16.523 7.639 1.00 54.53 151 LYS A CA 1
ATOM 1193 C C . LYS A 1 151 ? 20.989 15.887 7.481 1.00 54.53 151 LYS A C 1
ATOM 1195 O O . LYS A 1 151 ? 20.023 16.339 8.078 1.00 54.53 151 LYS A O 1
ATOM 1200 N N . GLY A 1 152 ? 20.898 14.827 6.681 1.00 63.78 152 GLY A N 1
ATOM 1201 C CA . GLY A 1 152 ? 19.698 13.988 6.621 1.00 63.78 152 GLY A CA 1
ATOM 1202 C C . GLY A 1 152 ? 19.457 13.340 5.262 1.00 63.78 152 GLY A C 1
ATOM 1203 O O . GLY A 1 152 ? 20.076 13.697 4.261 1.00 63.78 152 GLY A O 1
ATOM 1204 N N . TYR A 1 153 ? 18.538 12.376 5.244 1.00 71.06 153 TYR A N 1
ATOM 1205 C CA . TYR A 1 153 ? 17.983 11.803 4.020 1.00 71.06 153 TYR A CA 1
ATOM 1206 C C . TYR A 1 153 ? 16.524 12.223 3.906 1.00 71.06 153 TYR A C 1
ATOM 1208 O O . TYR A 1 153 ? 15.786 12.131 4.887 1.00 71.06 153 TYR A O 1
ATOM 1216 N N . ARG A 1 154 ? 16.113 12.660 2.718 1.00 75.31 154 ARG A N 1
ATOM 1217 C CA . ARG A 1 154 ? 14.720 12.947 2.382 1.00 75.31 154 ARG A CA 1
ATOM 1218 C C . ARG A 1 154 ? 14.163 11.799 1.555 1.00 75.31 154 ARG A C 1
ATOM 1220 O O . ARG A 1 154 ? 14.844 11.291 0.675 1.00 75.31 154 ARG A O 1
ATOM 1227 N N . GLU A 1 155 ? 12.936 11.391 1.828 1.00 81.56 155 GLU A N 1
ATOM 1228 C CA . GLU A 1 155 ? 12.242 10.391 1.022 1.00 81.56 155 GLU A CA 1
ATOM 1229 C C . GLU A 1 155 ? 11.257 11.088 0.084 1.00 81.56 155 GLU A C 1
ATOM 1231 O O . GLU A 1 155 ? 10.319 11.730 0.550 1.00 81.56 155 GLU A O 1
ATOM 1236 N N . ASP A 1 156 ? 11.472 10.965 -1.225 1.00 80.56 156 ASP A N 1
ATOM 1237 C CA . ASP A 1 156 ? 10.606 11.547 -2.259 1.00 80.56 156 ASP A CA 1
ATOM 1238 C C . ASP A 1 156 ? 10.430 10.580 -3.436 1.00 80.56 156 ASP A C 1
ATOM 1240 O O . ASP A 1 156 ? 11.267 9.702 -3.683 1.00 80.56 156 ASP A O 1
ATOM 1244 N N . SER A 1 157 ? 9.335 10.776 -4.173 1.00 84.94 157 SER A N 1
ATOM 1245 C CA . SER A 1 157 ? 9.015 10.041 -5.395 1.00 84.94 157 SER A CA 1
ATOM 1246 C C . SER A 1 157 ? 9.993 10.359 -6.527 1.00 84.94 157 SER A C 1
ATOM 1248 O O . SER A 1 157 ? 10.271 11.530 -6.798 1.00 84.94 157 SER A O 1
ATOM 1250 N N . MET A 1 158 ? 10.435 9.328 -7.254 1.00 83.50 158 MET A N 1
ATOM 1251 C CA . MET A 1 158 ? 11.247 9.471 -8.468 1.00 83.50 158 MET A CA 1
ATOM 1252 C C . MET A 1 158 ? 10.604 10.388 -9.514 1.00 83.50 158 MET A C 1
ATOM 1254 O O . MET A 1 158 ? 11.319 11.109 -10.200 1.00 83.50 158 MET A O 1
ATOM 1258 N N . ALA A 1 159 ? 9.272 10.410 -9.603 1.00 82.25 159 ALA A N 1
ATOM 1259 C CA . ALA A 1 159 ? 8.536 11.238 -10.558 1.00 82.25 159 ALA A CA 1
ATOM 1260 C C . ALA A 1 159 ? 8.609 12.748 -10.255 1.00 82.25 159 ALA A C 1
ATOM 1262 O O . ALA A 1 159 ? 8.370 13.571 -11.135 1.00 82.25 159 ALA A O 1
ATOM 1263 N N . THR A 1 160 ? 8.898 13.134 -9.009 1.00 77.62 160 THR A N 1
ATOM 1264 C CA . THR A 1 160 ? 8.884 14.544 -8.568 1.00 77.62 160 THR A CA 1
ATOM 1265 C C . THR A 1 160 ? 10.256 15.075 -8.177 1.00 77.62 160 THR A C 1
ATOM 1267 O O . THR A 1 160 ? 10.451 16.287 -8.090 1.00 77.62 160 THR A O 1
ATOM 1270 N N . THR A 1 161 ? 11.208 14.182 -7.911 1.00 76.69 161 THR A N 1
ATOM 1271 C CA . THR A 1 161 ? 12.553 14.557 -7.487 1.00 76.69 161 THR A CA 1
ATOM 1272 C C . THR A 1 161 ? 13.348 15.113 -8.661 1.00 76.69 161 THR A C 1
ATOM 1274 O O . THR A 1 161 ? 13.549 14.447 -9.673 1.00 76.69 161 THR A O 1
ATOM 1277 N N . SER A 1 162 ? 13.863 16.331 -8.493 1.00 71.00 162 SER A N 1
ATOM 1278 C CA . SER A 1 162 ? 14.827 16.921 -9.420 1.00 71.00 162 SER A CA 1
ATOM 1279 C C . SER A 1 162 ? 16.120 16.108 -9.377 1.00 71.00 162 SER A C 1
ATOM 1281 O O . SER A 1 162 ? 16.803 16.080 -8.350 1.00 71.00 162 SER A O 1
ATOM 1283 N N . MET A 1 163 ? 16.440 15.424 -10.474 1.00 69.19 163 MET A N 1
ATOM 1284 C CA . MET A 1 163 ? 17.619 14.570 -10.574 1.00 69.19 163 MET A CA 1
ATOM 1285 C C . MET A 1 163 ? 18.379 14.817 -11.879 1.00 69.19 163 MET A C 1
ATOM 1287 O O . MET A 1 163 ? 17.770 15.115 -12.909 1.00 69.19 163 MET A O 1
ATOM 1291 N N . PRO A 1 164 ? 19.714 14.696 -11.863 1.00 68.50 164 PRO A N 1
ATOM 1292 C CA . PRO A 1 164 ? 20.501 14.767 -13.079 1.00 68.50 164 PRO A CA 1
ATOM 1293 C C . PRO A 1 164 ? 20.281 13.496 -13.910 1.00 68.50 164 PRO A C 1
ATOM 1295 O O . PRO A 1 164 ? 20.390 12.385 -13.395 1.00 68.50 164 PRO A O 1
ATOM 1298 N N . ILE A 1 165 ? 20.017 13.655 -15.206 1.00 70.50 165 ILE A N 1
ATOM 1299 C CA . ILE A 1 165 ? 19.928 12.533 -16.147 1.00 70.50 165 ILE A CA 1
ATOM 1300 C C . ILE A 1 165 ? 21.298 12.329 -16.793 1.00 70.50 165 ILE A C 1
ATOM 1302 O O . ILE A 1 165 ? 21.900 13.273 -17.309 1.00 70.50 165 ILE A O 1
ATOM 1306 N N . ILE A 1 166 ? 21.786 11.089 -16.766 1.00 72.12 166 ILE A N 1
ATOM 1307 C CA . ILE A 1 166 ? 23.012 10.676 -17.452 1.00 72.12 166 ILE A CA 1
ATOM 1308 C C . ILE A 1 166 ? 22.628 9.631 -18.493 1.00 72.12 166 ILE A C 1
ATOM 1310 O O . ILE A 1 166 ? 22.158 8.549 -18.145 1.00 72.12 166 ILE A O 1
ATOM 1314 N N . SER A 1 167 ? 22.852 9.951 -19.764 1.00 70.12 167 SER A N 1
ATOM 1315 C CA . SER A 1 167 ? 22.568 9.048 -20.876 1.00 70.12 167 SER A CA 1
ATOM 1316 C C . SER A 1 167 ? 23.853 8.412 -21.381 1.00 70.12 167 SER A C 1
ATOM 1318 O O . SER A 1 167 ? 24.858 9.089 -21.591 1.00 70.12 167 SER A O 1
ATOM 1320 N N . PHE A 1 168 ? 23.802 7.104 -21.616 1.00 71.00 168 PHE A N 1
ATOM 1321 C CA . PHE A 1 168 ? 24.878 6.362 -22.259 1.00 71.00 168 PHE A CA 1
ATOM 1322 C C . PHE A 1 168 ? 24.427 5.947 -23.658 1.00 71.00 168 PHE A C 1
ATOM 1324 O O . PHE A 1 168 ? 23.394 5.290 -23.833 1.00 71.00 168 PHE A O 1
ATOM 1331 N N . VAL A 1 169 ? 25.232 6.303 -24.650 1.00 63.81 169 VAL A N 1
ATOM 1332 C CA . VAL A 1 169 ? 25.021 5.957 -26.055 1.00 63.81 169 VAL A CA 1
ATOM 1333 C C . VAL A 1 169 ? 26.252 5.189 -26.523 1.00 63.81 169 VAL A C 1
ATOM 1335 O O . VAL A 1 169 ? 27.381 5.564 -26.205 1.00 63.81 169 VAL A O 1
ATOM 1338 N N . ARG A 1 170 ? 26.024 4.065 -27.202 1.00 65.88 170 ARG A N 1
ATOM 1339 C CA . ARG A 1 170 ? 27.073 3.352 -27.933 1.00 65.88 170 ARG A CA 1
ATOM 1340 C C . ARG A 1 170 ? 27.077 3.931 -29.343 1.00 65.88 170 ARG A C 1
ATOM 1342 O O . ARG A 1 170 ? 26.009 4.261 -29.832 1.00 65.88 170 ARG A O 1
ATOM 1349 N N . LEU A 1 171 ? 28.260 4.100 -29.921 1.00 58.78 171 LEU A N 1
ATOM 1350 C CA . LEU A 1 171 ? 28.417 4.584 -31.285 1.00 58.78 171 LEU A CA 1
ATOM 1351 C C . LEU A 1 171 ? 29.176 3.543 -32.096 1.00 58.78 171 LEU A C 1
ATOM 1353 O O . LEU A 1 171 ? 30.326 3.232 -31.763 1.00 58.78 171 LEU A O 1
ATOM 1357 N N . GLY A 1 172 ? 28.511 3.029 -33.127 1.00 55.03 172 GLY A N 1
ATOM 1358 C CA . GLY A 1 172 ? 29.039 2.061 -34.080 1.00 55.03 172 GLY A CA 1
ATOM 1359 C C . GLY A 1 172 ? 29.376 0.689 -33.489 1.00 55.03 172 GLY A C 1
ATOM 1360 O O . GLY A 1 172 ? 29.031 0.331 -32.347 1.00 55.03 172 GLY A O 1
ATOM 1361 N N . ASP A 1 173 ? 30.124 -0.081 -34.274 1.00 53.16 173 ASP A N 1
ATOM 1362 C CA . ASP A 1 173 ? 30.487 -1.463 -33.960 1.00 53.16 173 ASP A CA 1
ATOM 1363 C C . ASP A 1 173 ? 31.570 -1.590 -32.869 1.00 53.16 173 ASP A C 1
ATOM 1365 O O . ASP A 1 173 ? 32.765 -1.780 -33.103 1.00 53.16 173 ASP A O 1
ATOM 1369 N N . CYS A 1 174 ? 31.141 -1.513 -31.607 1.00 56.47 174 CYS A N 1
ATOM 1370 C CA . CYS A 1 174 ? 31.973 -1.808 -30.442 1.00 56.47 174 CYS A CA 1
ATOM 1371 C C . CYS A 1 174 ? 31.837 -3.267 -29.967 1.00 56.47 174 CYS A C 1
ATOM 1373 O O . CYS A 1 174 ? 30.770 -3.714 -29.565 1.00 56.47 174 CYS A O 1
ATOM 1375 N N . SER A 1 175 ? 32.961 -3.974 -29.825 1.00 54.09 175 SER A N 1
ATOM 1376 C CA . SER A 1 175 ? 33.046 -5.304 -29.177 1.00 54.09 175 SER A CA 1
ATOM 1377 C C . SER A 1 175 ? 32.789 -5.296 -27.658 1.00 54.09 175 SER A C 1
ATOM 1379 O O . SER A 1 175 ? 33.257 -6.175 -26.939 1.00 54.09 175 SER A O 1
ATOM 1381 N N . VAL A 1 176 ? 32.157 -4.251 -27.123 1.00 57.91 176 VAL A N 1
ATOM 1382 C CA . VAL A 1 176 ? 31.866 -4.106 -25.694 1.00 57.91 176 VAL A CA 1
ATOM 1383 C C . VAL A 1 176 ? 30.425 -3.671 -25.529 1.00 57.91 176 VAL A C 1
ATOM 1385 O O . VAL A 1 176 ? 29.991 -2.693 -26.142 1.00 57.91 176 VAL A O 1
ATOM 1388 N N . SER A 1 177 ? 29.701 -4.363 -24.656 1.00 62.00 177 SER A N 1
ATOM 1389 C CA . SER A 1 177 ? 28.327 -4.001 -24.342 1.00 62.00 177 SER A CA 1
ATOM 1390 C C . SER A 1 177 ? 28.272 -2.705 -23.528 1.00 62.00 177 SER A C 1
ATOM 1392 O O . SER A 1 177 ? 29.006 -2.508 -22.554 1.00 62.00 177 SER A O 1
ATOM 1394 N N . LYS A 1 178 ? 27.355 -1.809 -23.910 1.00 71.81 178 LYS A N 1
ATOM 1395 C CA . LYS A 1 178 ? 27.046 -0.589 -23.154 1.00 71.81 178 LYS A CA 1
ATOM 1396 C C . LYS A 1 178 ? 26.628 -0.931 -21.718 1.00 71.81 178 LYS A C 1
ATOM 1398 O O . LYS A 1 178 ? 27.145 -0.340 -20.773 1.00 71.81 178 LYS A O 1
ATOM 1403 N N . SER A 1 179 ? 25.742 -1.915 -21.568 1.00 65.56 179 SER A N 1
ATOM 1404 C CA . SER A 1 179 ? 25.222 -2.374 -20.276 1.00 65.56 179 SER A CA 1
ATOM 1405 C C . SER A 1 179 ? 26.317 -2.977 -19.395 1.00 65.56 179 SER A C 1
ATOM 1407 O O . SER A 1 179 ? 26.373 -2.655 -18.214 1.00 65.56 179 SER A O 1
ATOM 1409 N N . GLU A 1 180 ? 27.247 -3.751 -19.967 1.00 66.94 180 GLU A N 1
ATOM 1410 C CA . GLU A 1 180 ? 28.401 -4.312 -19.241 1.00 66.94 180 GLU A CA 1
ATOM 1411 C C . GLU A 1 180 ? 29.269 -3.201 -18.620 1.00 66.94 180 GLU A C 1
ATOM 1413 O O . GLU A 1 180 ? 29.654 -3.256 -17.448 1.00 66.94 180 GLU A O 1
ATOM 1418 N N . ARG A 1 181 ? 29.539 -2.128 -19.377 1.00 69.06 181 ARG A N 1
ATOM 1419 C CA . ARG A 1 181 ? 30.306 -0.979 -18.871 1.00 69.06 181 ARG A CA 1
ATOM 1420 C C . ARG A 1 181 ? 29.561 -0.219 -17.784 1.00 69.06 181 ARG A C 1
ATOM 1422 O O . ARG A 1 181 ? 30.173 0.112 -16.769 1.00 69.06 181 ARG A O 1
ATOM 1429 N N . ILE A 1 182 ? 28.269 0.034 -17.972 1.00 70.56 182 ILE A N 1
ATOM 1430 C CA . ILE A 1 182 ? 27.448 0.727 -16.974 1.00 70.56 182 ILE A CA 1
ATOM 1431 C C . ILE A 1 182 ? 27.374 -0.098 -15.687 1.00 70.56 182 ILE A C 1
ATOM 1433 O O . ILE A 1 182 ? 27.615 0.447 -14.609 1.00 70.56 182 ILE A O 1
ATOM 1437 N N . ASN A 1 183 ? 27.142 -1.410 -15.792 1.00 67.56 183 ASN A N 1
ATOM 1438 C CA . ASN A 1 183 ? 27.163 -2.322 -14.652 1.00 67.56 183 ASN A CA 1
ATOM 1439 C C . ASN A 1 183 ? 28.501 -2.249 -13.929 1.00 67.56 183 ASN A C 1
ATOM 1441 O O . ASN A 1 183 ? 28.504 -2.006 -12.734 1.00 67.56 183 ASN A O 1
ATOM 1445 N N . SER A 1 184 ? 29.637 -2.321 -14.630 1.00 66.88 184 SER A N 1
ATOM 1446 C CA . SER A 1 184 ? 30.955 -2.246 -13.977 1.00 66.88 184 SER A CA 1
ATOM 1447 C C . SER A 1 184 ? 31.171 -0.975 -13.138 1.00 66.88 184 SER A C 1
ATOM 1449 O O . SER A 1 184 ? 31.975 -0.970 -12.204 1.00 66.88 184 SER A O 1
ATOM 1451 N N . VAL A 1 185 ? 30.451 0.105 -13.456 1.00 66.69 185 VAL A N 1
ATOM 1452 C CA . VAL A 1 185 ? 30.573 1.415 -12.805 1.00 66.69 185 VAL A CA 1
ATOM 1453 C C . VAL A 1 185 ? 29.563 1.577 -11.674 1.00 66.69 185 VAL A C 1
ATOM 1455 O O . VAL A 1 185 ? 29.923 2.097 -10.613 1.00 66.69 185 VAL A O 1
ATOM 1458 N N . LEU A 1 186 ? 28.322 1.145 -11.904 1.00 65.50 186 LEU A N 1
ATOM 1459 C CA . LEU A 1 186 ? 27.187 1.369 -11.010 1.00 65.50 186 LEU A CA 1
ATOM 1460 C C . LEU A 1 186 ? 26.914 0.196 -10.065 1.00 65.50 186 LEU A C 1
ATOM 1462 O O . LEU A 1 186 ? 26.377 0.433 -8.988 1.00 65.50 186 LEU A O 1
ATOM 1466 N N . SER A 1 187 ? 27.286 -1.039 -10.419 1.00 61.34 187 SER A N 1
ATOM 1467 C CA . SER A 1 187 ? 27.051 -2.210 -9.572 1.00 61.34 187 SER A CA 1
ATOM 1468 C C . SER A 1 187 ? 27.898 -2.179 -8.299 1.00 61.34 187 SER A C 1
ATOM 1470 O O . SER A 1 187 ? 29.097 -1.849 -8.297 1.00 61.34 187 SER A O 1
ATOM 1472 N N . ASN A 1 188 ? 27.252 -2.559 -7.198 1.00 55.12 188 ASN A N 1
ATOM 1473 C CA . ASN A 1 188 ? 27.938 -3.102 -6.032 1.00 55.12 188 ASN A CA 1
ATOM 1474 C C . ASN A 1 188 ? 28.217 -4.586 -6.309 1.00 55.12 188 ASN A C 1
ATOM 1476 O O . ASN A 1 188 ? 27.498 -5.191 -7.100 1.00 55.12 188 ASN A O 1
ATOM 1480 N N . GLU A 1 189 ? 29.240 -5.166 -5.676 1.00 51.16 189 GLU A N 1
ATOM 1481 C CA . GLU A 1 189 ? 29.849 -6.469 -6.029 1.00 51.16 189 GLU A CA 1
ATOM 1482 C C . GLU A 1 189 ? 28.889 -7.681 -6.108 1.00 51.16 189 GLU A C 1
ATOM 1484 O O . GLU A 1 189 ? 29.298 -8.737 -6.573 1.00 51.16 189 GLU A O 1
ATOM 1489 N N . ASN A 1 190 ? 27.610 -7.524 -5.747 1.00 45.84 190 ASN A N 1
ATOM 1490 C CA . ASN A 1 190 ? 26.632 -8.605 -5.654 1.00 45.84 190 ASN A CA 1
ATOM 1491 C C . ASN A 1 190 ? 25.528 -8.599 -6.737 1.00 45.84 190 ASN A C 1
ATOM 1493 O O . ASN A 1 190 ? 24.888 -9.633 -6.906 1.00 45.84 190 ASN A O 1
ATOM 1497 N N . HIS A 1 191 ? 25.271 -7.496 -7.469 1.00 53.38 191 HIS A N 1
ATOM 1498 C CA . HIS A 1 191 ? 24.149 -7.430 -8.434 1.00 53.38 191 HIS A CA 1
ATOM 1499 C C . HIS A 1 191 ? 24.383 -6.473 -9.618 1.00 53.38 191 HIS A C 1
ATOM 1501 O O . HIS A 1 191 ? 24.700 -5.300 -9.427 1.00 53.38 191 HIS A O 1
ATOM 1507 N N . GLU A 1 192 ? 24.127 -6.935 -10.845 1.00 51.59 192 GLU A N 1
ATOM 1508 C CA . GLU A 1 192 ? 24.081 -6.091 -12.052 1.00 51.59 192 GLU A CA 1
ATOM 1509 C C . GLU A 1 192 ? 22.773 -5.289 -12.142 1.00 51.59 192 GLU A C 1
ATOM 1511 O O . GLU A 1 192 ? 21.751 -5.758 -11.671 1.00 51.59 192 GLU A O 1
ATOM 1516 N N . PHE A 1 193 ? 22.743 -4.092 -12.732 1.00 54.66 193 PHE A N 1
ATOM 1517 C CA . PHE A 1 193 ? 21.494 -3.314 -12.865 1.00 54.66 193 PHE A CA 1
ATOM 1518 C C . PHE A 1 193 ? 20.829 -3.499 -14.234 1.00 54.66 193 PHE A C 1
ATOM 1520 O O . PHE A 1 193 ? 19.602 -3.533 -14.337 1.00 54.66 193 PHE A O 1
ATOM 1527 N N . PHE A 1 194 ? 21.641 -3.640 -15.280 1.00 58.09 194 PHE A N 1
ATOM 1528 C CA . PHE A 1 194 ? 21.209 -3.770 -16.668 1.00 58.09 194 PHE A CA 1
ATOM 1529 C C . PHE A 1 194 ? 21.506 -5.178 -17.170 1.00 58.09 194 PHE A C 1
ATOM 1531 O O . PHE A 1 194 ? 22.623 -5.658 -17.010 1.00 58.09 194 PHE A O 1
ATOM 1538 N N . VAL A 1 195 ? 20.545 -5.833 -17.817 1.00 50.38 195 VAL A N 1
ATOM 1539 C CA . VAL A 1 195 ? 20.815 -7.119 -18.471 1.00 50.38 195 VAL A CA 1
ATOM 1540 C C . VAL A 1 195 ? 21.733 -6.881 -19.670 1.00 50.38 195 VAL A C 1
ATOM 1542 O O . VAL A 1 195 ? 21.537 -5.929 -20.435 1.00 50.38 195 VAL A O 1
ATOM 1545 N N . HIS A 1 196 ? 22.755 -7.722 -19.824 1.00 51.91 196 HIS A N 1
ATOM 1546 C CA . HIS A 1 196 ? 23.639 -7.686 -20.978 1.00 51.91 196 HIS A CA 1
ATOM 1547 C C . HIS A 1 196 ? 23.638 -9.045 -21.694 1.00 51.91 196 HIS A C 1
ATOM 1549 O O . HIS A 1 196 ? 24.021 -10.068 -21.143 1.00 51.91 196 HIS A O 1
ATOM 1555 N N . ARG A 1 197 ? 23.248 -9.050 -22.968 1.00 42.66 197 ARG A N 1
ATOM 1556 C CA . ARG A 1 197 ? 23.739 -10.020 -23.954 1.00 42.66 197 ARG A CA 1
ATOM 1557 C C . ARG A 1 197 ? 24.586 -9.247 -24.954 1.00 42.66 197 ARG A C 1
ATOM 1559 O O . ARG A 1 197 ? 24.357 -8.051 -25.159 1.00 42.66 197 ARG A O 1
ATOM 1566 N N . ALA A 1 198 ? 25.610 -9.885 -25.508 1.00 33.31 198 ALA A N 1
ATOM 1567 C CA . ALA A 1 198 ? 26.419 -9.303 -26.568 1.00 33.31 198 ALA A CA 1
ATOM 1568 C C . ALA A 1 198 ? 25.545 -9.155 -27.823 1.00 33.31 198 ALA A C 1
ATOM 1570 O O . ALA A 1 198 ? 25.457 -10.063 -28.636 1.00 33.31 198 ALA A O 1
ATOM 1571 N N . ILE A 1 199 ? 24.837 -8.032 -27.934 1.00 31.06 199 ILE A N 1
ATOM 1572 C CA . ILE A 1 199 ? 24.020 -7.698 -29.100 1.00 31.06 199 ILE A CA 1
ATOM 1573 C C . ILE A 1 199 ? 24.760 -6.611 -29.882 1.00 31.06 199 ILE A C 1
ATOM 1575 O O . ILE A 1 199 ? 25.195 -5.593 -29.323 1.00 31.06 199 ILE A O 1
ATOM 1579 N N . TYR A 1 200 ? 24.962 -6.883 -31.168 1.00 26.38 200 TYR A N 1
ATOM 1580 C CA . TYR A 1 200 ? 25.563 -5.983 -32.143 1.00 26.38 200 TYR A CA 1
ATOM 1581 C C . TYR A 1 200 ? 24.489 -5.031 -32.685 1.00 26.38 200 TYR A C 1
ATOM 1583 O O . TYR A 1 200 ? 23.381 -5.459 -32.991 1.00 26.38 200 TYR A O 1
ATOM 1591 N N . PHE A 1 201 ? 24.822 -3.746 -32.787 1.00 29.83 201 PHE A N 1
ATOM 1592 C CA . PHE A 1 201 ? 24.030 -2.724 -33.475 1.00 29.83 201 PHE A CA 1
ATOM 1593 C C . PHE A 1 201 ? 24.993 -1.903 -34.338 1.00 29.83 201 PHE A C 1
ATOM 1595 O O . PHE A 1 201 ? 26.089 -1.594 -33.862 1.00 29.83 201 PHE A O 1
ATOM 1602 N N . GLY A 1 202 ? 24.571 -1.633 -35.578 1.00 32.78 202 GLY A N 1
ATOM 1603 C CA . GLY A 1 202 ? 25.391 -1.105 -36.672 1.00 32.78 202 GLY A CA 1
ATOM 1604 C C . GLY A 1 202 ? 25.474 0.426 -36.790 1.00 32.78 202 GLY A C 1
ATOM 1605 O O . GLY A 1 202 ? 24.958 1.179 -35.970 1.00 32.78 202 GLY A O 1
ATOM 1606 N N . ASP A 1 203 ? 26.149 0.867 -37.852 1.00 34.25 203 ASP A N 1
ATOM 1607 C CA . ASP A 1 203 ? 26.990 2.075 -37.934 1.00 34.25 203 ASP A CA 1
ATOM 1608 C C . ASP A 1 203 ? 26.330 3.453 -38.261 1.00 34.25 203 ASP A C 1
ATOM 1610 O O . ASP A 1 203 ? 27.051 4.404 -38.568 1.00 34.25 203 ASP A O 1
ATOM 1614 N N . GLU A 1 204 ? 25.011 3.664 -38.155 1.00 43.62 204 GLU A N 1
ATOM 1615 C CA . GLU A 1 204 ? 24.359 4.931 -38.607 1.00 43.62 204 GLU A CA 1
ATOM 1616 C C . GLU A 1 204 ? 24.217 6.062 -37.546 1.00 43.62 204 GLU A C 1
ATOM 1618 O O . GLU A 1 204 ? 23.580 7.090 -37.768 1.00 43.62 204 GLU A O 1
ATOM 1623 N N . GLU A 1 205 ? 24.839 5.944 -36.372 1.00 49.12 205 GLU A N 1
ATOM 1624 C CA . GLU A 1 205 ? 24.448 6.735 -35.185 1.00 49.12 205 GLU A CA 1
ATOM 1625 C C . GLU A 1 205 ? 25.129 8.118 -35.042 1.00 49.12 205 GLU A C 1
ATOM 1627 O O . GLU A 1 205 ? 24.667 8.973 -34.279 1.00 49.12 205 GLU A O 1
ATOM 1632 N N . CYS A 1 206 ? 26.226 8.383 -35.763 1.00 41.12 206 CYS A N 1
ATOM 1633 C CA . CYS A 1 206 ? 26.984 9.638 -35.611 1.00 41.12 206 CYS A CA 1
ATOM 1634 C C . CYS A 1 206 ? 26.276 10.862 -36.217 1.00 41.12 206 CYS A C 1
ATOM 1636 O O . CYS A 1 206 ? 26.423 11.964 -35.692 1.00 41.12 206 CYS A O 1
ATOM 1638 N N . GLU A 1 207 ? 25.502 10.676 -37.287 1.00 45.81 207 GLU A N 1
ATOM 1639 C CA . GLU A 1 207 ? 24.835 11.763 -38.020 1.00 45.81 207 GLU A CA 1
ATOM 1640 C C . GLU A 1 207 ? 23.531 12.214 -37.320 1.00 45.81 207 GLU A C 1
ATOM 1642 O O . GLU A 1 207 ? 23.178 13.401 -37.300 1.00 45.81 207 GLU A O 1
ATOM 1647 N N . PHE A 1 208 ? 22.872 11.280 -36.620 1.00 50.00 208 PHE A N 1
ATOM 1648 C CA . PHE A 1 208 ? 21.705 11.535 -35.769 1.00 50.00 208 PHE A CA 1
ATOM 1649 C C . PHE A 1 208 ? 22.047 12.380 -34.530 1.00 50.00 208 PHE A C 1
ATOM 1651 O O . PHE A 1 208 ? 21.307 13.301 -34.174 1.00 50.00 208 PHE A O 1
ATOM 1658 N N . LEU A 1 209 ? 23.190 12.115 -33.882 1.00 47.97 209 LEU A N 1
ATOM 1659 C CA . LEU A 1 209 ? 23.626 12.896 -32.719 1.00 47.97 209 LEU A CA 1
ATOM 1660 C C . LEU A 1 209 ? 24.029 14.329 -33.080 1.00 47.97 209 LEU A C 1
ATOM 1662 O O . LEU A 1 209 ? 23.883 15.213 -32.246 1.00 47.97 209 LEU A O 1
ATOM 1666 N N . SER A 1 210 ? 24.519 14.592 -34.291 1.00 50.09 210 SER A N 1
ATOM 1667 C CA . SER A 1 210 ? 24.860 15.959 -34.710 1.00 50.09 210 SER A CA 1
ATOM 1668 C C . SER A 1 210 ? 23.643 16.827 -35.045 1.00 50.09 210 SER A C 1
ATOM 1670 O O . SER A 1 210 ? 23.730 18.046 -34.935 1.00 50.09 210 SER A O 1
ATOM 1672 N N . SER A 1 211 ? 22.517 16.225 -35.441 1.00 49.22 211 SER A N 1
ATOM 1673 C CA . SER A 1 211 ? 21.338 16.946 -35.948 1.00 49.22 211 SER A CA 1
ATOM 1674 C C . SER A 1 211 ? 20.283 17.273 -34.883 1.00 49.22 211 SER A C 1
ATOM 1676 O O . SER A 1 211 ? 19.543 18.237 -35.057 1.00 49.22 211 SER A O 1
ATOM 1678 N N . ASN A 1 212 ? 20.232 16.532 -33.767 1.00 46.31 212 ASN A N 1
ATOM 1679 C CA . ASN A 1 212 ? 19.142 16.624 -32.777 1.00 46.31 212 ASN A CA 1
ATOM 1680 C C . ASN A 1 212 ? 19.585 16.981 -31.341 1.00 46.31 212 ASN A C 1
ATOM 1682 O O . ASN A 1 212 ? 18.796 16.873 -30.402 1.00 46.31 212 ASN A O 1
ATOM 1686 N N . PHE A 1 213 ? 20.846 17.363 -31.121 1.00 51.41 213 PHE A N 1
ATOM 1687 C CA . PHE A 1 213 ? 21.381 17.510 -29.764 1.00 51.41 213 PHE A CA 1
ATOM 1688 C C . PHE A 1 213 ? 21.172 18.911 -29.174 1.00 51.41 213 PHE A C 1
ATOM 1690 O O . PHE A 1 213 ? 21.613 19.916 -29.727 1.00 51.41 213 PHE A O 1
ATOM 1697 N N . ASN A 1 214 ? 20.537 18.965 -28.000 1.00 52.31 214 ASN A N 1
ATOM 1698 C CA . ASN A 1 214 ? 20.329 20.195 -27.238 1.00 52.31 214 ASN A CA 1
ATOM 1699 C C . ASN A 1 214 ? 21.651 20.657 -26.577 1.00 52.31 214 ASN A C 1
ATOM 1701 O O . ASN A 1 214 ? 22.296 19.898 -25.840 1.00 52.31 214 ASN A O 1
ATOM 1705 N N . SER A 1 215 ? 22.025 21.924 -26.796 1.00 51.44 215 SER A N 1
ATOM 1706 C CA . SER A 1 215 ? 23.261 22.578 -26.328 1.00 51.44 215 SER A CA 1
ATOM 1707 C C . SER A 1 215 ? 23.421 22.653 -24.799 1.00 51.44 215 SER A C 1
ATOM 1709 O O . SER A 1 215 ? 24.506 22.961 -24.306 1.00 51.44 215 SER A O 1
ATOM 1711 N N . ASN A 1 216 ? 22.378 22.323 -24.029 1.00 54.03 216 ASN A N 1
ATOM 1712 C CA . ASN A 1 216 ? 22.393 22.342 -22.561 1.00 54.03 216 ASN A CA 1
ATOM 1713 C C . ASN A 1 216 ? 22.924 21.048 -21.902 1.00 54.03 216 ASN A C 1
ATOM 1715 O O . ASN A 1 216 ? 23.169 21.005 -20.684 1.00 54.03 216 ASN A O 1
ATOM 1719 N N . SER A 1 217 ? 23.120 19.971 -22.667 1.00 59.00 217 SER A N 1
ATOM 1720 C CA . SER A 1 217 ? 23.608 18.684 -22.154 1.00 59.00 217 SER A CA 1
ATOM 1721 C C . SER A 1 217 ? 25.134 18.556 -22.287 1.00 59.00 217 SER A C 1
ATOM 1723 O O . SER A 1 217 ? 25.748 19.095 -23.200 1.00 59.00 217 SER A O 1
ATOM 1725 N N . THR A 1 218 ? 25.794 17.905 -21.318 1.00 61.38 218 THR A N 1
ATOM 1726 C CA . THR A 1 218 ? 27.263 17.756 -21.341 1.00 61.38 218 THR A CA 1
ATOM 1727 C C . THR A 1 218 ? 27.608 16.352 -21.797 1.00 61.38 218 THR A C 1
ATOM 1729 O O . THR A 1 218 ? 27.328 15.392 -21.083 1.00 61.38 218 THR A O 1
ATOM 1732 N N . MET A 1 219 ? 28.215 16.241 -22.975 1.00 61.97 219 MET A N 1
ATOM 1733 C CA . MET A 1 219 ? 28.585 14.957 -23.559 1.00 61.97 219 MET A CA 1
ATOM 1734 C C . MET A 1 219 ? 29.995 14.535 -23.136 1.00 61.97 219 MET A C 1
ATOM 1736 O O . MET A 1 219 ? 30.905 15.361 -23.044 1.00 61.97 219 MET A O 1
ATOM 1740 N N . PHE A 1 220 ? 30.170 13.235 -22.902 1.00 66.38 220 PHE A N 1
ATOM 1741 C CA . PHE A 1 220 ? 31.470 12.609 -22.691 1.00 66.38 220 PHE A CA 1
ATOM 1742 C C . PHE A 1 220 ? 31.618 11.397 -23.603 1.00 66.38 220 PHE A C 1
ATOM 1744 O O . PHE A 1 220 ? 30.700 10.589 -23.725 1.00 66.38 220 PHE A O 1
ATOM 1751 N N . LEU A 1 221 ? 32.791 11.262 -24.211 1.00 61.25 221 LEU A N 1
ATOM 1752 C CA . LEU A 1 221 ? 33.131 10.151 -25.089 1.00 61.25 221 LEU A CA 1
ATOM 1753 C C . LEU A 1 221 ? 34.036 9.186 -24.337 1.00 61.25 221 LEU A C 1
ATOM 1755 O O . LEU A 1 221 ? 35.157 9.527 -23.954 1.00 61.25 221 LEU A O 1
ATOM 1759 N N . VAL A 1 222 ? 33.541 7.971 -24.127 1.00 63.78 222 VAL A N 1
ATOM 1760 C CA . VAL A 1 222 ? 34.321 6.872 -23.561 1.00 63.78 222 VAL A CA 1
ATOM 1761 C C . VAL A 1 222 ? 34.956 6.093 -24.707 1.00 63.78 222 VAL A C 1
ATOM 1763 O O . VAL A 1 222 ? 34.249 5.529 -25.536 1.00 63.78 222 VAL A O 1
ATOM 1766 N N . ILE A 1 223 ? 36.286 6.065 -24.762 1.00 64.69 223 ILE A N 1
ATOM 1767 C CA . ILE A 1 223 ? 37.048 5.496 -25.882 1.00 64.69 223 ILE A CA 1
ATOM 1768 C C . ILE A 1 223 ? 37.965 4.387 -25.364 1.00 64.69 223 ILE A C 1
ATOM 1770 O O . ILE A 1 223 ? 38.560 4.508 -24.293 1.00 64.69 223 ILE A O 1
ATOM 1774 N N . ASP A 1 224 ? 38.113 3.299 -26.121 1.00 63.78 224 ASP A N 1
ATOM 1775 C CA . ASP A 1 224 ? 39.096 2.255 -25.809 1.00 63.78 224 ASP A CA 1
ATOM 1776 C C . ASP A 1 224 ? 40.519 2.842 -25.851 1.00 63.78 224 ASP A C 1
ATOM 1778 O O . ASP A 1 224 ? 40.908 3.497 -26.819 1.00 63.78 224 ASP A O 1
ATOM 1782 N N . GLN A 1 225 ? 41.316 2.606 -24.806 1.00 65.88 225 GLN A N 1
ATOM 1783 C CA . GLN A 1 225 ? 42.684 3.117 -24.697 1.00 65.88 225 GLN A CA 1
ATOM 1784 C C . GLN A 1 225 ? 43.574 2.680 -25.872 1.00 65.88 225 GLN A C 1
ATOM 1786 O O . GLN A 1 225 ? 44.510 3.403 -26.215 1.00 65.88 225 GLN A O 1
ATOM 1791 N N . ARG A 1 226 ? 43.274 1.552 -26.528 1.00 63.31 226 ARG A N 1
ATOM 1792 C CA . ARG A 1 226 ? 43.988 1.097 -27.735 1.00 63.31 226 ARG A CA 1
ATOM 1793 C C . ARG A 1 226 ? 43.808 2.043 -28.924 1.00 63.31 226 ARG A C 1
ATOM 1795 O O . ARG A 1 226 ? 44.721 2.188 -29.726 1.00 63.31 226 ARG A O 1
ATOM 1802 N N . ASN A 1 227 ? 42.685 2.754 -28.982 1.00 63.03 227 ASN A N 1
ATOM 1803 C CA . ASN A 1 227 ? 42.379 3.707 -30.050 1.00 63.03 227 ASN A CA 1
ATOM 1804 C C . ASN A 1 227 ? 42.984 5.095 -29.792 1.00 63.03 227 ASN A C 1
ATOM 1806 O O . ASN A 1 227 ? 42.817 6.004 -30.601 1.00 63.03 227 ASN A O 1
ATOM 1810 N N . ARG A 1 228 ? 43.704 5.281 -28.676 1.00 62.22 228 ARG A N 1
ATOM 1811 C CA . ARG A 1 228 ? 44.344 6.556 -28.322 1.00 62.22 228 ARG A CA 1
ATOM 1812 C C . ARG A 1 228 ? 45.404 6.992 -29.337 1.00 62.22 228 ARG A C 1
ATOM 1814 O O . ARG A 1 228 ? 45.690 8.181 -29.429 1.00 62.22 228 ARG A O 1
ATOM 1821 N N . THR A 1 229 ? 45.988 6.045 -30.064 1.00 58.38 229 THR A N 1
ATOM 1822 C CA . THR A 1 229 ? 47.037 6.276 -31.068 1.00 58.38 229 THR A CA 1
ATOM 1823 C C . THR A 1 229 ? 46.572 5.994 -32.498 1.00 58.38 229 THR A C 1
ATOM 1825 O O . THR A 1 229 ? 47.377 6.095 -33.417 1.00 58.38 229 THR A O 1
ATOM 1828 N N . ASP A 1 230 ? 45.299 5.636 -32.706 1.00 68.44 230 ASP A N 1
ATOM 1829 C CA . ASP A 1 230 ? 44.762 5.365 -34.042 1.00 68.44 230 ASP A CA 1
ATOM 1830 C C . ASP A 1 230 ? 44.427 6.681 -34.760 1.00 68.44 230 ASP A C 1
ATOM 1832 O O . ASP A 1 230 ? 43.523 7.425 -34.372 1.00 68.44 230 ASP A O 1
ATOM 1836 N N . GLU A 1 231 ? 45.162 6.976 -35.830 1.00 63.53 231 GLU A N 1
ATOM 1837 C CA . GLU A 1 231 ? 45.060 8.237 -36.563 1.00 63.53 231 GLU A CA 1
ATOM 1838 C C . GLU A 1 231 ? 43.696 8.434 -37.253 1.00 63.53 231 GLU A C 1
ATOM 1840 O O . GLU A 1 231 ? 43.218 9.568 -37.372 1.00 63.53 231 GLU A O 1
ATOM 1845 N N . LYS A 1 232 ? 43.029 7.350 -37.678 1.00 64.75 232 LYS A N 1
ATOM 1846 C CA . LYS A 1 232 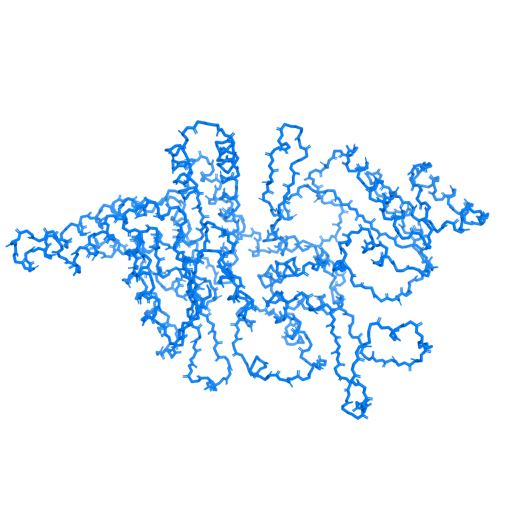? 41.691 7.416 -38.291 1.00 64.75 232 LYS A CA 1
ATOM 1847 C C . LYS A 1 232 ? 40.641 7.755 -37.239 1.00 64.75 232 LYS A C 1
ATOM 1849 O O . LYS A 1 232 ? 39.780 8.605 -37.481 1.00 64.75 232 LYS A O 1
ATOM 1854 N N . VAL A 1 233 ? 40.740 7.137 -36.062 1.00 64.25 233 VAL A N 1
ATOM 1855 C CA . VAL A 1 233 ? 39.848 7.422 -34.928 1.00 64.25 233 VAL A CA 1
ATOM 1856 C C . VAL A 1 233 ? 40.051 8.854 -34.436 1.00 64.25 233 VAL A C 1
ATOM 1858 O O . VAL A 1 233 ? 39.078 9.585 -34.270 1.00 64.25 233 VAL A O 1
ATOM 1861 N N . LEU A 1 234 ? 41.297 9.307 -34.286 1.00 64.56 234 LEU A N 1
ATOM 1862 C CA . LEU A 1 234 ? 41.608 10.673 -33.850 1.00 64.56 234 LEU A CA 1
ATOM 1863 C C . LEU A 1 234 ? 41.092 11.746 -34.825 1.00 64.56 234 LEU A C 1
ATOM 1865 O O . LEU A 1 234 ? 40.592 12.779 -34.378 1.00 64.56 234 LEU A O 1
ATOM 1869 N N . LYS A 1 235 ? 41.143 11.504 -36.145 1.00 67.69 235 LYS A N 1
ATOM 1870 C CA . LYS A 1 235 ? 40.546 12.404 -37.153 1.00 67.69 235 LYS A CA 1
ATOM 1871 C C . LYS A 1 235 ? 39.024 12.496 -37.010 1.00 67.69 235 LYS A C 1
ATOM 1873 O O . LYS A 1 235 ? 38.495 13.607 -36.981 1.00 67.69 235 LYS A O 1
ATOM 1878 N N . LYS A 1 236 ? 38.328 11.362 -36.846 1.00 66.31 236 LYS A N 1
ATOM 1879 C CA . LYS A 1 236 ? 36.872 11.335 -36.598 1.00 66.31 236 LYS A CA 1
ATOM 1880 C C . LYS A 1 236 ? 36.498 12.033 -35.287 1.00 66.31 236 LYS A C 1
ATOM 1882 O O . LYS A 1 236 ? 35.586 12.853 -35.271 1.00 66.31 236 LYS A O 1
ATOM 1887 N N . LEU A 1 237 ? 37.241 11.779 -34.208 1.00 65.75 237 LEU A N 1
ATOM 1888 C CA . LEU A 1 237 ? 37.023 12.431 -32.913 1.00 65.75 237 LEU A CA 1
ATOM 1889 C C . LEU A 1 237 ? 37.222 13.944 -32.988 1.00 65.75 237 LEU A C 1
ATOM 1891 O O . LEU A 1 237 ? 36.474 14.675 -32.352 1.00 65.75 237 LEU A O 1
ATOM 1895 N N . LYS A 1 238 ? 38.182 14.431 -33.783 1.00 68.38 238 LYS A N 1
ATOM 1896 C CA . LYS A 1 238 ? 38.399 15.870 -33.986 1.00 68.38 238 LYS A CA 1
ATOM 1897 C C . LYS A 1 238 ? 37.228 16.531 -34.721 1.00 68.38 238 LYS A C 1
ATOM 1899 O O . LYS A 1 238 ? 36.811 17.616 -34.328 1.00 68.38 238 LYS A O 1
ATOM 1904 N N . LEU A 1 239 ? 36.671 15.871 -35.739 1.00 68.88 239 LEU A N 1
ATOM 1905 C CA . LEU A 1 239 ? 35.467 16.342 -36.439 1.00 68.88 239 LEU A CA 1
ATOM 1906 C C . LEU A 1 239 ? 34.259 16.396 -35.495 1.00 68.88 239 LEU A C 1
ATOM 1908 O O . LEU A 1 239 ? 33.587 17.423 -35.414 1.00 68.88 239 LEU A O 1
ATOM 1912 N N . LEU A 1 240 ? 34.042 15.331 -34.720 1.00 65.75 240 LEU A N 1
ATOM 1913 C CA . LEU A 1 240 ? 32.953 15.256 -33.748 1.00 65.75 240 LEU A CA 1
ATOM 1914 C C . LEU A 1 240 ? 33.117 16.292 -32.619 1.00 65.75 240 LEU A C 1
ATOM 1916 O O . LEU A 1 240 ? 32.157 16.956 -32.237 1.00 65.75 240 LEU A O 1
ATOM 1920 N N . SER A 1 241 ? 34.346 16.485 -32.127 1.00 66.75 241 SER A N 1
ATOM 1921 C CA . SER A 1 241 ? 34.686 17.489 -31.109 1.00 66.75 241 SER A CA 1
ATOM 1922 C C . SER A 1 241 ? 34.339 18.900 -31.568 1.00 66.75 241 SER A C 1
ATOM 1924 O O . SER A 1 241 ? 33.832 19.685 -30.772 1.00 66.75 241 SER A O 1
ATOM 1926 N N . ASN A 1 242 ? 34.587 19.210 -32.843 1.00 69.44 242 ASN A N 1
ATOM 1927 C CA . ASN A 1 242 ? 34.250 20.504 -33.426 1.00 69.44 242 ASN A CA 1
ATOM 1928 C C . ASN A 1 242 ? 32.734 20.662 -33.597 1.00 69.44 242 ASN A C 1
ATOM 1930 O O . ASN A 1 242 ? 32.196 21.710 -33.259 1.00 69.44 242 ASN A O 1
ATOM 1934 N N . SER A 1 243 ? 32.043 19.617 -34.066 1.00 65.81 243 SER A N 1
ATOM 1935 C CA . SER A 1 243 ? 30.586 19.641 -34.264 1.00 65.81 243 SER A CA 1
ATOM 1936 C C . SER A 1 243 ? 29.804 19.771 -32.953 1.00 65.81 243 SER A C 1
ATOM 1938 O O . SER A 1 243 ? 28.731 20.363 -32.944 1.00 65.81 243 SER A O 1
ATOM 1940 N N . LEU A 1 244 ? 30.325 19.216 -31.855 1.00 63.50 244 LEU A N 1
ATOM 1941 C CA . LEU A 1 244 ? 29.648 19.153 -30.553 1.00 63.50 244 LEU A CA 1
ATOM 1942 C C . LEU A 1 244 ? 30.280 20.073 -29.494 1.00 63.50 244 LEU A C 1
ATOM 1944 O O . LEU A 1 244 ? 29.925 19.996 -28.320 1.00 63.50 244 LEU A O 1
ATOM 1948 N N . SER A 1 245 ? 31.224 20.937 -29.889 1.00 67.69 245 SER A N 1
ATOM 1949 C CA . SER A 1 245 ? 31.945 21.869 -29.000 1.00 67.69 245 SER A CA 1
ATOM 1950 C C . SER A 1 245 ? 32.596 21.204 -27.770 1.00 67.69 245 SER A C 1
ATOM 1952 O O . SER A 1 245 ? 32.566 21.737 -26.659 1.00 67.69 245 SER A O 1
ATOM 1954 N N . LEU A 1 246 ? 33.191 20.022 -27.952 1.00 69.75 246 LEU A N 1
ATOM 1955 C CA . LEU A 1 246 ? 33.843 19.261 -26.879 1.00 69.75 246 LEU A CA 1
ATOM 1956 C C . LEU A 1 246 ? 35.291 19.724 -26.659 1.00 69.75 246 LEU A C 1
ATOM 1958 O O . LEU A 1 246 ? 35.979 20.128 -27.596 1.00 69.75 246 LEU A O 1
ATOM 1962 N N . ASN A 1 247 ? 35.777 19.622 -25.420 1.00 70.00 247 ASN A N 1
ATOM 1963 C CA . ASN A 1 247 ? 37.173 19.872 -25.049 1.00 70.00 247 ASN A CA 1
ATOM 1964 C C . ASN A 1 247 ? 37.854 18.596 -24.519 1.00 70.00 247 ASN A C 1
ATOM 1966 O O . ASN A 1 247 ? 37.223 17.553 -24.364 1.00 70.00 247 ASN A O 1
ATOM 1970 N N . GLN A 1 248 ? 39.156 18.661 -24.217 1.00 65.62 248 GLN A N 1
ATOM 1971 C CA . GLN A 1 248 ? 39.934 17.491 -23.777 1.00 65.62 248 GLN A CA 1
ATOM 1972 C C . GLN A 1 248 ? 39.373 16.802 -22.521 1.00 65.62 248 GLN A C 1
ATOM 1974 O O . GLN A 1 248 ? 39.532 15.592 -22.376 1.00 65.62 248 GLN A O 1
ATOM 1979 N N . ASN A 1 249 ? 38.674 17.530 -21.647 1.00 66.12 249 ASN A N 1
ATOM 1980 C CA . ASN A 1 249 ? 38.073 16.951 -20.448 1.00 66.12 249 ASN A CA 1
ATOM 1981 C C . ASN A 1 249 ? 36.832 16.104 -20.762 1.00 66.12 249 ASN A C 1
ATOM 1983 O O . ASN A 1 249 ? 36.418 15.335 -19.904 1.00 66.12 249 ASN A O 1
ATOM 1987 N N . ASN A 1 250 ? 36.256 16.204 -21.967 1.00 69.94 250 ASN A N 1
ATOM 1988 C CA . ASN A 1 250 ? 35.106 15.409 -22.408 1.00 69.94 250 ASN A CA 1
ATOM 1989 C C . ASN A 1 250 ? 35.484 13.991 -22.874 1.00 69.94 250 ASN A C 1
ATOM 1991 O O . ASN A 1 250 ? 34.598 13.203 -23.198 1.00 69.94 250 ASN A O 1
ATOM 1995 N N . PHE A 1 251 ? 36.772 13.639 -22.911 1.00 69.12 251 PHE A N 1
ATOM 1996 C CA . PHE A 1 251 ? 37.238 12.331 -23.373 1.00 69.12 251 PHE A CA 1
ATOM 1997 C C . PHE A 1 251 ? 37.716 11.469 -22.202 1.00 69.12 251 PHE A C 1
ATOM 1999 O O . PHE A 1 251 ? 38.579 11.872 -21.423 1.00 69.12 251 PHE A O 1
ATOM 2006 N N . CYS A 1 252 ? 37.193 10.247 -22.098 1.00 70.12 252 CYS A N 1
ATOM 2007 C CA . CYS A 1 252 ? 37.599 9.264 -21.100 1.00 70.12 252 CYS A CA 1
ATOM 2008 C C . CYS A 1 252 ? 38.152 8.014 -21.790 1.00 70.12 252 CYS A C 1
ATOM 2010 O O . CYS A 1 252 ? 37.405 7.225 -22.364 1.00 70.12 252 CYS A O 1
ATOM 2012 N N . PHE A 1 253 ? 39.465 7.802 -21.708 1.00 69.44 253 PHE A N 1
ATOM 2013 C CA . PHE A 1 253 ? 40.108 6.611 -22.264 1.00 69.44 253 PHE A CA 1
ATOM 2014 C C . PHE A 1 253 ? 40.089 5.465 -21.249 1.00 69.44 253 PHE A C 1
ATOM 2016 O O . PHE A 1 253 ? 40.537 5.638 -20.116 1.00 69.44 253 PHE A O 1
ATOM 2023 N N . MET A 1 254 ? 39.588 4.300 -21.655 1.00 69.38 254 MET A N 1
ATOM 2024 C CA . MET A 1 254 ? 39.424 3.131 -20.788 1.00 69.38 254 MET A CA 1
ATOM 2025 C C . MET A 1 254 ? 40.212 1.925 -21.289 1.00 69.38 254 MET A C 1
ATOM 2027 O O . MET A 1 254 ? 40.132 1.559 -22.459 1.00 69.38 254 MET A O 1
ATOM 2031 N N . ASP A 1 255 ? 40.911 1.246 -20.382 1.00 68.06 255 ASP A N 1
ATOM 2032 C CA . ASP A 1 255 ? 41.625 0.000 -20.678 1.00 68.06 255 ASP A CA 1
ATOM 2033 C C . ASP A 1 255 ? 40.736 -1.205 -20.365 1.00 68.06 255 ASP A C 1
ATOM 2035 O O . ASP A 1 255 ? 40.392 -1.421 -19.202 1.00 68.06 255 ASP A O 1
ATOM 2039 N N . LYS A 1 256 ? 40.380 -2.034 -21.355 1.00 65.50 256 LYS A N 1
ATOM 2040 C CA . LYS A 1 256 ? 39.602 -3.267 -21.112 1.00 65.50 256 LYS A CA 1
ATOM 2041 C C . LYS A 1 256 ? 40.184 -4.129 -19.977 1.00 65.50 256 LYS A C 1
ATOM 2043 O O . LYS A 1 256 ? 39.408 -4.718 -19.229 1.00 65.50 256 LYS A O 1
ATOM 2048 N N . ARG A 1 257 ? 41.511 -4.154 -19.808 1.00 66.56 257 ARG A N 1
ATOM 2049 C CA . ARG A 1 257 ? 42.206 -4.985 -18.810 1.00 66.56 257 ARG A CA 1
ATOM 2050 C C . ARG A 1 257 ? 42.182 -4.411 -17.392 1.00 66.56 257 ARG A C 1
ATOM 2052 O O . ARG A 1 257 ? 42.418 -5.148 -16.442 1.00 66.56 257 ARG A O 1
ATOM 2059 N N . ASN A 1 258 ? 41.863 -3.127 -17.213 1.00 73.19 258 ASN A N 1
ATOM 2060 C CA . ASN A 1 258 ? 41.901 -2.463 -15.905 1.00 73.19 258 ASN A CA 1
ATOM 2061 C C . ASN A 1 258 ? 40.510 -1.990 -15.446 1.00 73.19 258 ASN A C 1
ATOM 2063 O O . ASN A 1 258 ? 40.232 -0.791 -15.337 1.00 73.19 258 ASN A O 1
ATOM 2067 N N . LYS A 1 259 ? 39.624 -2.957 -15.159 1.00 67.94 259 LYS A N 1
ATOM 2068 C CA . LYS A 1 259 ? 38.229 -2.712 -14.739 1.00 67.94 259 LYS A CA 1
ATOM 2069 C C . LYS A 1 259 ? 38.133 -1.774 -13.523 1.00 67.94 259 LYS A C 1
ATOM 2071 O O . LYS A 1 259 ? 37.340 -0.836 -13.542 1.00 67.94 259 LYS A O 1
ATOM 2076 N N . LYS A 1 260 ? 38.987 -1.964 -12.506 1.00 74.19 260 LYS A N 1
ATOM 2077 C CA . LYS A 1 260 ? 38.991 -1.158 -11.269 1.00 74.19 260 LYS A CA 1
ATOM 2078 C C . LYS A 1 260 ? 39.331 0.311 -11.529 1.00 74.19 260 LYS A C 1
ATOM 2080 O O . LYS A 1 260 ? 38.607 1.190 -11.070 1.00 74.19 260 LYS A O 1
ATOM 2085 N N . LYS A 1 261 ? 40.388 0.589 -12.302 1.00 76.19 261 LYS A N 1
ATOM 2086 C CA . LYS A 1 261 ? 40.774 1.966 -12.649 1.00 76.19 261 LYS A CA 1
ATOM 2087 C C . LYS A 1 261 ? 39.697 2.654 -13.484 1.00 76.19 261 LYS A C 1
ATOM 2089 O O . LYS A 1 261 ? 39.335 3.782 -13.170 1.00 76.19 261 LYS A O 1
ATOM 2094 N N . ASN A 1 262 ? 39.145 1.968 -14.488 1.00 73.00 262 ASN A N 1
ATOM 2095 C CA . ASN A 1 262 ? 38.070 2.523 -15.317 1.00 73.00 262 ASN A CA 1
ATOM 2096 C C . ASN A 1 262 ? 36.835 2.886 -14.486 1.00 73.00 262 ASN A C 1
ATOM 2098 O O . ASN A 1 262 ? 36.272 3.962 -14.686 1.00 73.00 262 ASN A O 1
ATOM 2102 N N . LYS A 1 263 ? 36.452 2.022 -13.532 1.00 73.50 263 LYS A N 1
ATOM 2103 C CA . LYS A 1 263 ? 35.363 2.286 -12.581 1.00 73.50 263 LYS A CA 1
ATOM 2104 C C . LYS A 1 263 ? 35.623 3.578 -11.809 1.00 73.50 263 LYS A C 1
ATOM 2106 O O . LYS A 1 263 ? 34.801 4.488 -11.866 1.00 73.50 263 LYS A O 1
ATOM 2111 N N . THR A 1 264 ? 36.779 3.700 -11.155 1.00 77.38 264 THR A N 1
ATOM 2112 C CA . THR A 1 264 ? 37.123 4.898 -10.370 1.00 77.38 264 THR A CA 1
ATOM 2113 C C . THR A 1 264 ? 37.186 6.162 -11.231 1.00 77.38 264 THR A C 1
ATOM 2115 O O . THR A 1 264 ? 36.700 7.211 -10.812 1.00 77.38 264 THR A O 1
ATOM 2118 N N . THR A 1 265 ? 37.748 6.080 -12.441 1.00 75.56 265 THR A N 1
ATOM 2119 C CA . THR A 1 265 ? 37.819 7.218 -13.368 1.00 75.56 265 THR A CA 1
ATOM 2120 C C . THR A 1 265 ? 36.427 7.682 -13.783 1.00 75.56 265 THR A C 1
ATOM 2122 O O . THR A 1 265 ? 36.134 8.866 -13.643 1.00 75.56 265 THR A O 1
ATOM 2125 N N . LEU A 1 266 ? 35.545 6.772 -14.214 1.00 75.38 266 LEU A N 1
ATOM 2126 C CA . LEU A 1 266 ? 34.200 7.155 -14.647 1.00 75.38 266 LEU A CA 1
ATOM 2127 C C . LEU A 1 266 ? 33.354 7.689 -13.485 1.00 75.38 266 LEU A C 1
ATOM 2129 O O . LEU A 1 266 ? 32.674 8.699 -13.646 1.00 75.38 266 LEU A O 1
ATOM 2133 N N . GLN A 1 267 ? 33.442 7.069 -12.302 1.00 77.25 267 GLN A N 1
ATOM 2134 C CA . GLN A 1 267 ? 32.760 7.548 -11.094 1.00 77.25 267 GLN A CA 1
ATOM 2135 C C . GLN A 1 267 ? 33.198 8.967 -10.719 1.00 77.25 267 GLN A C 1
ATOM 2137 O O . GLN A 1 267 ? 32.352 9.811 -10.417 1.00 77.25 267 GLN A O 1
ATOM 2142 N N . LYS A 1 268 ? 34.505 9.254 -10.775 1.00 78.50 268 LYS A N 1
ATOM 2143 C CA . LYS A 1 268 ? 35.040 10.592 -10.500 1.00 78.50 268 LYS A CA 1
ATOM 2144 C C . LYS A 1 268 ? 34.538 11.612 -11.521 1.00 78.50 268 LYS A C 1
ATOM 2146 O O . LYS A 1 268 ? 34.015 12.646 -11.122 1.00 78.50 268 LYS A O 1
ATOM 2151 N N . THR A 1 269 ? 34.628 11.297 -12.813 1.00 75.88 269 THR A N 1
ATOM 2152 C CA . THR A 1 269 ? 34.151 12.177 -13.888 1.00 75.88 269 THR A CA 1
ATOM 2153 C C . THR A 1 269 ? 32.665 12.492 -13.739 1.00 75.88 269 THR A C 1
ATOM 2155 O O . THR A 1 269 ? 32.292 13.662 -13.774 1.00 75.88 269 THR A O 1
ATOM 2158 N N . ILE A 1 270 ? 31.826 11.476 -13.508 1.00 76.56 270 ILE A N 1
ATOM 2159 C CA . ILE A 1 270 ? 30.391 11.663 -13.261 1.00 76.56 270 ILE A CA 1
ATOM 2160 C C . ILE A 1 270 ? 30.177 12.574 -12.047 1.00 76.56 270 ILE A C 1
ATOM 2162 O O . ILE A 1 270 ? 29.473 13.576 -12.153 1.00 76.56 270 ILE A O 1
ATOM 2166 N N . THR A 1 271 ? 30.831 12.284 -10.920 1.00 74.94 271 THR A N 1
ATOM 2167 C CA . THR A 1 271 ? 30.689 13.064 -9.679 1.00 74.94 271 THR A CA 1
ATOM 2168 C C . THR A 1 271 ? 31.075 14.532 -9.876 1.00 74.94 271 THR A C 1
ATOM 2170 O O . THR A 1 271 ? 30.332 15.421 -9.465 1.00 74.94 271 THR A O 1
ATOM 2173 N N . ASP A 1 272 ? 32.188 14.805 -10.559 1.00 74.00 272 ASP A N 1
ATOM 2174 C CA . ASP A 1 272 ? 32.663 16.167 -10.818 1.00 74.00 272 ASP A CA 1
ATOM 2175 C C . ASP A 1 272 ? 31.672 16.979 -11.675 1.00 74.00 272 ASP A C 1
ATOM 2177 O O . ASP A 1 272 ? 31.539 18.188 -11.482 1.00 74.00 272 ASP A O 1
ATOM 2181 N N . ILE A 1 273 ? 30.957 16.339 -12.608 1.00 71.31 273 ILE A N 1
ATOM 2182 C CA . ILE A 1 273 ? 29.913 16.989 -13.423 1.00 71.31 273 ILE A CA 1
ATOM 2183 C C . ILE A 1 273 ? 28.684 17.290 -12.573 1.00 71.31 273 ILE A C 1
ATOM 2185 O O . ILE A 1 273 ? 28.158 18.404 -12.627 1.00 71.31 273 ILE A O 1
ATOM 2189 N N . LEU A 1 274 ? 28.242 16.306 -11.784 1.00 71.19 274 LEU A N 1
ATOM 2190 C CA . LEU A 1 274 ? 27.081 16.451 -10.909 1.00 71.19 274 LEU A CA 1
ATOM 2191 C C . LEU A 1 274 ? 27.281 17.583 -9.894 1.00 71.19 274 LEU A C 1
ATOM 2193 O O . LEU A 1 274 ? 26.344 18.319 -9.614 1.00 71.19 274 LEU A O 1
ATOM 2197 N N . LEU A 1 275 ? 28.511 17.781 -9.409 1.00 70.12 275 LEU A N 1
ATOM 2198 C CA . LEU A 1 275 ? 28.859 18.889 -8.515 1.00 70.12 275 LEU A CA 1
ATOM 2199 C C . LEU A 1 275 ? 28.903 20.261 -9.212 1.00 70.12 275 LEU A C 1
ATOM 2201 O O . LEU A 1 275 ? 28.730 21.282 -8.548 1.00 70.12 275 LEU A O 1
ATOM 2205 N N . LYS A 1 276 ? 29.159 20.308 -10.526 1.00 66.81 276 LYS A N 1
ATOM 2206 C CA . LYS A 1 276 ? 29.300 21.560 -11.295 1.00 66.81 276 LYS A CA 1
ATOM 2207 C C . LYS A 1 276 ? 27.989 22.054 -11.903 1.00 66.81 276 LYS A C 1
ATOM 2209 O O . LYS A 1 276 ? 27.843 23.258 -12.112 1.00 66.81 276 LYS A O 1
ATOM 2214 N N . LYS A 1 277 ? 27.042 21.163 -12.212 1.00 62.88 277 LYS A N 1
ATOM 2215 C CA . LYS A 1 277 ? 25.734 21.552 -12.759 1.00 62.88 277 LYS A CA 1
ATOM 2216 C C . LYS A 1 277 ? 24.730 21.836 -11.645 1.00 62.88 277 LYS A C 1
ATOM 2218 O O . LYS A 1 277 ? 24.444 20.973 -10.824 1.00 62.88 277 LYS A O 1
ATOM 2223 N N . LYS A 1 278 ? 24.104 23.018 -11.679 1.00 57.41 278 LYS A N 1
ATOM 2224 C CA . LYS A 1 278 ? 22.823 23.225 -10.988 1.00 57.41 278 LYS A CA 1
ATOM 2225 C C . LYS A 1 278 ? 21.770 22.380 -11.705 1.00 57.41 278 LYS A C 1
ATOM 2227 O O . LYS A 1 278 ? 21.606 22.519 -12.916 1.00 57.41 278 LYS A O 1
ATOM 2232 N N . ILE A 1 279 ? 21.099 21.487 -10.981 1.00 56.19 279 ILE A N 1
ATOM 2233 C CA . ILE A 1 279 ? 20.049 20.640 -11.554 1.00 56.19 279 ILE A CA 1
ATOM 2234 C C . ILE A 1 279 ? 18.883 21.550 -11.965 1.00 56.19 279 ILE A C 1
ATOM 2236 O O . ILE A 1 279 ? 18.295 22.227 -11.122 1.00 56.19 279 ILE A O 1
ATOM 2240 N N . ALA A 1 280 ? 18.571 21.588 -13.261 1.00 46.66 280 ALA A N 1
ATOM 2241 C CA . ALA A 1 280 ? 17.389 22.272 -13.769 1.00 46.66 280 ALA A CA 1
ATOM 2242 C C . ALA A 1 280 ? 16.133 21.459 -13.414 1.00 46.66 280 ALA A C 1
ATOM 2244 O O . ALA A 1 280 ? 16.095 20.246 -13.593 1.00 46.66 280 ALA A O 1
ATOM 2245 N N . THR A 1 281 ? 15.110 22.131 -12.892 1.00 41.00 281 THR A N 1
ATOM 2246 C CA . THR A 1 281 ? 13.962 21.527 -12.196 1.00 41.00 281 THR A CA 1
ATOM 2247 C C . THR A 1 281 ? 12.814 21.054 -13.087 1.00 41.00 281 THR A C 1
ATOM 2249 O O . THR A 1 281 ? 11.764 20.696 -12.561 1.00 41.00 281 THR A O 1
ATOM 2252 N N . LYS A 1 282 ? 12.956 21.020 -14.414 1.00 43.47 282 LYS A N 1
ATOM 2253 C CA . LYS A 1 282 ? 11.844 20.659 -15.305 1.00 43.47 282 LYS A CA 1
ATOM 2254 C C . LYS A 1 282 ? 12.327 19.948 -16.562 1.00 43.47 282 LYS A C 1
ATOM 2256 O O . LYS A 1 282 ? 12.885 20.577 -17.452 1.00 43.47 282 LYS A O 1
ATOM 2261 N N . VAL A 1 283 ? 12.021 18.656 -16.666 1.00 44.56 283 VAL A N 1
ATOM 2262 C CA . VAL A 1 283 ? 11.832 18.005 -17.968 1.00 44.56 283 VAL A CA 1
ATOM 2263 C C . VAL A 1 283 ? 10.446 18.446 -18.441 1.00 44.56 283 VAL A C 1
ATOM 2265 O O . VAL A 1 283 ? 9.454 17.781 -18.164 1.00 44.56 283 VAL A O 1
ATOM 2268 N N . GLN A 1 284 ? 10.337 19.641 -19.024 1.00 40.94 284 GLN A N 1
ATOM 2269 C CA . GLN A 1 284 ? 9.073 20.132 -19.575 1.00 40.94 284 GLN A CA 1
ATOM 2270 C C . GLN A 1 284 ? 9.234 20.357 -21.084 1.00 40.94 284 GLN A C 1
ATOM 2272 O O . GLN A 1 284 ? 9.983 21.232 -21.496 1.00 40.94 284 GLN A O 1
ATOM 2277 N N . GLN A 1 285 ? 8.497 19.550 -21.860 1.00 46.69 285 GLN A N 1
ATOM 2278 C CA . GLN A 1 285 ? 8.047 19.805 -23.239 1.00 46.69 285 GLN A CA 1
ATOM 2279 C C . GLN A 1 285 ? 9.116 20.075 -24.317 1.00 46.69 285 GLN A C 1
ATOM 2281 O O . GLN A 1 285 ? 9.050 21.084 -25.007 1.00 46.69 285 GLN A O 1
ATOM 2286 N N . GLU A 1 286 ? 10.041 19.139 -24.543 1.00 45.25 286 GLU A N 1
ATOM 2287 C CA . GLU A 1 286 ? 10.880 19.151 -25.764 1.00 45.25 286 GLU A CA 1
ATOM 2288 C C . GLU A 1 286 ? 10.779 17.869 -26.611 1.00 45.25 286 GLU A C 1
ATOM 2290 O O . GLU A 1 286 ? 11.367 17.792 -27.684 1.00 45.25 286 GLU A O 1
ATOM 2295 N N . LEU A 1 287 ? 10.001 16.869 -26.184 1.00 51.16 287 LEU A N 1
ATOM 2296 C CA . LEU A 1 287 ? 9.803 15.630 -26.938 1.00 51.16 287 LEU A CA 1
ATOM 2297 C C . LEU A 1 287 ? 8.312 15.469 -27.272 1.00 51.16 287 LEU A C 1
ATOM 2299 O O . LEU A 1 287 ? 7.475 15.573 -26.376 1.00 51.16 287 LEU A O 1
ATOM 2303 N N . ASN A 1 288 ? 7.982 15.206 -28.545 1.00 55.78 288 ASN A N 1
ATOM 2304 C CA . ASN A 1 288 ? 6.650 14.785 -29.022 1.00 55.78 288 ASN A CA 1
ATOM 2305 C C . ASN A 1 288 ? 6.324 13.359 -28.518 1.00 55.78 288 ASN A C 1
ATOM 2307 O O . ASN A 1 288 ? 6.106 12.434 -29.296 1.00 55.78 288 ASN A O 1
ATOM 2311 N N . THR A 1 289 ? 6.380 13.150 -27.208 1.00 64.38 289 THR A N 1
ATOM 2312 C CA . THR A 1 289 ? 6.216 11.853 -26.545 1.00 64.38 289 THR A CA 1
ATOM 2313 C C . THR A 1 289 ? 4.977 11.921 -25.664 1.00 64.38 289 THR A C 1
ATOM 2315 O O . THR A 1 289 ? 4.760 12.913 -24.967 1.00 64.38 289 THR A O 1
ATOM 2318 N N . GLU A 1 290 ? 4.149 10.879 -25.700 1.00 78.19 290 GLU A N 1
ATOM 2319 C CA . GLU A 1 290 ? 2.981 10.782 -24.824 1.00 78.19 290 GLU A CA 1
ATOM 2320 C C . GLU A 1 290 ? 3.449 10.664 -23.370 1.00 78.19 290 GLU A C 1
ATOM 2322 O O . GLU A 1 290 ? 4.498 10.089 -23.105 1.00 78.19 290 GLU A O 1
ATOM 2327 N N . ILE A 1 291 ? 2.695 11.185 -22.407 1.00 78.50 291 ILE A N 1
ATOM 2328 C CA . ILE A 1 291 ? 2.975 10.989 -20.978 1.00 78.50 291 ILE A CA 1
ATOM 2329 C C . ILE A 1 291 ? 1.763 10.278 -20.383 1.00 78.50 291 ILE A C 1
ATOM 2331 O O . ILE A 1 291 ? 0.640 10.769 -20.499 1.00 78.50 291 ILE A O 1
ATOM 2335 N N . ASP A 1 292 ? 1.989 9.130 -19.750 1.00 80.31 292 ASP A N 1
ATOM 2336 C CA . ASP A 1 292 ? 0.940 8.286 -19.155 1.00 80.31 292 ASP A CA 1
ATOM 2337 C C . ASP A 1 292 ? 0.115 9.015 -18.073 1.00 80.31 292 ASP A C 1
ATOM 2339 O O . ASP A 1 292 ? -1.061 8.725 -17.862 1.00 80.31 292 ASP A O 1
ATOM 2343 N N . GLU A 1 293 ? 0.702 10.014 -17.414 1.00 77.75 293 GLU A N 1
ATOM 2344 C CA . GLU A 1 293 ? 0.022 10.879 -16.452 1.00 77.75 293 GLU A CA 1
ATOM 2345 C C . GLU A 1 293 ? -1.066 11.750 -17.099 1.00 77.75 293 GLU A C 1
ATOM 2347 O O . GLU A 1 293 ? -2.056 12.072 -16.437 1.00 77.75 293 GLU A O 1
ATOM 2352 N N . TYR A 1 294 ? -0.929 12.084 -18.386 1.00 72.50 294 TYR A N 1
ATOM 2353 C CA . TYR A 1 294 ? -1.912 12.875 -19.137 1.00 72.50 294 TYR A CA 1
ATOM 2354 C C . TYR A 1 294 ? -3.063 12.046 -19.708 1.00 72.50 294 TYR A C 1
ATOM 2356 O O . TYR A 1 294 ? -3.927 12.581 -20.404 1.00 72.50 294 TYR A O 1
ATOM 2364 N N . VAL A 1 295 ? -3.127 10.754 -19.376 1.00 76.50 295 VAL A N 1
ATOM 2365 C CA . VAL A 1 295 ? -4.340 9.961 -19.570 1.00 76.50 295 VAL A CA 1
ATOM 2366 C C . VAL A 1 295 ? -5.459 10.551 -18.705 1.00 76.50 295 VAL A C 1
ATOM 2368 O O . VAL A 1 295 ? -5.264 10.863 -17.527 1.00 76.50 295 VAL A O 1
ATOM 2371 N N . ASP A 1 296 ? -6.644 10.689 -19.301 1.00 78.12 296 ASP A N 1
ATOM 2372 C CA . ASP A 1 296 ? -7.799 11.404 -18.744 1.00 78.12 296 ASP A CA 1
ATOM 2373 C C . ASP A 1 296 ? -8.133 10.996 -17.295 1.00 78.12 296 ASP A C 1
ATOM 2375 O O . ASP A 1 296 ? -8.288 11.852 -16.422 1.00 78.12 296 ASP A O 1
ATOM 2379 N N . LEU A 1 297 ? -8.141 9.690 -17.006 1.00 79.38 297 LEU A N 1
ATOM 2380 C CA . LEU A 1 297 ? -8.431 9.147 -15.673 1.00 79.38 297 LEU A CA 1
ATOM 2381 C C . LEU A 1 297 ? -7.379 9.550 -14.625 1.00 79.38 297 LEU A C 1
ATOM 2383 O O . LEU A 1 297 ? -7.740 9.952 -13.515 1.00 79.38 297 LEU A O 1
ATOM 2387 N N . CYS A 1 298 ? -6.089 9.472 -14.969 1.00 78.88 298 CYS A N 1
ATOM 2388 C CA . CYS A 1 298 ? -4.975 9.817 -14.082 1.00 78.88 298 CYS A CA 1
ATOM 2389 C C . CYS A 1 298 ? -4.980 11.314 -13.761 1.00 78.88 298 CYS A C 1
ATOM 2391 O O . CYS A 1 298 ? -4.929 11.706 -12.592 1.00 78.88 298 CYS A O 1
ATOM 2393 N N . THR A 1 299 ? -5.118 12.151 -14.794 1.00 81.38 299 THR A N 1
ATOM 2394 C CA . THR A 1 299 ? -5.143 13.611 -14.648 1.00 81.38 299 THR A CA 1
ATOM 2395 C C . THR A 1 299 ? -6.346 14.077 -13.831 1.00 81.38 299 THR A C 1
ATOM 2397 O O . THR A 1 299 ? -6.176 14.853 -12.888 1.00 81.38 299 THR A O 1
ATOM 2400 N N . LYS A 1 300 ? -7.556 13.583 -14.132 1.00 81.19 300 LYS A N 1
ATOM 2401 C CA . LYS A 1 300 ? -8.775 13.938 -13.383 1.00 81.19 300 LYS A CA 1
ATOM 2402 C C . LYS A 1 300 ? -8.685 13.524 -11.917 1.00 81.19 300 LYS A C 1
ATOM 2404 O O . LYS A 1 300 ? -8.988 14.330 -11.036 1.00 81.19 300 LYS A O 1
ATOM 2409 N N . SER A 1 301 ? -8.223 12.301 -11.654 1.00 82.12 301 SER A N 1
ATOM 2410 C CA . SER A 1 301 ? -8.077 11.779 -10.290 1.00 82.12 301 SER A CA 1
ATOM 2411 C C . SER A 1 301 ? -7.074 12.600 -9.487 1.00 82.12 301 SER A C 1
ATOM 2413 O O . SER A 1 301 ? -7.385 13.038 -8.379 1.00 82.12 301 SER A O 1
ATOM 2415 N N . LYS A 1 302 ? -5.905 12.885 -10.070 1.00 82.19 302 LYS A N 1
ATOM 2416 C CA . LYS A 1 302 ? -4.877 13.704 -9.429 1.00 82.19 302 LYS A CA 1
ATOM 2417 C C . LYS A 1 302 ? -5.360 15.125 -9.159 1.00 82.19 302 LYS A C 1
ATOM 2419 O O . LYS A 1 302 ? -5.228 15.597 -8.039 1.00 82.19 302 LYS A O 1
ATOM 2424 N N . HIS A 1 303 ? -5.982 15.782 -10.138 1.00 82.88 303 HIS A N 1
ATOM 2425 C CA . HIS A 1 303 ? -6.533 17.124 -9.949 1.00 82.88 303 HIS A CA 1
ATOM 2426 C C . HIS A 1 303 ? -7.589 17.156 -8.833 1.00 82.88 303 HIS A C 1
ATOM 2428 O O . HIS A 1 303 ? -7.630 18.097 -8.041 1.00 82.88 303 HIS A O 1
ATOM 2434 N N . SER A 1 304 ? -8.426 16.118 -8.730 1.00 80.19 304 SER A N 1
ATOM 2435 C CA . SER A 1 304 ? -9.395 15.988 -7.636 1.00 80.19 304 SER A CA 1
ATOM 2436 C C . SER A 1 304 ? -8.710 15.879 -6.269 1.00 80.19 304 SER A C 1
ATOM 2438 O O . SER A 1 304 ? -9.146 16.528 -5.316 1.00 80.19 304 SER A O 1
ATOM 2440 N N . VAL A 1 305 ? -7.637 15.088 -6.162 1.00 85.25 305 VAL A N 1
ATOM 2441 C CA . VAL A 1 305 ? -6.844 14.956 -4.927 1.00 85.25 305 VAL A CA 1
ATOM 2442 C C . VAL A 1 305 ? -6.129 16.268 -4.593 1.00 85.25 305 VAL A C 1
ATOM 2444 O O . VAL A 1 305 ? -6.224 16.737 -3.460 1.00 85.25 305 VAL A O 1
ATOM 2447 N N . ASP A 1 306 ? -5.489 16.906 -5.572 1.00 82.94 306 ASP A N 1
ATOM 2448 C CA . ASP A 1 306 ? -4.781 18.180 -5.410 1.00 82.94 306 ASP A CA 1
ATOM 2449 C C . ASP A 1 306 ? -5.733 19.308 -4.994 1.00 82.94 306 ASP A C 1
ATOM 2451 O O . ASP A 1 306 ? -5.398 20.119 -4.133 1.00 82.94 306 ASP A O 1
ATOM 2455 N N . SER A 1 307 ? -6.945 19.350 -5.550 1.00 79.06 307 SER A N 1
ATOM 2456 C CA . SER A 1 307 ? -7.984 20.303 -5.145 1.00 79.06 307 SER A CA 1
ATOM 2457 C C . SER A 1 307 ? -8.419 20.078 -3.692 1.00 79.06 307 SER A C 1
ATOM 2459 O O . SER A 1 307 ? -8.516 21.031 -2.911 1.00 79.06 307 SER A O 1
ATOM 2461 N N . MET A 1 308 ? -8.606 18.815 -3.295 1.00 77.44 308 MET A N 1
ATOM 2462 C CA . MET A 1 308 ? -8.971 18.454 -1.926 1.00 77.44 308 MET A CA 1
ATOM 2463 C C . MET A 1 308 ? -7.858 18.811 -0.926 1.00 77.44 308 MET A C 1
ATOM 2465 O O . MET A 1 308 ? -8.121 19.462 0.087 1.00 77.44 308 MET A O 1
ATOM 2469 N N . LEU A 1 309 ? -6.611 18.423 -1.206 1.00 76.62 309 LEU A N 1
ATOM 2470 C CA . LEU A 1 309 ? -5.464 18.612 -0.309 1.00 76.62 309 LEU A CA 1
ATOM 2471 C C . LEU A 1 309 ? -4.864 20.024 -0.375 1.00 76.62 309 LEU A C 1
ATOM 2473 O O . LEU A 1 309 ? -4.300 20.505 0.609 1.00 76.62 309 LEU A O 1
ATOM 2477 N N . GLY A 1 310 ? -5.007 20.733 -1.493 1.00 66.94 310 GLY A N 1
ATOM 2478 C CA . GLY A 1 310 ? -4.580 22.125 -1.648 1.00 66.94 310 GLY A CA 1
ATOM 2479 C C . GLY A 1 310 ? -5.294 23.069 -0.678 1.00 66.94 310 GLY A C 1
ATOM 2480 O O . GLY A 1 310 ? -4.691 24.027 -0.189 1.00 66.94 310 GLY A O 1
ATOM 2481 N N . ASN A 1 311 ? -6.542 22.754 -0.324 1.00 54.62 311 ASN A N 1
ATOM 2482 C CA . ASN A 1 311 ? -7.283 23.447 0.731 1.00 54.62 311 ASN A CA 1
ATOM 2483 C C . ASN A 1 311 ? -6.768 23.093 2.139 1.00 54.62 311 ASN A C 1
ATOM 2485 O O . ASN A 1 311 ? -6.721 23.962 3.005 1.00 54.62 311 ASN A O 1
ATOM 2489 N N . VAL A 1 312 ? -6.299 21.859 2.347 1.00 54.44 312 VAL A N 1
ATOM 2490 C CA . VAL A 1 312 ? -5.744 21.372 3.626 1.00 54.44 312 VAL A CA 1
ATOM 2491 C C . VAL A 1 312 ? -4.366 21.973 3.928 1.00 54.44 312 VAL A C 1
ATOM 2493 O O . VAL A 1 312 ? -4.081 22.330 5.072 1.00 54.44 312 VAL A O 1
ATOM 2496 N N . ASN A 1 313 ? -3.510 22.140 2.913 1.00 50.84 313 ASN A N 1
ATOM 2497 C CA . ASN A 1 313 ? -2.184 22.756 3.071 1.00 50.84 313 ASN A CA 1
ATOM 2498 C C . ASN A 1 313 ? -2.248 24.223 3.543 1.00 50.84 313 ASN A C 1
ATOM 2500 O O . ASN A 1 313 ? -1.254 24.735 4.050 1.00 50.84 313 ASN A O 1
ATOM 2504 N N . LYS A 1 314 ? -3.398 24.900 3.405 1.00 47.12 314 LYS A N 1
ATOM 2505 C CA . LYS A 1 314 ? -3.611 26.269 3.909 1.00 47.12 314 LYS A CA 1
ATOM 2506 C C . LYS A 1 314 ? -4.030 26.318 5.383 1.00 47.12 314 LYS A C 1
ATOM 2508 O O . LYS A 1 314 ? -3.858 27.358 6.010 1.00 47.12 314 LYS A O 1
ATOM 2513 N N . SER A 1 315 ? -4.570 25.228 5.936 1.00 43.12 315 SER A N 1
ATOM 2514 C CA . SER A 1 315 ? -5.179 25.195 7.276 1.00 43.12 315 SER A CA 1
ATOM 2515 C C . SER A 1 315 ? -4.433 24.337 8.305 1.00 43.12 315 SER A C 1
ATOM 2517 O O . SER A 1 315 ? -4.908 24.234 9.428 1.00 43.12 315 SER A O 1
ATOM 2519 N N . ASN A 1 316 ? -3.274 23.760 7.956 1.00 47.03 316 ASN A N 1
ATOM 2520 C CA . ASN A 1 316 ? -2.475 22.846 8.787 1.00 47.03 316 ASN A CA 1
ATOM 2521 C C . ASN A 1 316 ? -3.299 21.690 9.402 1.00 47.03 316 ASN A C 1
ATOM 2523 O O . ASN A 1 316 ? -3.809 21.795 10.512 1.00 47.03 316 ASN A O 1
ATOM 2527 N N . ALA A 1 317 ? -3.293 20.558 8.687 1.00 54.62 317 ALA A N 1
ATOM 2528 C CA . ALA A 1 317 ? -3.768 19.210 9.042 1.00 54.62 317 ALA A CA 1
ATOM 2529 C C . ALA A 1 317 ? -5.140 18.800 8.477 1.00 54.62 317 ALA A C 1
ATOM 2531 O O . ALA A 1 317 ? -6.131 19.525 8.555 1.00 54.62 317 ALA A O 1
ATOM 2532 N N . ILE A 1 318 ? -5.193 17.573 7.939 1.00 61.62 318 ILE A N 1
ATOM 2533 C CA . ILE A 1 318 ? -6.452 16.841 7.785 1.00 61.62 318 ILE A CA 1
ATOM 2534 C C . ILE A 1 318 ? -6.952 16.577 9.201 1.00 61.62 318 ILE A C 1
ATOM 2536 O O . ILE A 1 318 ? -6.353 15.803 9.943 1.00 61.62 318 ILE A O 1
ATOM 2540 N N . MET A 1 319 ? -8.016 17.270 9.596 1.00 70.88 319 MET A N 1
ATOM 2541 C CA . MET A 1 319 ? -8.614 17.072 10.907 1.00 70.88 319 MET A CA 1
ATOM 2542 C C . MET A 1 319 ? -9.446 15.789 10.884 1.00 70.88 319 MET A C 1
ATOM 2544 O O . MET A 1 319 ? -10.376 15.667 10.082 1.00 70.88 319 MET A O 1
ATOM 2548 N N . LEU A 1 320 ? -9.102 14.868 11.783 1.00 83.19 320 LEU A N 1
ATOM 2549 C CA . LEU A 1 320 ? -9.777 13.589 12.015 1.00 83.19 320 LEU A CA 1
ATOM 2550 C C . LEU A 1 320 ? -10.442 13.622 13.404 1.00 83.19 320 LEU A C 1
ATOM 2552 O O . LEU A 1 320 ? -9.929 13.024 14.352 1.00 83.19 320 LEU A O 1
ATOM 2556 N N . PRO A 1 321 ? -11.502 14.435 13.584 1.00 82.75 321 PRO A N 1
ATOM 2557 C CA . PRO A 1 321 ? -12.044 14.770 14.900 1.00 82.75 321 PRO A CA 1
ATOM 2558 C C . PRO A 1 321 ? -12.724 13.603 15.626 1.00 82.75 321 PRO A C 1
ATOM 2560 O O . PRO A 1 321 ? -12.925 13.696 16.839 1.00 82.75 321 PRO A O 1
ATOM 2563 N N . CYS A 1 322 ? -13.118 12.542 14.917 1.00 86.19 322 CYS A N 1
ATOM 2564 C CA . CYS A 1 322 ? -13.736 11.364 15.522 1.00 86.19 322 CYS A CA 1
ATOM 2565 C C . CYS A 1 322 ? -12.700 10.350 16.016 1.00 86.19 322 CYS A C 1
ATOM 2567 O O . CYS A 1 322 ? -13.029 9.524 16.874 1.00 86.19 322 CYS A O 1
ATOM 2569 N N . GLN A 1 323 ? -11.473 10.420 15.498 1.00 82.19 323 GLN A N 1
ATOM 2570 C CA . GLN A 1 323 ? -10.306 9.682 15.978 1.00 82.19 323 GLN A CA 1
ATOM 2571 C C . GLN A 1 323 ? -9.610 10.401 17.149 1.00 82.19 323 GLN A C 1
ATOM 2573 O O . GLN A 1 323 ? -10.019 11.472 17.599 1.00 82.19 323 GLN A O 1
ATOM 2578 N N . GLY A 1 324 ? -8.567 9.777 17.703 1.00 83.38 324 GLY A N 1
ATOM 2579 C CA . GLY A 1 324 ? -7.833 10.309 18.851 1.00 83.38 324 GLY A CA 1
ATOM 2580 C C . GLY A 1 324 ? -8.603 10.131 20.159 1.00 83.38 324 GLY A C 1
ATOM 2581 O O . GLY A 1 324 ? -9.051 9.031 20.473 1.00 83.38 324 GLY A O 1
ATOM 2582 N N . GLU A 1 325 ? -8.742 11.194 20.955 1.00 86.19 325 GLU A N 1
ATOM 2583 C CA . GLU A 1 325 ? -9.222 11.105 22.344 1.00 86.19 325 GLU A CA 1
ATOM 2584 C C . GLU A 1 325 ? -10.613 10.464 22.478 1.00 86.19 325 GLU A C 1
ATOM 2586 O O . GLU A 1 325 ? -10.817 9.621 23.352 1.00 86.19 325 GLU A O 1
ATOM 2591 N N . LEU A 1 326 ? -11.565 10.821 21.606 1.00 91.44 326 LEU A N 1
ATOM 2592 C CA . LEU A 1 326 ? -12.916 10.245 21.635 1.00 91.44 326 LEU A CA 1
ATOM 2593 C C . LEU A 1 326 ? -12.883 8.734 21.382 1.00 91.44 326 LEU A C 1
ATOM 2595 O O . LEU A 1 326 ? -13.568 7.974 22.068 1.00 91.44 326 LEU A O 1
ATOM 2599 N N . TRP A 1 327 ? -12.051 8.300 20.436 1.00 91.25 327 TRP A N 1
ATOM 2600 C CA . TRP A 1 327 ? -11.899 6.893 20.090 1.00 91.25 327 TRP A CA 1
ATOM 2601 C C . TRP A 1 327 ? -11.123 6.106 21.155 1.00 91.25 327 TRP A C 1
ATOM 2603 O O . TRP A 1 327 ? -11.540 5.009 21.519 1.00 91.25 327 TRP A O 1
ATOM 2613 N N . HIS A 1 328 ? -10.080 6.686 21.758 1.00 89.44 328 HIS A N 1
ATOM 2614 C CA . HIS A 1 328 ? -9.387 6.079 22.901 1.00 89.44 328 HIS A CA 1
ATOM 2615 C C . HIS A 1 328 ? -10.315 5.898 24.110 1.00 89.44 328 HIS A C 1
ATOM 2617 O O . HIS A 1 328 ? -10.325 4.829 24.719 1.00 89.44 328 HIS A O 1
ATOM 2623 N N . LYS A 1 329 ? -11.143 6.901 24.436 1.00 93.56 329 LYS A N 1
ATOM 2624 C CA . LYS A 1 329 ? -12.149 6.782 25.507 1.00 93.56 329 LYS A CA 1
ATOM 2625 C C . LYS A 1 329 ? -13.190 5.711 25.188 1.00 93.56 329 LYS A C 1
ATOM 2627 O O . LYS A 1 329 ? -13.583 4.958 26.076 1.00 93.56 329 LYS A O 1
ATOM 2632 N N . TRP A 1 330 ? -13.627 5.618 23.931 1.00 93.94 330 TRP A N 1
ATOM 2633 C CA . TRP A 1 330 ? -14.528 4.552 23.490 1.00 93.94 330 TRP A CA 1
ATOM 2634 C C . TRP A 1 330 ? -13.894 3.167 23.665 1.00 93.94 330 TRP A C 1
ATOM 2636 O O . TRP A 1 330 ? -14.546 2.250 24.170 1.00 93.94 330 TRP A O 1
ATOM 2646 N N . ALA A 1 331 ? -12.626 3.015 23.280 1.00 90.69 331 ALA A N 1
ATOM 2647 C CA . ALA A 1 331 ? -11.871 1.779 23.442 1.00 90.69 331 ALA A CA 1
ATOM 2648 C C . ALA A 1 331 ? -11.745 1.381 24.919 1.00 90.69 331 ALA A C 1
ATOM 2650 O O . ALA A 1 331 ? -12.030 0.236 25.269 1.00 90.69 331 ALA A O 1
ATOM 2651 N N . GLU A 1 332 ? -11.400 2.328 25.798 1.00 91.25 332 GLU A N 1
ATOM 2652 C CA . GLU A 1 332 ? -11.319 2.098 27.246 1.00 91.25 332 GLU A CA 1
ATOM 2653 C C . GLU A 1 332 ? -12.665 1.634 27.816 1.00 91.25 332 GLU A C 1
ATOM 2655 O O . GLU A 1 332 ? -12.717 0.629 28.525 1.00 91.25 332 GLU A O 1
ATOM 2660 N N . LEU A 1 333 ? -13.763 2.310 27.461 1.00 93.56 333 LEU A N 1
ATOM 2661 C CA . LEU A 1 333 ? -15.108 1.921 27.893 1.00 93.56 333 LEU A CA 1
ATOM 2662 C C . LEU A 1 333 ? -15.516 0.544 27.369 1.00 93.56 333 LEU A C 1
ATOM 2664 O O . LEU A 1 333 ? -16.131 -0.224 28.100 1.00 93.56 333 LEU A O 1
ATOM 2668 N N . SER A 1 334 ? -15.150 0.211 26.131 1.00 90.69 334 SER A N 1
ATOM 2669 C CA . SER A 1 334 ? -15.443 -1.101 25.543 1.00 90.69 334 SER A CA 1
ATOM 2670 C C . SER A 1 334 ? -14.686 -2.219 26.267 1.00 90.69 334 SER A C 1
ATOM 2672 O O . SER A 1 334 ? -15.257 -3.268 26.553 1.00 90.69 334 SER A O 1
ATOM 2674 N N . LYS A 1 335 ? -13.420 -1.984 26.643 1.00 88.25 335 LYS A N 1
ATOM 2675 C CA . LYS A 1 335 ? -12.648 -2.927 27.468 1.00 88.25 335 LYS A CA 1
ATOM 2676 C C . LYS A 1 335 ? -13.221 -3.039 28.881 1.00 88.25 335 LYS A C 1
ATOM 2678 O O . LYS A 1 335 ? -13.314 -4.143 29.413 1.00 88.25 335 LYS A O 1
ATOM 2683 N N . GLU A 1 336 ? -13.617 -1.921 29.487 1.00 90.31 336 GLU A N 1
ATOM 2684 C CA . GLU A 1 336 ? -14.213 -1.902 30.826 1.00 90.31 336 GLU A CA 1
ATOM 2685 C C . GLU A 1 336 ? -15.561 -2.630 30.865 1.00 90.31 336 GLU A C 1
ATOM 2687 O O . GLU A 1 336 ? -15.824 -3.350 31.824 1.00 90.31 336 GLU A O 1
ATOM 2692 N N . GLN A 1 337 ? -16.368 -2.536 29.806 1.00 88.88 337 GLN A N 1
ATOM 2693 C CA . GLN A 1 337 ? -17.630 -3.269 29.684 1.00 88.88 337 GLN A CA 1
ATOM 2694 C C . GLN A 1 337 ? -17.431 -4.783 29.816 1.00 88.88 337 GLN A C 1
ATOM 2696 O O . GLN A 1 337 ? -18.184 -5.456 30.517 1.00 88.88 337 GLN A O 1
ATOM 2701 N N . CYS A 1 338 ? -16.378 -5.316 29.193 1.00 85.00 338 CYS A N 1
ATOM 2702 C CA . CYS A 1 338 ? -16.046 -6.737 29.270 1.00 85.00 338 CYS A CA 1
ATOM 2703 C C . CYS A 1 338 ? -15.368 -7.113 30.597 1.00 85.00 338 CYS A C 1
ATOM 2705 O O . CYS A 1 338 ? -15.607 -8.191 31.132 1.00 85.00 338 CYS A O 1
ATOM 2707 N N . ARG A 1 339 ? -14.499 -6.241 31.128 1.00 86.75 339 ARG A N 1
ATOM 2708 C CA . ARG A 1 339 ? -13.656 -6.537 32.302 1.00 86.75 339 ARG A CA 1
ATOM 2709 C C . ARG A 1 339 ? -14.349 -6.294 33.639 1.00 86.75 339 ARG A C 1
ATOM 2711 O O . ARG A 1 339 ? -14.043 -6.979 34.610 1.00 86.75 339 ARG A O 1
ATOM 2718 N N . SER A 1 340 ? -15.226 -5.293 33.712 1.00 84.88 340 SER A N 1
ATOM 2719 C CA . SER A 1 340 ? -15.903 -4.840 34.935 1.00 84.88 340 SER A CA 1
ATOM 2720 C C . SER A 1 340 ? -14.965 -4.575 36.133 1.00 84.88 340 SER A C 1
ATOM 2722 O O . SER A 1 340 ? -15.371 -4.736 37.289 1.00 84.88 340 SER A O 1
ATOM 2724 N N . LYS A 1 341 ? -13.710 -4.158 35.890 1.00 83.62 341 LYS A N 1
ATOM 2725 C CA . LYS A 1 341 ? -12.682 -3.930 36.929 1.00 83.62 341 LYS A CA 1
ATOM 2726 C C . LYS A 1 341 ? -13.094 -2.817 37.906 1.00 83.62 341 LYS A C 1
ATOM 2728 O O . LYS A 1 341 ? -12.744 -2.870 39.084 1.00 83.62 341 LYS A O 1
ATOM 2733 N N . ARG A 1 342 ? -13.840 -1.805 37.449 1.00 85.44 342 ARG A N 1
ATOM 2734 C CA . ARG A 1 342 ? -14.191 -0.592 38.214 1.00 85.44 342 ARG A CA 1
ATOM 2735 C C . ARG A 1 342 ? -15.630 -0.593 38.753 1.00 85.44 342 ARG A C 1
ATOM 2737 O O . ARG A 1 342 ? -16.087 0.437 39.242 1.00 85.44 342 ARG A O 1
ATOM 2744 N N . ARG A 1 343 ? -16.317 -1.741 38.743 1.00 84.62 343 ARG A N 1
ATOM 2745 C CA . ARG A 1 343 ? -17.733 -1.912 39.136 1.00 84.62 343 ARG A CA 1
ATOM 2746 C C . ARG A 1 343 ? -18.078 -1.514 40.587 1.00 84.62 343 ARG A C 1
ATOM 2748 O O . ARG A 1 343 ? -19.240 -1.248 40.876 1.00 84.62 343 ARG A O 1
ATOM 2755 N N . ARG A 1 344 ? -17.098 -1.484 41.509 1.00 81.38 344 ARG A N 1
ATOM 2756 C CA . ARG A 1 344 ? -17.200 -0.967 42.903 1.00 81.38 344 ARG A CA 1
ATOM 2757 C C . ARG A 1 344 ? -18.524 -1.294 43.635 1.00 81.38 344 ARG A C 1
ATOM 2759 O O . ARG A 1 344 ? -19.126 -0.426 44.256 1.00 81.38 344 ARG A O 1
ATOM 2766 N N . GLY A 1 345 ? -18.980 -2.548 43.569 1.00 80.31 345 GLY A N 1
ATOM 2767 C CA . GLY A 1 345 ? -20.159 -3.031 44.311 1.00 80.31 345 GLY A CA 1
ATOM 2768 C C . GLY A 1 345 ? -21.529 -2.805 43.652 1.00 80.31 345 GLY A C 1
ATOM 2769 O O . GLY A 1 345 ? -22.531 -3.255 44.201 1.00 80.31 345 GLY A O 1
ATOM 2770 N N . GLN A 1 346 ? -21.603 -2.175 42.474 1.00 86.31 346 GLN A N 1
ATOM 2771 C CA . GLN A 1 346 ? -22.852 -2.056 41.707 1.00 86.31 346 GLN A CA 1
ATOM 2772 C C . GLN A 1 346 ? -23.319 -3.416 41.144 1.00 86.31 346 GLN A C 1
ATOM 2774 O O . GLN A 1 346 ? -22.540 -4.372 41.047 1.00 86.31 346 GLN A O 1
ATOM 2779 N N . THR A 1 347 ? -24.579 -3.536 40.710 1.00 89.12 347 THR A N 1
ATOM 2780 C CA . THR A 1 347 ? -25.014 -4.698 39.909 1.00 89.12 347 THR A CA 1
ATOM 2781 C C . THR A 1 347 ? -24.402 -4.637 38.505 1.00 89.12 347 THR A C 1
ATOM 2783 O O . THR A 1 347 ? -24.067 -3.562 38.013 1.00 89.12 347 THR A O 1
ATOM 2786 N N . PHE A 1 348 ? -24.225 -5.791 37.856 1.00 86.88 348 PHE A N 1
ATOM 2787 C CA . PHE A 1 348 ? -23.618 -5.865 36.520 1.00 86.88 348 PHE A CA 1
ATOM 2788 C C . PHE A 1 348 ? -24.446 -5.078 35.498 1.00 86.88 348 PHE A C 1
ATOM 2790 O O . PHE A 1 348 ? -23.912 -4.321 34.700 1.00 86.88 348 PHE A O 1
ATOM 2797 N N . GLU A 1 349 ? -25.769 -5.200 35.588 1.00 88.50 349 GLU A N 1
ATOM 2798 C CA . GLU A 1 349 ? -26.727 -4.521 34.715 1.00 88.50 349 GLU A CA 1
ATOM 2799 C C . GLU A 1 349 ? -26.744 -3.001 34.899 1.00 88.50 349 GLU A C 1
ATOM 2801 O O . GLU A 1 349 ? -26.897 -2.272 33.920 1.00 88.50 349 GLU A O 1
ATOM 2806 N N . ALA A 1 350 ? -26.620 -2.510 36.139 1.00 90.31 350 ALA A N 1
ATOM 2807 C CA . ALA A 1 350 ? -26.548 -1.074 36.404 1.00 90.31 350 ALA A CA 1
ATOM 2808 C C . ALA A 1 350 ? -25.229 -0.494 35.880 1.00 90.31 350 ALA A C 1
ATOM 2810 O O . ALA A 1 350 ? -25.240 0.517 35.182 1.00 90.31 350 ALA A O 1
ATOM 2811 N N . TYR A 1 351 ? -24.119 -1.191 36.136 1.00 92.56 351 TYR A N 1
ATOM 2812 C CA . TYR A 1 351 ? -22.797 -0.776 35.679 1.00 92.56 351 TYR A CA 1
ATOM 2813 C C . TYR A 1 351 ? -22.688 -0.758 34.147 1.00 92.56 351 TYR A C 1
ATOM 2815 O O . TYR A 1 351 ? -22.209 0.210 33.560 1.00 92.56 351 TYR A O 1
ATOM 2823 N N . ASN A 1 352 ? -23.210 -1.789 33.476 1.00 91.38 352 ASN A N 1
ATOM 2824 C CA . ASN A 1 352 ? -23.229 -1.837 32.015 1.00 91.38 352 ASN A CA 1
ATOM 2825 C C . ASN A 1 352 ? -24.108 -0.751 31.397 1.00 91.38 352 ASN A C 1
ATOM 2827 O O . ASN A 1 352 ? -23.736 -0.204 30.363 1.00 91.38 352 ASN A O 1
ATOM 2831 N N . ARG A 1 353 ? -25.243 -0.410 32.023 1.00 92.62 353 ARG A N 1
ATOM 2832 C CA . ARG A 1 353 ? -26.059 0.729 31.578 1.00 92.62 353 ARG A CA 1
ATOM 2833 C C . ARG A 1 353 ? -25.290 2.045 31.668 1.00 92.62 353 ARG A C 1
ATOM 2835 O O . ARG A 1 353 ? -25.299 2.796 30.703 1.00 92.62 353 ARG A O 1
ATOM 2842 N N . GLU A 1 354 ? -24.561 2.284 32.759 1.00 93.31 354 GLU A N 1
ATOM 2843 C CA . GLU A 1 354 ? -23.717 3.481 32.903 1.00 93.31 354 GLU A CA 1
ATOM 2844 C C . GLU A 1 354 ? -22.642 3.562 31.802 1.00 93.31 354 GLU A C 1
ATOM 2846 O O . GLU A 1 354 ? -22.409 4.624 31.219 1.00 93.31 354 GLU A O 1
ATOM 2851 N N . ILE A 1 355 ? -21.993 2.437 31.483 1.00 93.81 355 ILE A N 1
ATOM 2852 C CA . ILE A 1 355 ? -21.002 2.377 30.400 1.00 93.81 355 ILE A CA 1
ATOM 2853 C C . ILE A 1 355 ? -21.646 2.672 29.042 1.00 93.81 355 ILE A C 1
ATOM 2855 O O . ILE A 1 355 ? -21.081 3.441 28.261 1.00 93.81 355 ILE A O 1
ATOM 2859 N N . GLU A 1 356 ? -22.813 2.094 28.758 1.00 93.38 356 GLU A N 1
ATOM 2860 C CA . GLU A 1 356 ? -23.540 2.338 27.509 1.00 93.38 356 GLU A CA 1
ATOM 2861 C C . GLU A 1 356 ? -23.999 3.795 27.378 1.00 93.38 356 GLU A C 1
ATOM 2863 O O . GLU A 1 356 ? -23.814 4.391 26.316 1.00 93.38 356 GLU A O 1
ATOM 2868 N N . ASP A 1 357 ? -24.471 4.423 28.456 1.00 95.19 357 ASP A N 1
ATOM 2869 C CA . ASP A 1 357 ? -24.823 5.848 28.459 1.00 95.19 357 ASP A CA 1
ATOM 2870 C C . ASP A 1 357 ? -23.602 6.729 28.149 1.00 95.19 357 ASP A C 1
ATOM 2872 O O . ASP A 1 357 ? -23.670 7.659 27.338 1.00 95.19 357 ASP A O 1
ATOM 2876 N N . ARG A 1 358 ? -22.438 6.412 28.728 1.00 96.19 358 ARG A N 1
ATOM 2877 C CA . ARG A 1 358 ? -21.180 7.121 28.433 1.00 96.19 358 ARG A CA 1
ATOM 2878 C C . ARG A 1 358 ? -20.716 6.897 26.995 1.00 96.19 358 ARG A C 1
ATOM 2880 O O . ARG A 1 358 ? -20.250 7.837 26.350 1.00 96.19 358 ARG A O 1
ATOM 2887 N N . LYS A 1 359 ? -20.853 5.680 26.464 1.00 94.56 359 LYS A N 1
ATOM 2888 C CA . LYS A 1 359 ? -20.577 5.373 25.051 1.00 94.56 359 LYS A CA 1
ATOM 2889 C C . LYS A 1 359 ? -21.513 6.170 24.138 1.00 94.56 359 LYS A C 1
ATOM 2891 O O . LYS A 1 359 ? -21.046 6.784 23.177 1.00 94.56 359 LYS A O 1
ATOM 2896 N N . LEU A 1 360 ? -22.801 6.255 24.461 1.00 93.88 360 LEU A N 1
ATOM 2897 C CA . LEU A 1 360 ? -23.768 7.060 23.715 1.00 93.88 360 LEU A CA 1
ATOM 2898 C C . LEU A 1 360 ? -23.382 8.547 23.696 1.00 93.88 360 LEU A C 1
ATOM 2900 O O . LEU A 1 360 ? -23.395 9.160 22.628 1.00 93.88 360 LEU A O 1
ATOM 2904 N N . GLN A 1 361 ? -22.952 9.110 24.830 1.00 95.00 361 GLN A N 1
ATOM 2905 C CA . GLN A 1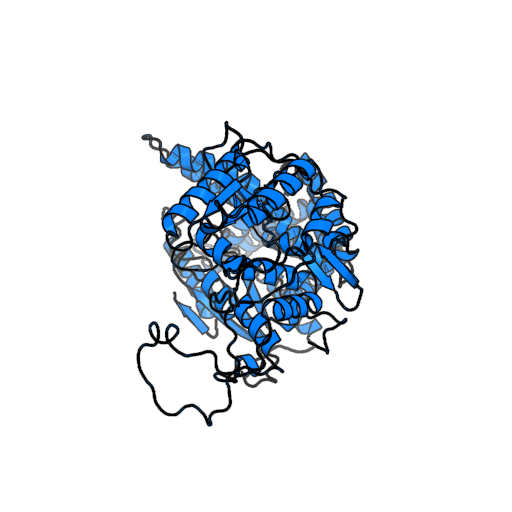 361 ? -22.440 10.488 24.893 1.00 95.00 361 GLN A CA 1
ATOM 2906 C C . GLN A 1 361 ? -21.224 10.700 23.980 1.00 95.00 361 GLN A C 1
ATOM 2908 O O . GLN A 1 361 ? -21.128 11.731 23.312 1.00 95.00 361 GLN A O 1
ATOM 2913 N N . LEU A 1 362 ? -20.306 9.730 23.896 1.00 94.69 362 LEU A N 1
ATOM 2914 C CA . LEU A 1 362 ? -19.176 9.803 22.964 1.00 94.69 362 LEU A CA 1
ATOM 2915 C C . LEU A 1 362 ? -19.637 9.781 21.499 1.00 94.69 362 LEU A C 1
ATOM 2917 O O . LEU A 1 362 ? -19.108 10.550 20.697 1.00 94.69 362 LEU A O 1
ATOM 2921 N N . ARG A 1 363 ? -20.646 8.970 21.139 1.00 92.19 363 ARG A N 1
ATOM 2922 C CA . ARG A 1 363 ? -21.224 8.987 19.777 1.00 92.19 363 ARG A CA 1
ATOM 2923 C C . ARG A 1 363 ? -21.909 10.305 19.457 1.00 92.19 363 ARG A C 1
ATOM 2925 O O . ARG A 1 363 ? -21.726 10.807 18.355 1.00 92.19 363 ARG A O 1
ATOM 2932 N N . GLN A 1 364 ? -22.621 10.898 20.412 1.00 91.19 364 GLN A N 1
ATOM 2933 C CA . GLN A 1 364 ? -23.210 12.230 20.247 1.00 91.19 364 GLN A CA 1
ATOM 2934 C C . GLN A 1 364 ? -22.132 13.296 20.025 1.00 91.19 364 GLN A C 1
ATOM 2936 O O . GLN A 1 364 ? -22.269 14.129 19.132 1.00 91.19 364 GLN A O 1
ATOM 2941 N N . GLN A 1 365 ? -21.024 13.234 20.772 1.00 91.56 365 GLN A N 1
ATOM 2942 C CA . GLN A 1 365 ? -19.883 14.127 20.561 1.00 91.56 365 GLN A CA 1
ATOM 2943 C C . GLN A 1 365 ? -19.260 13.936 19.176 1.00 91.56 365 GLN A C 1
ATOM 2945 O O . GLN A 1 365 ? -19.050 14.930 18.489 1.00 91.56 365 GLN A O 1
ATOM 2950 N N . GLN A 1 366 ? -19.005 12.694 18.746 1.00 90.12 366 GLN A N 1
ATOM 2951 C CA . GLN A 1 366 ? -18.487 12.400 17.402 1.00 90.12 366 GLN A CA 1
ATOM 2952 C C . GLN A 1 366 ? -19.447 12.896 16.309 1.00 90.12 366 GLN A C 1
ATOM 2954 O O . GLN A 1 366 ? -19.022 13.587 15.389 1.00 90.12 366 GLN A O 1
ATOM 2959 N N . SER A 1 367 ? -20.748 12.623 16.443 1.00 86.69 367 SER A N 1
ATOM 2960 C CA . SER A 1 367 ? -21.772 13.084 15.498 1.00 86.69 367 SER A CA 1
ATOM 2961 C C . SER A 1 367 ? -21.815 14.611 15.408 1.00 86.69 367 SER A C 1
ATOM 2963 O O . SER A 1 367 ? -21.958 15.152 14.316 1.00 86.69 367 SER A O 1
ATOM 2965 N N . GLY A 1 368 ? -21.644 15.312 16.533 1.00 84.19 368 GLY A N 1
ATOM 2966 C CA . GLY A 1 368 ? -21.608 16.775 16.582 1.00 84.19 368 GLY A CA 1
ATOM 2967 C C . GLY A 1 368 ? -20.356 17.407 15.964 1.00 84.19 368 GLY A C 1
ATOM 2968 O O . GLY A 1 368 ? -20.373 18.600 15.672 1.00 84.19 368 GLY A O 1
ATOM 2969 N N . LYS A 1 369 ? -19.271 16.647 15.746 1.00 82.69 369 LYS A N 1
ATOM 2970 C CA . LYS A 1 369 ? -18.074 17.150 15.044 1.00 82.69 369 LYS A CA 1
ATOM 2971 C C . LYS A 1 369 ? -18.287 17.265 13.534 1.00 82.69 369 LYS A C 1
ATOM 2973 O O . LYS A 1 369 ? -17.686 18.143 12.919 1.00 82.69 369 LYS A O 1
ATOM 2978 N N . GLY A 1 370 ? -19.130 16.402 12.962 1.00 72.50 370 GLY A N 1
ATOM 2979 C CA . GLY A 1 370 ? -19.365 16.316 11.521 1.00 72.50 370 GLY A CA 1
ATOM 2980 C C . GLY A 1 370 ? -18.123 15.922 10.708 1.00 72.50 370 GLY A C 1
ATOM 2981 O O . GLY A 1 370 ? -17.033 15.701 11.238 1.00 72.50 370 GLY A O 1
ATOM 2982 N N . LEU A 1 371 ? -18.289 15.834 9.387 1.00 74.56 371 LEU A N 1
ATOM 2983 C CA . LEU A 1 371 ? -17.175 15.657 8.453 1.00 74.56 371 LEU A CA 1
ATOM 2984 C C . LEU A 1 371 ? -16.482 17.005 8.220 1.00 74.56 371 LEU A C 1
ATOM 2986 O O . LEU A 1 371 ? -17.134 17.974 7.825 1.00 74.56 371 LEU A O 1
ATOM 2990 N N . SER A 1 372 ? -15.156 17.053 8.375 1.00 76.88 372 SER A N 1
ATOM 2991 C CA . SER A 1 372 ? -14.359 18.180 7.874 1.00 76.88 372 SER A CA 1
ATOM 2992 C C . SER A 1 372 ? -14.517 18.314 6.352 1.00 76.88 372 SER A C 1
ATOM 2994 O O . SER A 1 372 ? -14.836 17.337 5.677 1.00 76.88 372 SER A O 1
ATOM 2996 N N . GLN A 1 373 ? -14.257 19.493 5.776 1.00 76.19 373 GLN A N 1
ATOM 2997 C CA . GLN A 1 373 ? -14.381 19.706 4.322 1.00 76.19 373 GLN A CA 1
ATOM 2998 C C . GLN A 1 373 ? -13.584 18.674 3.501 1.00 76.19 373 GLN A C 1
ATOM 3000 O O . GLN A 1 373 ? -14.052 18.178 2.475 1.00 76.19 373 GLN A O 1
ATOM 3005 N N . ALA A 1 374 ? -12.388 18.321 3.979 1.00 76.06 374 ALA A N 1
ATOM 3006 C CA . ALA A 1 374 ? -11.560 17.279 3.385 1.00 76.06 374 ALA A CA 1
ATOM 3007 C C . ALA A 1 374 ? -12.271 15.916 3.435 1.00 76.06 374 ALA A C 1
ATOM 3009 O O . ALA A 1 374 ? -12.382 15.239 2.417 1.00 76.06 374 ALA A O 1
ATOM 3010 N N . MET A 1 375 ? -12.826 15.541 4.588 1.00 82.56 375 MET A N 1
ATOM 3011 C CA . MET A 1 375 ? -13.538 14.273 4.737 1.00 82.56 375 MET A CA 1
ATOM 3012 C C . MET A 1 375 ? -14.859 14.217 3.964 1.00 82.56 375 MET A C 1
ATOM 3014 O O . MET A 1 375 ? -15.196 13.155 3.452 1.00 82.56 375 MET A O 1
ATOM 3018 N N . GLN A 1 376 ? -15.577 15.335 3.820 1.00 81.50 376 GLN A N 1
ATOM 3019 C CA . GLN A 1 376 ? -16.751 15.423 2.942 1.00 81.50 376 GLN A CA 1
ATOM 3020 C C . GLN A 1 376 ? -16.353 15.159 1.492 1.00 81.50 376 GLN A C 1
ATOM 3022 O O . GLN A 1 376 ? -16.964 14.332 0.827 1.00 81.50 376 GLN A O 1
ATOM 3027 N N . THR A 1 377 ? -15.274 15.798 1.035 1.00 80.12 377 THR A N 1
ATOM 3028 C CA . THR A 1 377 ? -14.756 15.612 -0.326 1.00 80.12 377 THR A CA 1
ATOM 3029 C C . THR A 1 377 ? -14.315 14.166 -0.553 1.00 80.12 377 THR A C 1
ATOM 3031 O O . THR A 1 377 ? -14.661 13.580 -1.573 1.00 80.12 377 THR A O 1
ATOM 3034 N N . PHE A 1 378 ? -13.615 13.556 0.411 1.00 86.12 378 PHE A N 1
ATOM 3035 C CA . PHE A 1 378 ? -13.219 12.148 0.341 1.00 86.12 378 PHE A CA 1
ATOM 3036 C C . PHE A 1 378 ? -14.426 11.201 0.323 1.00 86.12 378 PHE A C 1
ATOM 3038 O O . PHE A 1 378 ? -14.470 10.291 -0.501 1.00 86.12 378 PHE A O 1
ATOM 3045 N N . ALA A 1 379 ? -15.420 11.429 1.187 1.00 86.75 379 ALA A N 1
ATOM 3046 C CA . ALA A 1 379 ? -16.642 10.631 1.240 1.00 86.75 379 ALA A CA 1
ATOM 3047 C C . ALA A 1 379 ? -17.434 10.726 -0.073 1.00 86.75 379 ALA A C 1
ATOM 3049 O O . ALA A 1 379 ? -17.763 9.697 -0.658 1.00 86.75 379 ALA A O 1
ATOM 3050 N N . SER A 1 380 ? -17.672 11.935 -0.588 1.00 83.69 380 SER A N 1
ATOM 3051 C CA . SER A 1 380 ? -18.295 12.136 -1.902 1.00 83.69 380 SER A CA 1
ATOM 3052 C C . SER A 1 380 ? -17.478 11.495 -3.019 1.00 83.69 380 SER A C 1
ATOM 3054 O O . SER A 1 380 ? -18.040 10.868 -3.909 1.00 83.69 380 SER A O 1
ATOM 3056 N N . ALA A 1 381 ? -16.147 11.562 -2.954 1.00 84.31 381 ALA A N 1
ATOM 3057 C CA . ALA A 1 381 ? -15.289 10.946 -3.953 1.00 84.31 381 ALA A CA 1
ATOM 3058 C C . ALA A 1 381 ? -15.458 9.418 -4.004 1.00 84.31 381 ALA A C 1
ATOM 3060 O O . ALA A 1 381 ? -15.686 8.859 -5.073 1.00 84.31 381 ALA A O 1
ATOM 3061 N N . ILE A 1 382 ? -15.423 8.720 -2.865 1.00 87.94 382 ILE A N 1
ATOM 3062 C CA . ILE A 1 382 ? -15.600 7.255 -2.854 1.00 87.94 382 ILE A CA 1
ATOM 3063 C C . ILE A 1 382 ? -17.043 6.814 -3.166 1.00 87.94 382 ILE A C 1
ATOM 3065 O O . ILE A 1 382 ? -17.257 5.675 -3.599 1.00 87.94 382 ILE A O 1
ATOM 3069 N N . LEU A 1 383 ? -18.026 7.695 -2.952 1.00 88.81 383 LEU A N 1
ATOM 3070 C CA . LEU A 1 383 ? -19.444 7.429 -3.202 1.00 88.81 383 LEU A CA 1
ATOM 3071 C C . LEU A 1 383 ? -19.860 7.700 -4.652 1.00 88.81 383 LEU A C 1
ATOM 3073 O O . LEU A 1 383 ? -20.596 6.889 -5.219 1.00 88.81 383 LEU A O 1
ATOM 3077 N N . ASP A 1 384 ? -19.405 8.810 -5.231 1.00 84.25 384 ASP A N 1
ATOM 3078 C CA . ASP A 1 384 ? -19.992 9.395 -6.441 1.00 84.25 384 ASP A CA 1
ATOM 3079 C C . ASP A 1 384 ? -19.033 9.420 -7.644 1.00 84.25 384 ASP A C 1
ATOM 3081 O O . ASP A 1 384 ? -19.488 9.575 -8.778 1.00 84.25 384 ASP A O 1
ATOM 3085 N N . ILE A 1 385 ? -17.720 9.214 -7.450 1.00 81.62 385 ILE A N 1
ATOM 3086 C CA . ILE A 1 385 ? -16.795 9.046 -8.583 1.00 81.62 385 ILE A CA 1
ATOM 3087 C C . ILE A 1 385 ? -17.110 7.726 -9.313 1.00 81.62 385 ILE A C 1
ATOM 3089 O O . ILE A 1 385 ? -17.289 6.689 -8.659 1.00 81.62 385 ILE A O 1
ATOM 3093 N N . PRO A 1 386 ? -17.121 7.726 -10.663 1.00 81.94 386 PRO A N 1
ATOM 3094 C CA . PRO A 1 386 ? -17.251 6.521 -11.476 1.00 81.94 386 PRO A CA 1
ATOM 3095 C C . PRO A 1 386 ? -16.346 5.371 -11.022 1.00 81.94 386 PRO A C 1
ATOM 3097 O O . PRO A 1 386 ? -15.185 5.572 -10.659 1.00 81.94 386 PRO A O 1
ATOM 3100 N N . ALA A 1 387 ? -16.866 4.143 -11.080 1.00 77.38 387 ALA A N 1
ATOM 3101 C CA . ALA A 1 387 ? -16.195 2.947 -10.563 1.00 77.38 387 ALA A CA 1
ATOM 3102 C C . ALA A 1 387 ? -14.789 2.716 -11.153 1.00 77.38 387 ALA A C 1
ATOM 3104 O O . ALA A 1 387 ? -13.920 2.170 -10.468 1.00 77.38 387 ALA A O 1
ATOM 3105 N N . GLU A 1 388 ? -14.574 3.150 -12.396 1.00 74.69 388 GLU A N 1
ATOM 3106 C CA . GLU A 1 388 ? -13.295 3.112 -13.115 1.00 74.69 388 GLU A CA 1
ATOM 3107 C C . GLU A 1 388 ? -12.267 4.127 -12.588 1.00 74.69 388 GLU A C 1
ATOM 3109 O O . GLU A 1 388 ? -11.084 3.815 -12.528 1.00 74.69 388 GLU A O 1
ATOM 3114 N N . MET A 1 389 ? -12.700 5.308 -12.131 1.00 81.81 389 MET A N 1
ATOM 3115 C CA . MET A 1 389 ? -11.825 6.344 -11.560 1.00 81.81 389 MET A CA 1
ATOM 3116 C C . MET A 1 389 ? -11.588 6.155 -10.062 1.00 81.81 389 MET A C 1
ATOM 3118 O O . MET A 1 389 ? -10.586 6.626 -9.529 1.00 81.81 389 MET A O 1
ATOM 3122 N N . LYS A 1 390 ? -12.489 5.458 -9.366 1.00 85.94 390 LYS A N 1
ATOM 3123 C CA . LYS A 1 390 ? -12.450 5.320 -7.906 1.00 85.94 390 LYS A CA 1
ATOM 3124 C C . LYS A 1 390 ? -11.113 4.765 -7.400 1.00 85.94 390 LYS A C 1
ATOM 3126 O O . LYS A 1 390 ? -10.550 5.301 -6.450 1.00 85.94 390 LYS A O 1
ATOM 3131 N N . MET A 1 391 ? -10.568 3.750 -8.072 1.00 85.81 391 MET A N 1
ATOM 3132 C CA . MET A 1 391 ? -9.273 3.161 -7.707 1.00 85.81 391 MET A CA 1
ATOM 3133 C C . MET A 1 391 ? -8.105 4.122 -7.947 1.00 85.81 391 MET A C 1
ATOM 3135 O O . MET A 1 391 ? -7.223 4.231 -7.101 1.00 85.81 391 MET A O 1
ATOM 3139 N N . TYR A 1 392 ? -8.131 4.878 -9.048 1.00 87.44 392 TYR A N 1
ATOM 3140 C CA . TYR A 1 392 ? -7.129 5.907 -9.344 1.00 87.44 392 TYR A CA 1
ATOM 3141 C C . TYR A 1 392 ? -7.154 7.032 -8.313 1.00 87.44 392 TYR A C 1
ATOM 3143 O O . TYR A 1 392 ? -6.100 7.458 -7.844 1.00 87.44 392 TYR A O 1
ATOM 3151 N N . PHE A 1 393 ? -8.347 7.477 -7.914 1.00 89.19 393 PHE A N 1
ATOM 3152 C CA . PHE A 1 393 ? -8.514 8.467 -6.858 1.00 89.19 393 PHE A CA 1
ATOM 3153 C C . PHE A 1 393 ? -7.957 7.963 -5.522 1.00 89.19 393 PHE A C 1
ATOM 3155 O O . PHE A 1 393 ? -7.150 8.652 -4.903 1.00 89.19 393 PHE A O 1
ATOM 3162 N N . VAL A 1 394 ? -8.340 6.756 -5.095 1.00 89.69 394 VAL A N 1
ATOM 3163 C CA . VAL A 1 394 ? -7.892 6.170 -3.820 1.00 89.69 394 VAL A CA 1
ATOM 3164 C C . VAL A 1 394 ? -6.374 5.963 -3.804 1.00 89.69 394 VAL A C 1
ATOM 3166 O O . VAL A 1 394 ? -5.719 6.336 -2.829 1.00 89.69 394 VAL A O 1
ATOM 3169 N N . GLN A 1 395 ? -5.801 5.457 -4.898 1.00 87.75 395 GLN A N 1
ATOM 3170 C CA . GLN A 1 395 ? -4.357 5.271 -5.042 1.00 87.75 395 GLN A CA 1
ATOM 3171 C C . GLN A 1 395 ? -3.606 6.610 -5.026 1.00 87.75 395 GLN A C 1
ATOM 3173 O O . GLN A 1 395 ? -2.611 6.764 -4.315 1.00 87.75 395 GLN A O 1
ATOM 3178 N N . SER A 1 396 ? -4.095 7.604 -5.774 1.00 89.38 396 SER A N 1
ATOM 3179 C CA . SER A 1 396 ? -3.514 8.950 -5.799 1.00 89.38 396 SER A CA 1
ATOM 3180 C C . SER A 1 396 ? -3.594 9.621 -4.429 1.00 89.38 396 SER A C 1
ATOM 3182 O O . SER A 1 396 ? -2.624 10.235 -3.994 1.00 89.38 396 SER A O 1
ATOM 3184 N N . MET A 1 397 ? -4.721 9.472 -3.730 1.00 89.00 397 MET A N 1
ATOM 3185 C CA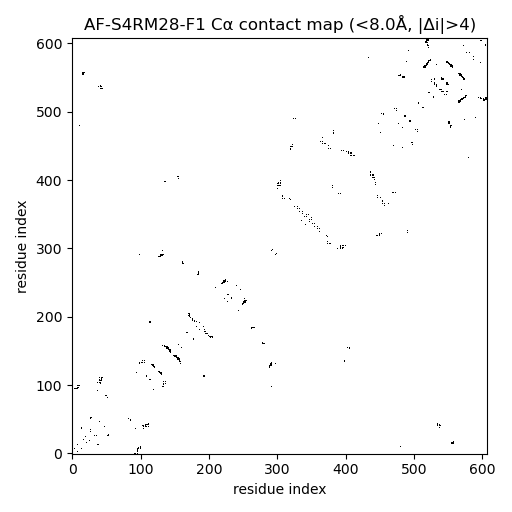 . MET A 1 397 ? -4.899 9.974 -2.371 1.00 89.00 397 MET A CA 1
ATOM 3186 C C . MET A 1 397 ? -3.882 9.337 -1.422 1.00 89.00 397 MET A C 1
ATOM 3188 O O . MET A 1 397 ? -3.181 10.060 -0.721 1.00 89.00 397 MET A O 1
ATOM 3192 N N . GLY A 1 398 ? -3.742 8.007 -1.434 1.00 87.75 398 GLY A N 1
ATOM 3193 C CA . GLY A 1 398 ? -2.763 7.301 -0.602 1.00 87.75 398 GLY A CA 1
ATOM 3194 C C . GLY A 1 398 ? -1.337 7.827 -0.797 1.00 87.75 398 GLY A C 1
ATOM 3195 O O . GLY A 1 398 ? -0.676 8.194 0.174 1.00 87.75 398 GLY A O 1
ATOM 3196 N N . MET A 1 399 ? -0.895 7.972 -2.052 1.00 86.06 399 MET A N 1
ATOM 3197 C CA . MET A 1 399 ? 0.441 8.497 -2.368 1.00 86.06 399 MET A CA 1
ATOM 3198 C C . MET A 1 399 ? 0.672 9.922 -1.844 1.00 86.06 399 MET A C 1
ATOM 3200 O O . MET A 1 399 ? 1.760 10.217 -1.338 1.00 86.06 399 MET A O 1
ATOM 3204 N N . GLU A 1 400 ? -0.327 10.801 -1.954 1.00 85.88 400 GLU A N 1
ATOM 3205 C CA . GLU A 1 400 ? -0.226 12.188 -1.488 1.00 85.88 400 GLU A CA 1
ATOM 3206 C C . GLU A 1 400 ? -0.269 12.299 0.043 1.00 85.88 400 GLU A C 1
ATOM 3208 O O . GLU A 1 400 ? 0.499 13.072 0.626 1.00 85.88 400 GLU A O 1
ATOM 3213 N N . LEU A 1 401 ? -1.091 11.489 0.721 1.00 85.19 401 LEU A N 1
ATOM 3214 C CA . LEU A 1 401 ? -1.087 11.386 2.187 1.00 85.19 401 LEU A CA 1
ATOM 3215 C C . LEU A 1 401 ? 0.268 10.890 2.697 1.00 85.19 401 LEU A C 1
ATOM 3217 O O . LEU A 1 401 ? 0.835 11.470 3.626 1.00 85.19 401 LEU A O 1
ATOM 3221 N N . ASP A 1 402 ? 0.843 9.885 2.040 1.00 84.50 402 ASP A N 1
ATOM 3222 C CA . ASP A 1 402 ? 2.180 9.408 2.367 1.00 84.50 402 ASP A CA 1
ATOM 3223 C C . ASP A 1 402 ? 3.252 10.473 2.094 1.00 84.50 402 ASP A C 1
ATOM 3225 O O . ASP A 1 402 ? 4.207 10.609 2.862 1.00 84.50 402 ASP A O 1
ATOM 3229 N N . ALA A 1 403 ? 3.110 11.273 1.032 1.00 83.25 403 ALA A N 1
ATOM 3230 C CA . ALA A 1 403 ? 4.023 12.379 0.738 1.00 83.25 403 ALA A CA 1
ATOM 3231 C C . ALA A 1 403 ? 3.932 13.508 1.775 1.00 83.25 403 ALA A C 1
ATOM 3233 O O . ALA A 1 403 ? 4.956 14.091 2.148 1.00 83.25 403 ALA A O 1
ATOM 3234 N N . LEU A 1 404 ? 2.730 13.826 2.261 1.00 80.62 404 LEU A N 1
ATOM 3235 C CA . LEU A 1 404 ? 2.515 14.748 3.381 1.00 80.62 404 LEU A CA 1
ATOM 3236 C C . LEU A 1 404 ? 3.173 14.218 4.659 1.00 80.62 404 LEU A C 1
ATOM 3238 O O . LEU A 1 404 ? 3.948 14.937 5.297 1.00 80.62 404 LEU A O 1
ATOM 3242 N N . SER A 1 405 ? 2.946 12.944 4.975 1.00 81.62 405 SER A N 1
ATOM 3243 C CA . SER A 1 405 ? 3.532 12.273 6.138 1.00 81.62 405 SER A CA 1
ATOM 3244 C C . SER A 1 405 ? 5.050 12.258 6.097 1.00 81.62 405 SER A C 1
ATOM 3246 O O . SER A 1 405 ? 5.691 12.633 7.076 1.00 81.62 405 SER A O 1
ATOM 3248 N N . ARG A 1 406 ? 5.658 11.907 4.956 1.00 82.25 406 ARG A N 1
ATOM 3249 C CA . ARG A 1 406 ? 7.120 11.936 4.785 1.00 82.25 406 ARG A CA 1
ATOM 3250 C C . ARG A 1 406 ? 7.698 13.327 5.027 1.00 82.25 406 ARG A C 1
ATOM 3252 O O . ARG A 1 406 ? 8.718 13.445 5.705 1.00 82.25 406 ARG A O 1
ATOM 3259 N N . ARG A 1 407 ? 7.043 14.380 4.525 1.00 79.31 407 ARG A N 1
ATOM 3260 C CA . ARG A 1 407 ? 7.470 15.773 4.747 1.00 79.31 407 ARG A CA 1
ATOM 3261 C C . ARG A 1 407 ? 7.409 16.162 6.222 1.00 79.31 407 ARG A C 1
ATOM 3263 O O . ARG A 1 407 ? 8.384 16.704 6.737 1.00 79.31 407 ARG A O 1
ATOM 3270 N N . ALA A 1 408 ? 6.310 15.850 6.908 1.00 78.38 408 ALA A N 1
ATOM 3271 C CA . ALA A 1 408 ? 6.164 16.138 8.334 1.00 78.38 408 ALA A CA 1
ATOM 3272 C C . ALA A 1 408 ? 7.173 15.344 9.187 1.00 78.38 408 ALA A C 1
ATOM 3274 O O . ALA A 1 408 ? 7.855 15.898 10.056 1.00 78.38 408 ALA A O 1
ATOM 3275 N N . LEU A 1 409 ? 7.325 14.049 8.897 1.00 79.62 409 LEU A N 1
ATOM 3276 C CA . LEU A 1 409 ? 8.234 13.153 9.609 1.00 79.62 409 LEU A CA 1
ATOM 3277 C C . LEU A 1 409 ? 9.705 13.481 9.362 1.00 79.62 409 LEU A C 1
ATOM 3279 O O . LEU A 1 409 ? 10.507 13.268 10.265 1.00 79.62 409 LEU A O 1
ATOM 3283 N N . PHE A 1 410 ? 10.083 14.014 8.198 1.00 80.38 410 PHE A N 1
ATOM 3284 C CA . PHE A 1 410 ? 11.463 14.428 7.925 1.00 80.38 410 PHE A CA 1
ATOM 3285 C C . PHE A 1 410 ? 11.964 15.437 8.970 1.00 80.38 410 PHE A C 1
ATOM 3287 O O . PHE A 1 410 ? 13.015 15.230 9.581 1.00 80.38 410 PHE A O 1
ATOM 3294 N N . THR A 1 411 ? 11.176 16.479 9.254 1.00 78.94 411 THR A N 1
ATOM 3295 C CA . THR A 1 411 ? 11.519 17.490 10.266 1.00 78.94 411 THR A CA 1
ATOM 3296 C C . THR A 1 411 ? 11.569 16.896 11.674 1.00 78.94 411 THR A C 1
ATOM 3298 O O . THR A 1 411 ? 12.483 17.201 12.442 1.00 78.94 411 THR A O 1
ATOM 3301 N N . LEU A 1 412 ? 10.608 16.036 12.026 1.00 79.00 412 LEU A N 1
ATOM 3302 C CA . LEU A 1 412 ? 10.536 15.431 13.360 1.00 79.00 412 LEU A CA 1
ATOM 3303 C C . LEU A 1 412 ? 11.663 14.418 13.604 1.00 79.00 412 LEU A C 1
ATOM 3305 O O . LEU A 1 412 ? 12.292 14.456 14.660 1.00 79.00 412 LEU A O 1
ATOM 3309 N N . ARG A 1 413 ? 11.978 13.571 12.615 1.00 80.12 413 ARG A N 1
ATOM 3310 C CA . ARG A 1 413 ? 13.096 12.614 12.662 1.00 80.12 413 ARG A CA 1
ATOM 3311 C C . ARG A 1 413 ? 14.436 13.337 12.792 1.00 80.12 413 ARG A C 1
ATOM 3313 O O . ARG A 1 413 ? 15.285 12.875 13.548 1.00 80.12 413 ARG A O 1
ATOM 3320 N N . GLY A 1 414 ? 14.612 14.476 12.115 1.00 79.25 414 GLY A N 1
ATOM 3321 C CA . GLY A 1 414 ? 15.796 15.328 12.272 1.00 79.25 414 GLY A CA 1
ATOM 3322 C C . GLY A 1 414 ? 15.995 15.775 13.723 1.00 79.25 414 GLY A C 1
ATOM 3323 O O . GLY A 1 414 ? 17.039 15.502 14.310 1.00 79.25 414 GLY A O 1
ATOM 3324 N N . LYS A 1 415 ? 14.951 16.351 14.337 1.00 81.38 415 LYS A N 1
ATOM 3325 C CA . LYS A 1 415 ? 14.972 16.765 15.754 1.00 81.38 415 LYS A CA 1
ATOM 3326 C C . LYS A 1 415 ? 15.214 15.590 16.704 1.00 81.38 415 LYS A C 1
ATOM 3328 O O . LYS A 1 415 ? 16.011 15.698 17.630 1.00 81.38 415 LYS A O 1
ATOM 3333 N N . TYR A 1 416 ? 14.563 14.454 16.454 1.00 79.50 416 TYR A N 1
ATOM 3334 C CA . TYR A 1 416 ? 14.728 13.240 17.256 1.00 79.50 416 TYR A CA 1
ATOM 3335 C C . TYR A 1 416 ? 16.182 12.736 17.234 1.00 79.50 416 TYR A C 1
ATOM 3337 O O . TYR A 1 416 ? 16.751 12.416 18.276 1.00 79.50 416 TYR A O 1
ATOM 3345 N N . GLN A 1 417 ? 16.818 12.721 16.057 1.00 80.00 417 GLN A N 1
ATOM 3346 C CA . GLN A 1 417 ? 18.222 12.324 15.908 1.00 80.00 417 GLN A CA 1
ATOM 3347 C C . GLN A 1 417 ? 19.207 13.301 16.558 1.00 80.00 417 GLN A C 1
ATOM 3349 O O . GLN A 1 417 ? 20.287 12.879 16.969 1.00 80.00 417 GLN A O 1
ATOM 3354 N N . GLU A 1 418 ? 18.884 14.592 16.627 1.00 82.88 418 GLU A N 1
ATOM 3355 C CA . GLU A 1 418 ? 19.705 15.583 17.331 1.00 82.88 418 GLU A CA 1
ATOM 3356 C C . GLU A 1 418 ? 19.632 15.398 18.848 1.00 82.88 418 GLU A C 1
ATOM 3358 O O . GLU A 1 418 ? 20.672 15.369 19.505 1.00 82.88 418 GLU A O 1
ATOM 3363 N N . LEU A 1 419 ? 18.434 15.170 19.390 1.00 81.00 419 LEU A N 1
ATOM 3364 C CA . LEU A 1 419 ? 18.231 14.913 20.819 1.00 81.00 419 LEU A CA 1
ATOM 3365 C C . LEU A 1 419 ? 18.911 13.627 21.293 1.00 81.00 419 LEU A C 1
ATOM 3367 O O . LEU A 1 419 ? 19.533 13.629 22.352 1.00 81.00 419 LEU A O 1
ATOM 3371 N N . LEU A 1 420 ? 18.882 12.561 20.483 1.00 78.75 420 LEU A N 1
ATOM 3372 C CA . LEU A 1 420 ? 19.610 11.316 20.771 1.00 78.75 420 LEU A CA 1
ATOM 3373 C C . LEU A 1 420 ? 21.130 11.501 20.897 1.00 78.75 420 LEU A C 1
ATOM 3375 O O . LEU A 1 420 ? 21.791 10.674 21.518 1.00 78.75 420 LEU A O 1
ATOM 3379 N N . LYS A 1 421 ? 21.697 12.547 20.285 1.00 82.25 421 LYS A N 1
ATOM 3380 C CA . LYS A 1 421 ? 23.132 12.866 20.377 1.00 82.25 421 LYS A CA 1
ATOM 3381 C C . LYS A 1 421 ? 23.464 13.750 21.577 1.00 82.25 421 LYS A C 1
ATOM 3383 O O . LYS A 1 421 ? 24.642 14.005 21.818 1.00 82.25 421 LYS A O 1
ATOM 3388 N N . SER A 1 422 ? 22.459 14.253 22.291 1.00 78.88 422 SER A N 1
ATOM 3389 C CA . SER A 1 422 ? 22.670 15.071 23.479 1.00 78.88 422 SER A CA 1
ATOM 3390 C C . SER A 1 422 ? 23.064 14.197 24.675 1.00 78.88 422 SER A C 1
ATOM 3392 O O . SER A 1 422 ? 22.666 13.039 24.772 1.00 78.88 422 SER A O 1
ATOM 3394 N N . THR A 1 423 ? 23.840 14.758 25.599 1.00 68.50 423 THR A N 1
ATOM 3395 C CA . THR A 1 423 ? 24.244 14.103 26.853 1.00 68.50 423 THR A CA 1
ATOM 3396 C C . THR A 1 423 ? 23.262 14.348 28.006 1.00 68.50 423 THR A C 1
ATOM 3398 O O . THR A 1 423 ? 23.514 13.894 29.120 1.00 68.50 423 THR A O 1
ATOM 3401 N N . ALA A 1 424 ? 22.170 15.081 27.765 1.00 77.31 424 ALA A N 1
ATOM 3402 C CA . ALA A 1 424 ? 21.155 15.403 28.764 1.00 77.31 424 ALA A CA 1
ATOM 3403 C C . ALA A 1 424 ? 20.102 14.287 28.890 1.00 77.31 424 ALA A C 1
ATOM 3405 O O . ALA A 1 424 ? 19.915 13.486 27.971 1.00 77.31 424 ALA A O 1
ATOM 3406 N N . ASP A 1 425 ? 19.377 14.252 30.014 1.00 78.44 425 ASP A N 1
ATOM 3407 C CA . ASP A 1 425 ? 18.189 13.403 30.142 1.00 78.44 425 ASP A CA 1
ATOM 3408 C C . ASP A 1 425 ? 17.049 13.970 29.284 1.00 78.44 425 ASP A C 1
ATOM 3410 O O . ASP A 1 425 ? 16.308 14.862 29.688 1.00 78.44 425 ASP A O 1
ATOM 3414 N N . VAL A 1 426 ? 16.946 13.460 28.058 1.00 82.44 426 VAL A N 1
ATOM 3415 C CA . VAL A 1 426 ? 15.979 13.897 27.037 1.00 82.44 426 VAL A CA 1
ATOM 3416 C C . VAL A 1 426 ? 14.777 12.957 26.920 1.00 82.44 426 VAL A C 1
ATOM 3418 O O . VAL A 1 426 ? 14.053 12.981 25.921 1.00 82.44 426 VAL A O 1
ATOM 3421 N N . LYS A 1 427 ? 14.539 12.083 27.908 1.00 78.56 427 LYS A N 1
ATOM 3422 C CA . LYS A 1 427 ? 13.512 11.029 27.813 1.00 78.56 427 LYS A CA 1
ATOM 3423 C C . LYS A 1 427 ? 12.106 11.588 27.572 1.00 78.56 427 LYS A C 1
ATOM 3425 O O . LYS A 1 427 ? 11.366 11.045 26.750 1.00 78.56 427 LYS A O 1
ATOM 3430 N N . GLU A 1 428 ? 11.735 12.668 28.256 1.00 79.19 428 GLU A N 1
ATOM 3431 C CA . GLU A 1 428 ? 10.418 13.298 28.106 1.00 79.19 428 GLU A CA 1
ATOM 3432 C C . GLU A 1 428 ? 10.255 13.980 26.738 1.00 79.19 428 GLU A C 1
ATOM 3434 O O . GLU A 1 428 ? 9.229 13.812 26.073 1.00 79.19 428 GLU A O 1
ATOM 3439 N N . GLU A 1 429 ? 11.292 14.668 26.262 1.00 81.62 429 GLU A N 1
ATOM 3440 C CA . GLU A 1 429 ? 11.300 15.322 24.950 1.00 81.62 429 GLU A CA 1
ATOM 3441 C C . GLU A 1 429 ? 11.248 14.306 23.803 1.00 81.62 429 GLU A C 1
ATOM 3443 O O . GLU A 1 429 ? 10.483 14.486 22.851 1.00 81.62 429 GLU A O 1
ATOM 3448 N N . LEU A 1 430 ? 11.987 13.197 23.916 1.00 78.19 430 LEU A N 1
ATOM 3449 C CA . LEU A 1 430 ? 11.926 12.086 22.963 1.00 78.19 430 LEU A CA 1
ATOM 3450 C C . LEU A 1 430 ? 10.537 11.438 22.944 1.00 78.19 430 LEU A C 1
ATOM 3452 O O . LEU A 1 430 ? 10.025 11.131 21.867 1.00 78.19 430 LEU A O 1
ATOM 3456 N N . ASN A 1 431 ? 9.895 11.272 24.104 1.00 73.69 431 ASN A N 1
ATOM 3457 C CA . ASN A 1 431 ? 8.522 10.769 24.181 1.00 73.69 431 ASN A CA 1
ATOM 3458 C C . ASN A 1 431 ? 7.526 11.740 23.531 1.00 73.69 431 ASN A C 1
ATOM 3460 O O . ASN A 1 431 ? 6.626 11.309 22.808 1.00 73.69 431 ASN A O 1
ATOM 3464 N N . LYS A 1 432 ? 7.689 13.050 23.748 1.00 80.56 432 LYS A N 1
ATOM 3465 C CA . LYS A 1 432 ? 6.855 14.082 23.118 1.00 80.56 432 LYS A CA 1
ATOM 3466 C C . LYS A 1 432 ? 7.020 14.082 21.599 1.00 80.56 432 LYS A C 1
ATOM 3468 O O . LYS A 1 432 ? 6.020 14.108 20.886 1.00 80.56 432 LYS A O 1
ATOM 3473 N N . LEU A 1 433 ? 8.254 13.997 21.101 1.00 78.31 433 LEU A N 1
ATOM 3474 C CA . LEU A 1 433 ? 8.530 13.894 19.666 1.00 78.31 433 LEU A CA 1
ATOM 3475 C C . LEU A 1 433 ? 7.981 12.608 19.060 1.00 78.31 433 LEU A C 1
ATOM 3477 O O . LEU A 1 433 ? 7.392 12.673 17.988 1.00 78.31 433 LEU A O 1
ATOM 3481 N N . SER A 1 434 ? 8.118 11.473 19.748 1.00 72.19 434 SER A N 1
ATOM 3482 C CA . SER A 1 434 ? 7.532 10.206 19.305 1.00 72.19 434 SER A CA 1
ATOM 3483 C C . SER A 1 434 ? 6.011 10.329 19.145 1.00 72.19 434 SER A C 1
ATOM 3485 O O . SER A 1 434 ? 5.484 10.061 18.069 1.00 72.19 434 SER A O 1
ATOM 3487 N N . LYS A 1 435 ? 5.312 10.897 20.141 1.00 72.38 435 LYS A N 1
ATOM 3488 C CA . LYS A 1 435 ? 3.867 11.180 20.043 1.00 72.38 435 LYS A CA 1
ATOM 3489 C C . LYS A 1 435 ? 3.523 12.106 18.874 1.00 72.38 435 LYS A C 1
ATOM 3491 O O . LYS A 1 435 ? 2.554 11.852 18.166 1.00 72.38 435 LYS A O 1
ATOM 3496 N N . MET A 1 436 ? 4.318 13.156 18.647 1.00 75.00 436 MET A N 1
ATOM 3497 C CA . MET A 1 436 ? 4.131 14.055 17.502 1.00 75.00 436 MET A CA 1
ATOM 3498 C C . MET A 1 436 ? 4.366 13.349 16.163 1.00 75.00 436 MET A C 1
ATOM 3500 O O . MET A 1 436 ? 3.685 13.658 15.190 1.00 75.00 436 MET A O 1
ATOM 3504 N N . MET A 1 437 ? 5.319 12.418 16.089 1.00 74.81 437 MET A N 1
ATOM 3505 C CA . MET A 1 437 ? 5.575 11.616 14.892 1.00 74.81 437 MET A CA 1
ATOM 3506 C C . MET A 1 437 ? 4.394 10.696 14.594 1.00 74.81 437 MET A C 1
ATOM 3508 O O . MET A 1 437 ? 3.923 10.686 13.458 1.00 74.81 437 MET A O 1
ATOM 3512 N N . SER A 1 438 ? 3.863 10.008 15.607 1.00 71.69 438 SER A N 1
ATOM 3513 C CA . SER A 1 438 ? 2.656 9.187 15.471 1.00 71.69 438 SER A CA 1
ATOM 3514 C C . SER A 1 438 ? 1.441 10.018 15.046 1.00 71.69 438 SER A C 1
ATOM 3516 O O . SER A 1 438 ? 0.733 9.626 14.128 1.00 71.69 438 SER A O 1
ATOM 3518 N N . SER A 1 439 ? 1.226 11.208 15.618 1.00 72.94 439 SER A N 1
ATOM 3519 C CA . SER A 1 439 ? 0.087 12.064 15.239 1.00 72.94 439 SER A CA 1
ATOM 3520 C C . SER A 1 439 ? 0.256 12.778 13.893 1.00 72.94 439 SER A C 1
ATOM 3522 O O . SER A 1 439 ? -0.725 13.230 13.311 1.00 72.94 439 SER A O 1
ATOM 3524 N N . SER A 1 440 ? 1.493 12.934 13.411 1.00 75.50 440 SER A N 1
ATOM 3525 C CA . SER A 1 440 ? 1.796 13.516 12.089 1.00 75.50 440 SER A CA 1
ATOM 3526 C C . SER A 1 440 ? 1.823 12.466 10.979 1.00 75.50 440 SER A C 1
ATOM 3528 O O . SER A 1 440 ? 1.953 12.801 9.802 1.00 75.50 440 SER A O 1
ATOM 3530 N N . SER A 1 441 ? 1.744 11.194 11.359 1.00 75.00 441 SER A N 1
ATOM 3531 C CA . SER A 1 441 ? 1.652 10.065 10.458 1.00 75.00 441 SER A CA 1
ATOM 3532 C C . SER A 1 441 ? 0.210 9.948 9.964 1.00 75.00 441 SER A C 1
ATOM 3534 O O . SER A 1 441 ? -0.682 9.562 10.707 1.00 75.00 441 SER A O 1
ATOM 3536 N N . LEU A 1 442 ? 0.012 10.250 8.686 1.00 79.06 442 LEU A N 1
ATOM 3537 C CA . LEU A 1 442 ? -1.252 10.148 7.975 1.00 79.06 442 LEU A CA 1
ATOM 3538 C C . LEU A 1 442 ? -1.167 9.131 6.826 1.00 79.06 442 LEU A C 1
ATOM 3540 O O . LEU A 1 442 ? -0.185 9.102 6.078 1.00 79.06 442 LEU A O 1
ATOM 3544 N N . GLY A 1 443 ? -2.195 8.311 6.692 1.00 83.31 443 GLY A N 1
ATOM 3545 C CA . GLY A 1 443 ? -2.365 7.333 5.627 1.00 83.31 443 GLY A CA 1
ATOM 3546 C C . GLY A 1 443 ? -3.834 7.198 5.239 1.00 83.31 443 GLY A C 1
ATOM 3547 O O . GLY A 1 443 ? -4.729 7.796 5.850 1.00 83.31 443 GLY A O 1
ATOM 3548 N N . LEU A 1 444 ? -4.091 6.426 4.188 1.00 86.25 444 LEU A N 1
ATOM 3549 C CA . LEU A 1 444 ? -5.443 6.191 3.680 1.00 86.25 444 LEU A CA 1
ATOM 3550 C C . LEU A 1 444 ? -6.332 5.503 4.732 1.00 86.25 444 LEU A C 1
ATOM 3552 O O . LEU A 1 444 ? -7.515 5.827 4.862 1.00 86.25 444 LEU A O 1
ATOM 3556 N N . GLU A 1 445 ? -5.741 4.625 5.541 1.00 85.88 445 GLU A N 1
ATOM 3557 C CA . GLU A 1 445 ? -6.361 3.940 6.672 1.00 85.88 445 GLU A CA 1
ATOM 3558 C C . GLU A 1 445 ? -6.943 4.911 7.706 1.00 85.88 445 GLU A C 1
ATOM 3560 O O . GLU A 1 445 ? -7.986 4.634 8.299 1.00 85.88 445 GLU A O 1
ATOM 3565 N N . ASN A 1 446 ? -6.327 6.082 7.900 1.00 86.50 446 ASN A N 1
ATOM 3566 C CA . ASN A 1 446 ? -6.854 7.088 8.817 1.00 86.50 446 ASN A CA 1
ATOM 3567 C C . ASN A 1 446 ? -8.135 7.725 8.266 1.00 86.50 446 ASN A C 1
ATOM 3569 O O . ASN A 1 446 ? -9.077 7.940 9.026 1.00 86.50 446 ASN A O 1
ATOM 3573 N N . LEU A 1 447 ? -8.215 7.992 6.956 1.00 88.69 447 LEU A N 1
ATOM 3574 C CA . LEU A 1 447 ? -9.438 8.535 6.351 1.00 88.69 447 LEU A CA 1
ATOM 3575 C C . LEU A 1 447 ? -10.571 7.503 6.380 1.00 88.69 447 LEU A C 1
ATOM 3577 O O . LEU A 1 447 ? -11.710 7.829 6.714 1.00 88.69 447 LEU A O 1
ATOM 3581 N N . MET A 1 448 ? -10.257 6.243 6.075 1.00 89.88 448 MET A N 1
ATOM 3582 C CA . MET A 1 448 ? -11.229 5.145 6.102 1.00 89.88 448 MET A CA 1
ATOM 3583 C C . MET A 1 448 ? -11.780 4.899 7.509 1.00 89.88 448 MET A C 1
ATOM 3585 O O . MET A 1 448 ? -12.991 4.746 7.679 1.00 89.88 448 MET A O 1
ATOM 3589 N N . ARG A 1 449 ? -10.914 4.925 8.529 1.00 89.81 449 ARG A N 1
ATOM 3590 C CA . ARG A 1 449 ? -11.322 4.824 9.935 1.00 89.81 449 ARG A CA 1
ATOM 3591 C C . ARG A 1 449 ? -12.214 5.989 10.353 1.00 89.81 449 ARG A C 1
ATOM 3593 O O . ARG A 1 449 ? -13.223 5.754 11.014 1.00 89.81 449 ARG A O 1
ATOM 3600 N N . GLU A 1 450 ? -11.899 7.218 9.940 1.00 90.19 450 GLU A N 1
ATOM 3601 C CA . GLU A 1 450 ? -12.733 8.396 10.226 1.00 90.19 450 GLU A CA 1
ATOM 3602 C C . GLU A 1 450 ? -14.149 8.228 9.670 1.00 90.19 450 GLU A C 1
ATOM 3604 O O . GLU A 1 450 ? -15.128 8.420 10.392 1.00 90.19 450 GLU A O 1
ATOM 3609 N N . ILE A 1 451 ? -14.260 7.800 8.408 1.00 89.56 451 ILE A N 1
ATOM 3610 C CA . ILE A 1 451 ? -15.545 7.516 7.761 1.00 89.56 451 ILE A CA 1
ATOM 3611 C C . ILE A 1 451 ? -16.333 6.463 8.545 1.00 89.56 451 ILE A C 1
ATOM 3613 O O . ILE A 1 451 ? -17.528 6.650 8.775 1.00 89.56 451 ILE A O 1
ATOM 3617 N N . GLY A 1 452 ? -15.677 5.392 9.002 1.00 91.19 452 GLY A N 1
ATOM 3618 C CA . GLY A 1 452 ? -16.329 4.359 9.806 1.00 91.19 452 GLY A CA 1
ATOM 3619 C C . GLY A 1 452 ? -16.865 4.880 11.144 1.00 91.19 452 GLY A C 1
ATOM 3620 O O . GLY A 1 452 ? -17.993 4.559 11.533 1.00 91.19 452 GLY A O 1
ATOM 3621 N N . GLN A 1 453 ? -16.102 5.740 11.830 1.00 90.56 453 GLN A N 1
ATOM 3622 C CA . GLN A 1 453 ? -16.550 6.374 13.076 1.00 90.56 453 GLN A CA 1
ATOM 3623 C C . GLN A 1 453 ? -17.745 7.303 12.846 1.00 90.56 453 GLN A C 1
ATOM 3625 O O . GLN A 1 453 ? -18.704 7.272 13.620 1.00 90.56 453 GLN A O 1
ATOM 3630 N N . ILE A 1 454 ? -17.718 8.081 11.764 1.00 87.38 454 ILE A N 1
ATOM 3631 C CA . ILE A 1 454 ? -18.787 9.020 11.406 1.00 87.38 454 ILE A CA 1
ATOM 3632 C C . ILE A 1 454 ? -20.058 8.283 11.003 1.00 87.38 454 ILE A C 1
ATOM 3634 O O . ILE A 1 454 ? -21.138 8.639 11.480 1.00 87.38 454 ILE A O 1
ATOM 3638 N N . TYR A 1 455 ? -19.943 7.230 10.192 1.00 89.31 455 TYR A N 1
ATOM 3639 C CA . TYR A 1 455 ? -21.066 6.361 9.848 1.00 89.31 455 TYR A CA 1
ATOM 3640 C C . TYR A 1 455 ? -21.749 5.837 11.115 1.00 89.31 455 TYR A C 1
ATOM 3642 O O . TYR A 1 455 ? -22.964 5.982 11.279 1.00 89.31 455 TYR A O 1
ATOM 3650 N N . LYS A 1 456 ? -20.970 5.281 12.056 1.00 88.94 456 LYS A N 1
ATOM 3651 C CA . LYS A 1 456 ? -21.539 4.703 13.277 1.00 88.94 456 LYS A CA 1
ATOM 3652 C C . LYS A 1 456 ? -22.160 5.765 14.181 1.00 88.94 456 LYS A C 1
ATOM 3654 O O . LYS A 1 456 ? -23.256 5.542 14.693 1.00 88.94 456 LYS A O 1
ATOM 3659 N N . ALA A 1 457 ? -21.497 6.905 14.368 1.00 89.12 457 ALA A N 1
ATOM 3660 C CA . ALA A 1 457 ? -22.031 8.011 15.159 1.00 89.12 457 ALA A CA 1
ATOM 3661 C C . ALA A 1 457 ? -23.358 8.529 14.578 1.00 89.12 457 ALA A C 1
ATOM 3663 O O . ALA A 1 457 ? -24.346 8.628 15.302 1.00 89.12 457 ALA A O 1
ATOM 3664 N N . SER A 1 458 ? -23.410 8.738 13.261 1.00 85.25 458 SER A N 1
ATOM 3665 C CA . SER A 1 458 ? -24.604 9.220 12.555 1.00 85.25 458 SER A CA 1
ATOM 3666 C C . SER A 1 458 ? -25.772 8.238 12.662 1.00 85.25 458 SER A C 1
ATOM 3668 O O . SER A 1 458 ? -26.892 8.649 12.962 1.00 85.25 458 SER A O 1
ATOM 3670 N N . LYS A 1 459 ? -25.506 6.932 12.503 1.00 85.44 459 LYS A N 1
ATOM 3671 C CA . LYS A 1 459 ? -26.514 5.865 12.623 1.00 85.44 459 LYS A CA 1
ATOM 3672 C C . LYS A 1 459 ? -27.123 5.799 14.026 1.00 85.44 459 LYS A C 1
ATOM 3674 O O . LYS A 1 459 ? -28.335 5.668 14.164 1.00 85.44 459 LYS A O 1
ATOM 3679 N N . VAL A 1 460 ? -26.297 5.914 15.069 1.00 86.06 460 VAL A N 1
ATOM 3680 C CA . VAL A 1 460 ? -26.762 5.913 16.470 1.00 86.06 460 VAL A CA 1
ATOM 3681 C C . VAL A 1 460 ? -27.561 7.179 16.788 1.00 86.06 460 VAL A C 1
ATOM 3683 O O . VAL A 1 460 ? -28.597 7.106 17.446 1.00 86.06 460 VAL A O 1
ATOM 3686 N N . CYS A 1 461 ? -27.112 8.333 16.293 1.00 81.56 461 CYS A N 1
ATOM 3687 C CA . CYS A 1 461 ? -27.760 9.622 16.528 1.00 81.56 461 CYS A CA 1
ATOM 3688 C C . CYS A 1 461 ? -28.943 9.913 15.587 1.00 81.56 461 CYS A C 1
ATOM 3690 O O . CYS A 1 461 ? -29.564 10.962 15.732 1.00 81.56 461 CYS A O 1
ATOM 3692 N N . LYS A 1 462 ? -29.280 8.999 14.662 1.00 77.94 462 LYS A N 1
ATOM 3693 C CA . LYS A 1 462 ? -30.337 9.163 13.644 1.00 77.94 462 LYS A CA 1
ATOM 3694 C C . LYS A 1 462 ? -30.178 10.447 12.811 1.00 77.94 462 LYS A C 1
ATOM 3696 O O . LYS A 1 462 ? -31.165 11.085 12.456 1.00 77.94 462 LYS A O 1
ATOM 3701 N N . SER A 1 463 ? -28.932 10.829 12.526 1.00 67.75 463 SER A N 1
ATOM 3702 C CA . SER A 1 463 ? -28.616 11.910 11.587 1.00 67.75 463 SER A CA 1
ATOM 3703 C C . SER A 1 463 ? -28.885 11.436 10.152 1.00 67.75 463 SER A C 1
ATOM 3705 O O . SER A 1 463 ? -28.625 10.274 9.850 1.00 67.75 463 SER A O 1
ATOM 3707 N N . GLU A 1 464 ? -29.409 12.311 9.285 1.00 61.59 464 GLU A N 1
ATOM 3708 C CA . GLU A 1 464 ? -29.917 11.976 7.939 1.00 61.59 464 GLU A CA 1
ATOM 3709 C C . GLU A 1 464 ? -28.961 11.158 7.033 1.00 61.59 464 GLU A C 1
ATOM 3711 O O . GLU A 1 464 ? -27.735 11.213 7.140 1.00 61.59 464 GLU A O 1
ATOM 3716 N N . ASN A 1 465 ? -29.582 10.441 6.084 1.00 60.12 465 ASN A N 1
ATOM 3717 C CA . ASN A 1 465 ? -29.136 9.318 5.235 1.00 60.12 465 ASN A CA 1
ATOM 3718 C C . ASN A 1 465 ? -27.859 9.481 4.374 1.00 60.12 465 ASN A C 1
ATOM 3720 O O . ASN A 1 465 ? -27.526 8.574 3.607 1.00 60.12 465 ASN A O 1
ATOM 3724 N N . ALA A 1 466 ? -27.113 10.586 4.455 1.00 58.97 466 ALA A N 1
ATOM 3725 C CA . ALA A 1 466 ? -25.974 10.860 3.561 1.00 58.97 466 ALA A CA 1
ATOM 3726 C C . ALA A 1 466 ? -24.828 9.827 3.665 1.00 58.97 466 ALA A C 1
ATOM 3728 O O . ALA A 1 466 ? -23.947 9.759 2.808 1.00 58.97 466 ALA A O 1
ATOM 3729 N N . HIS A 1 467 ? -24.829 9.010 4.718 1.00 77.00 467 HIS A N 1
ATOM 3730 C CA . HIS A 1 467 ? -23.742 8.101 5.068 1.00 77.00 467 HIS A CA 1
ATOM 3731 C C . HIS A 1 467 ? -24.093 6.616 4.896 1.00 77.00 467 HIS A C 1
ATOM 3733 O O . HIS A 1 467 ? -23.205 5.771 4.980 1.00 77.00 467 HIS A O 1
ATOM 3739 N N . GLU A 1 468 ? -25.343 6.269 4.577 1.00 82.88 468 GLU A N 1
ATOM 3740 C CA . GLU A 1 468 ? -25.794 4.869 4.480 1.00 82.88 468 GLU A CA 1
ATOM 3741 C C . GLU A 1 468 ? -25.098 4.070 3.370 1.00 82.88 468 GLU A C 1
ATOM 3743 O O . GLU A 1 468 ? -24.931 2.859 3.485 1.00 82.88 468 GLU A O 1
ATOM 3748 N N . ARG A 1 469 ? -24.636 4.751 2.315 1.00 89.88 469 ARG A N 1
ATOM 3749 C CA . ARG A 1 469 ? -23.926 4.140 1.178 1.00 89.88 469 ARG A CA 1
ATOM 3750 C C . ARG A 1 469 ? -22.442 3.857 1.459 1.00 89.88 469 ARG A C 1
ATOM 3752 O O . ARG A 1 469 ? -21.797 3.183 0.655 1.00 89.88 469 ARG A O 1
ATOM 3759 N N . LEU A 1 470 ? -21.882 4.353 2.569 1.00 91.56 470 LEU A N 1
ATOM 3760 C CA . LEU A 1 470 ? -20.447 4.237 2.867 1.00 91.56 470 LEU A CA 1
ATOM 3761 C C . LEU A 1 470 ? -19.973 2.786 3.051 1.00 91.56 470 LEU A C 1
ATOM 3763 O O . LEU A 1 470 ? -18.956 2.445 2.442 1.00 91.56 470 LEU A O 1
ATOM 3767 N N . PRO A 1 471 ? -20.680 1.905 3.793 1.00 94.25 471 PRO A N 1
ATOM 3768 C CA . PRO A 1 471 ? -20.287 0.500 3.884 1.00 94.25 471 PRO A CA 1
ATOM 3769 C C . PRO A 1 471 ? -20.237 -0.183 2.512 1.00 94.25 471 PRO A C 1
ATOM 3771 O O . PRO A 1 471 ? -19.305 -0.931 2.228 1.00 94.25 471 PRO A O 1
ATOM 3774 N N . ALA A 1 472 ? -21.182 0.135 1.619 1.00 93.44 472 ALA A N 1
ATOM 3775 C CA . ALA A 1 472 ? -21.251 -0.456 0.284 1.00 93.44 472 ALA A CA 1
ATOM 3776 C C . ALA A 1 472 ? -20.102 0.005 -0.625 1.00 93.44 472 ALA A C 1
ATOM 3778 O O . ALA A 1 472 ? -19.578 -0.792 -1.408 1.00 93.44 472 ALA A O 1
ATOM 3779 N N . ALA A 1 473 ? -19.692 1.272 -0.519 1.00 92.31 473 ALA A N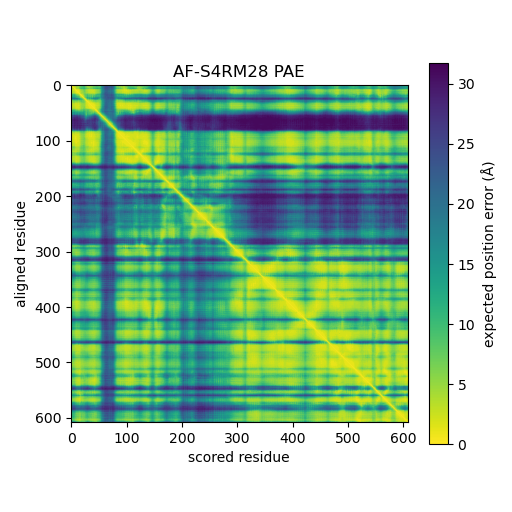 1
ATOM 3780 C CA . ALA A 1 473 ? -18.521 1.789 -1.225 1.00 92.31 473 ALA A CA 1
ATOM 3781 C C . ALA A 1 473 ? -17.219 1.173 -0.692 1.00 92.31 473 ALA A C 1
ATOM 3783 O O . ALA A 1 473 ? -16.359 0.779 -1.475 1.00 92.31 473 ALA A O 1
ATOM 3784 N N . MET A 1 474 ? -17.096 1.020 0.627 1.00 92.38 474 MET A N 1
ATOM 3785 C CA . MET A 1 474 ? -15.932 0.382 1.249 1.00 92.38 474 MET A CA 1
ATOM 3786 C C . MET A 1 474 ? -15.828 -1.105 0.912 1.00 92.38 474 MET A C 1
ATOM 3788 O O . MET A 1 474 ? -14.735 -1.578 0.620 1.00 92.38 474 MET A O 1
ATOM 3792 N N . ALA A 1 475 ? -16.953 -1.821 0.850 1.00 93.00 475 ALA A N 1
ATOM 3793 C CA . ALA A 1 475 ? -16.998 -3.202 0.377 1.00 93.00 475 ALA A CA 1
ATOM 3794 C C . ALA A 1 475 ? -16.521 -3.335 -1.079 1.00 93.00 475 ALA A C 1
ATOM 3796 O O . ALA A 1 475 ? -15.831 -4.293 -1.416 1.00 93.00 475 ALA A O 1
ATOM 3797 N N . GLU A 1 476 ? -16.855 -2.371 -1.946 1.00 91.06 476 GLU A N 1
ATOM 3798 C CA . GLU A 1 476 ? -16.359 -2.343 -3.329 1.00 91.06 476 GLU A CA 1
ATOM 3799 C C . GLU A 1 476 ? -14.837 -2.152 -3.383 1.00 91.06 476 GLU A C 1
ATOM 3801 O O . GLU A 1 476 ? -14.162 -2.869 -4.116 1.00 91.06 476 GLU A O 1
ATOM 3806 N N . LEU A 1 477 ? -14.294 -1.213 -2.601 1.00 89.75 477 LEU A N 1
ATOM 3807 C CA . LEU A 1 477 ? -12.847 -0.987 -2.520 1.00 89.75 477 LEU A CA 1
ATOM 3808 C C . LEU A 1 477 ? -12.114 -2.221 -1.980 1.00 89.75 477 LEU A C 1
ATOM 3810 O O . LEU A 1 477 ? -11.094 -2.620 -2.540 1.00 89.75 477 LEU A O 1
ATOM 3814 N N . PHE A 1 478 ? -12.664 -2.846 -0.939 1.00 89.12 478 PHE A N 1
ATOM 3815 C CA . PHE A 1 478 ? -12.101 -4.044 -0.324 1.00 89.12 478 PHE A CA 1
ATOM 3816 C C . PHE A 1 478 ? -12.031 -5.215 -1.313 1.00 89.12 478 PHE A C 1
ATOM 3818 O O . PHE A 1 478 ? -10.968 -5.801 -1.489 1.00 89.12 478 PHE A O 1
ATOM 3825 N N . LEU A 1 479 ? -13.117 -5.486 -2.048 1.00 87.75 479 LEU A N 1
ATOM 3826 C CA . LEU A 1 479 ? -13.146 -6.510 -3.105 1.00 87.75 479 LEU A CA 1
ATOM 3827 C C . LEU A 1 479 ? -12.202 -6.201 -4.280 1.00 87.75 479 LEU A C 1
ATOM 3829 O O . LEU A 1 479 ? -11.767 -7.116 -4.972 1.00 87.75 479 LEU A O 1
ATOM 3833 N N . LYS A 1 480 ? -11.859 -4.927 -4.500 1.00 84.12 480 LYS A N 1
ATOM 3834 C CA . LYS A 1 480 ? -10.863 -4.493 -5.495 1.00 84.12 480 LYS A CA 1
ATOM 3835 C C . LYS A 1 480 ? -9.418 -4.538 -4.974 1.00 84.12 480 LYS A C 1
ATOM 3837 O O . LYS A 1 480 ? -8.510 -4.075 -5.662 1.00 84.12 480 LYS A O 1
ATOM 3842 N N . GLY A 1 481 ? -9.186 -5.093 -3.783 1.00 81.56 481 GLY A N 1
ATOM 3843 C CA . GLY A 1 481 ? -7.850 -5.291 -3.217 1.00 81.56 481 GLY A CA 1
ATOM 3844 C C . GLY A 1 481 ? -7.291 -4.089 -2.452 1.00 81.56 481 GLY A C 1
ATOM 3845 O O . GLY A 1 481 ? -6.098 -4.072 -2.151 1.00 81.56 481 GLY A O 1
ATOM 3846 N N . ILE A 1 482 ? -8.115 -3.087 -2.121 1.00 84.44 482 ILE A N 1
ATOM 3847 C CA . ILE A 1 482 ? -7.716 -2.028 -1.185 1.00 84.44 482 ILE A CA 1
ATOM 3848 C C . ILE A 1 482 ? -7.774 -2.586 0.244 1.00 84.44 482 ILE A C 1
ATOM 3850 O O . ILE A 1 482 ? -8.825 -3.093 0.646 1.00 84.44 482 ILE A O 1
ATOM 3854 N N . PRO A 1 483 ? -6.687 -2.490 1.032 1.00 84.88 483 PRO A N 1
ATOM 3855 C CA . PRO A 1 483 ? -6.677 -3.036 2.379 1.00 84.88 483 PRO A CA 1
ATOM 3856 C C . PRO A 1 483 ? -7.650 -2.287 3.286 1.00 84.88 483 PRO A C 1
ATOM 3858 O O . PRO A 1 483 ? -7.732 -1.058 3.258 1.00 84.88 483 PRO A O 1
ATOM 3861 N N . MET A 1 484 ? -8.341 -3.036 4.140 1.00 87.38 484 MET A N 1
ATOM 3862 C CA . MET A 1 484 ? -9.183 -2.480 5.198 1.00 87.38 484 MET A CA 1
ATOM 3863 C C . MET A 1 484 ? -8.519 -2.714 6.553 1.00 87.38 484 MET A C 1
ATOM 3865 O O . MET A 1 484 ? -8.095 -3.827 6.854 1.00 87.38 484 MET A O 1
ATOM 3869 N N . GLU A 1 485 ? -8.438 -1.681 7.387 1.00 87.88 485 GLU A N 1
ATOM 3870 C CA . GLU A 1 485 ? -7.956 -1.839 8.760 1.00 87.88 485 GLU A CA 1
ATOM 3871 C C . GLU A 1 485 ? -9.017 -2.543 9.619 1.00 87.88 485 GLU A C 1
ATOM 3873 O O . GLU A 1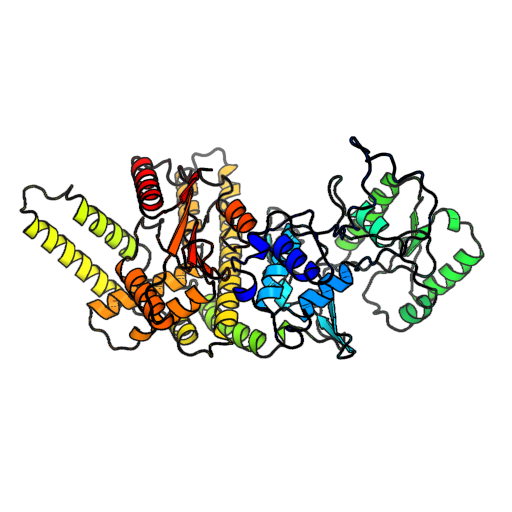 485 ? -10.156 -2.081 9.714 1.00 87.88 485 GLU A O 1
ATOM 3878 N N . LEU A 1 486 ? -8.641 -3.663 10.245 1.00 86.81 486 LEU A N 1
ATOM 3879 C CA . LEU A 1 486 ? -9.533 -4.415 11.137 1.00 86.81 486 LEU A CA 1
ATOM 3880 C C . LEU A 1 486 ? -9.370 -4.014 12.604 1.00 86.81 486 LEU A C 1
ATOM 3882 O O . LEU A 1 486 ? -10.324 -4.069 13.375 1.00 86.81 486 LEU A O 1
ATOM 3886 N N . LEU A 1 487 ? -8.164 -3.617 13.000 1.00 83.44 487 LEU A N 1
ATOM 3887 C CA . LEU A 1 487 ? -7.831 -3.270 14.374 1.00 83.44 487 LEU A CA 1
ATOM 3888 C C . LEU A 1 487 ? -7.060 -1.957 14.393 1.00 83.44 487 LEU A C 1
ATOM 3890 O O . LEU A 1 487 ? -5.942 -1.873 13.886 1.00 83.44 487 LEU A O 1
ATOM 3894 N N . ASP A 1 488 ? -7.616 -0.969 15.081 1.00 81.94 488 ASP A N 1
ATOM 3895 C CA . ASP A 1 488 ? -6.855 0.195 15.492 1.00 81.94 488 ASP A CA 1
ATOM 3896 C C . ASP A 1 488 ? -6.023 -0.188 16.712 1.00 81.94 488 ASP A C 1
ATOM 3898 O O . ASP A 1 488 ? -6.535 -0.200 17.826 1.00 81.94 488 ASP A O 1
ATOM 3902 N N . GLY A 1 489 ? -4.752 -0.519 16.541 1.00 73.81 489 GLY A N 1
ATOM 3903 C CA . GLY A 1 489 ? -3.885 -0.793 17.686 1.00 73.81 489 GLY A CA 1
ATOM 3904 C C . GLY A 1 489 ? -3.413 0.459 18.433 1.00 73.81 489 GLY A C 1
ATOM 3905 O O . GLY A 1 489 ? -2.975 0.313 19.567 1.00 73.81 489 GLY A O 1
ATOM 3906 N N . ASP A 1 490 ? -3.564 1.679 17.906 1.00 74.75 490 ASP A N 1
ATOM 3907 C CA . ASP A 1 490 ? -3.248 2.891 18.674 1.00 74.75 490 ASP A CA 1
ATOM 3908 C C . ASP A 1 490 ? -4.288 3.031 19.784 1.00 74.75 490 ASP A C 1
ATOM 3910 O O . ASP A 1 490 ? -3.947 3.246 20.949 1.00 74.75 490 ASP A O 1
ATOM 3914 N N . ALA A 1 491 ? -5.557 2.804 19.438 1.00 79.81 491 ALA A N 1
ATOM 3915 C CA . ALA A 1 491 ? -6.646 2.675 20.399 1.00 79.81 491 ALA A CA 1
ATOM 3916 C C . ALA A 1 491 ? -6.737 1.287 21.060 1.00 79.81 491 ALA A C 1
ATOM 3918 O O . ALA A 1 491 ? -7.364 1.151 22.112 1.00 79.81 491 ALA A O 1
ATOM 3919 N N . GLY A 1 492 ? -6.137 0.256 20.465 1.00 79.25 492 GLY A N 1
ATOM 3920 C CA . GLY A 1 492 ? -6.331 -1.144 20.844 1.00 79.25 492 GLY A CA 1
ATOM 3921 C C . GLY A 1 492 ? -7.796 -1.574 20.735 1.00 79.25 492 GLY A C 1
ATOM 3922 O O . GLY A 1 492 ? -8.323 -2.164 21.681 1.00 79.25 492 GLY A O 1
ATOM 3923 N N . CYS A 1 493 ? -8.479 -1.205 19.645 1.00 83.75 493 CYS A N 1
ATOM 3924 C CA . CYS A 1 493 ? -9.920 -1.385 19.479 1.00 83.75 493 CYS A CA 1
ATOM 3925 C C . CYS A 1 493 ? -10.318 -1.809 18.059 1.00 83.75 493 CYS A C 1
ATOM 3927 O O . CYS A 1 493 ? -9.860 -1.239 17.068 1.00 83.75 493 CYS A O 1
ATOM 3929 N N . ILE A 1 494 ? -11.219 -2.789 17.977 1.00 86.75 494 ILE A N 1
ATOM 3930 C CA . ILE A 1 494 ? -11.830 -3.266 16.733 1.00 86.75 494 ILE A CA 1
ATOM 3931 C C . ILE A 1 494 ? -13.163 -2.529 16.547 1.00 86.75 494 ILE A C 1
ATOM 3933 O O . ILE A 1 494 ? -14.038 -2.635 17.414 1.00 86.75 494 ILE A O 1
ATOM 3937 N N . PRO A 1 495 ? -13.384 -1.809 15.434 1.00 89.25 495 PRO A N 1
ATOM 3938 C CA . PRO A 1 495 ? -14.676 -1.208 15.131 1.00 89.25 495 PRO A CA 1
ATOM 3939 C C . PRO A 1 495 ? -15.653 -2.276 14.594 1.00 89.25 495 PRO A C 1
ATOM 3941 O O . PRO A 1 495 ? -16.038 -2.246 13.427 1.00 89.25 495 PRO A O 1
ATOM 3944 N N . ILE A 1 496 ? -16.061 -3.219 15.458 1.00 88.44 496 ILE A N 1
ATOM 3945 C CA . ILE A 1 496 ? -16.861 -4.415 15.110 1.00 88.44 496 ILE A CA 1
ATOM 3946 C C . ILE A 1 496 ? -18.104 -4.051 14.298 1.00 88.44 496 ILE A C 1
ATOM 3948 O O . ILE A 1 496 ? -18.372 -4.668 13.271 1.00 88.44 496 ILE A O 1
ATOM 3952 N N . ASP A 1 497 ? -18.838 -3.023 14.725 1.00 89.94 497 ASP A N 1
ATOM 3953 C CA . ASP A 1 497 ? -20.042 -2.569 14.029 1.00 89.94 497 ASP A CA 1
ATOM 3954 C C . ASP A 1 497 ? -19.761 -2.169 12.577 1.00 89.94 497 ASP A C 1
ATOM 3956 O O . ASP A 1 497 ? -20.482 -2.557 11.667 1.00 89.94 497 ASP A O 1
ATOM 3960 N N . TRP A 1 498 ? -18.703 -1.391 12.353 1.00 92.44 498 TRP A N 1
ATOM 3961 C CA . TRP A 1 498 ? -18.340 -0.907 11.026 1.00 92.44 498 TRP A CA 1
ATOM 3962 C C . TRP A 1 498 ? -17.912 -2.056 10.111 1.00 92.44 498 TRP A C 1
ATOM 3964 O O . TRP A 1 498 ? -18.395 -2.160 8.986 1.00 92.44 498 TRP A O 1
ATOM 3974 N N . ILE A 1 499 ? -17.065 -2.952 10.620 1.00 92.44 499 ILE A N 1
ATOM 3975 C CA . ILE A 1 499 ? -16.599 -4.133 9.882 1.00 92.44 499 ILE A CA 1
ATOM 3976 C C . ILE A 1 499 ? -17.781 -5.042 9.532 1.00 92.44 499 ILE A C 1
ATOM 3978 O O . ILE A 1 499 ? -17.870 -5.524 8.405 1.00 92.44 499 ILE A O 1
ATOM 3982 N N . THR A 1 500 ? -18.724 -5.221 10.461 1.00 93.88 500 THR A N 1
ATOM 3983 C CA . THR A 1 500 ? -19.935 -6.028 10.242 1.00 93.88 500 THR A CA 1
ATOM 3984 C C . THR A 1 500 ? -20.783 -5.474 9.099 1.00 93.88 500 THR A C 1
ATOM 3986 O O . THR A 1 500 ? -21.252 -6.239 8.258 1.00 93.88 500 THR A O 1
ATOM 3989 N N . GLU A 1 501 ? -20.953 -4.154 9.021 1.00 94.81 501 GLU A N 1
ATOM 3990 C CA . GLU A 1 501 ? -21.720 -3.513 7.944 1.00 94.81 501 GLU A CA 1
ATOM 3991 C C . GLU A 1 501 ? -21.005 -3.644 6.594 1.00 94.81 501 GLU A C 1
ATOM 3993 O O . GLU A 1 501 ? -21.635 -3.996 5.597 1.00 94.81 501 GLU A O 1
ATOM 3998 N N . VAL A 1 502 ? -19.682 -3.443 6.556 1.00 95.19 502 VAL A N 1
ATOM 3999 C CA . VAL A 1 502 ? -18.887 -3.625 5.330 1.00 95.19 502 VAL A CA 1
ATOM 4000 C C . VAL A 1 502 ? -18.942 -5.078 4.853 1.00 95.19 502 VAL A C 1
ATOM 4002 O O . VAL A 1 502 ? -19.221 -5.324 3.682 1.00 95.19 502 VAL A O 1
ATOM 4005 N N . PHE A 1 503 ? -18.747 -6.059 5.737 1.00 94.00 503 PHE A N 1
ATOM 4006 C CA . PHE A 1 503 ? -18.848 -7.479 5.378 1.00 94.00 503 PHE A CA 1
ATOM 4007 C C . PHE A 1 503 ? -20.271 -7.893 4.996 1.00 94.00 503 PHE A C 1
ATOM 4009 O O . PHE A 1 503 ? -20.448 -8.716 4.097 1.00 94.00 503 PHE A O 1
ATOM 4016 N N . GLY A 1 504 ? -21.295 -7.287 5.600 1.00 95.31 504 GLY A N 1
ATOM 4017 C CA . GLY A 1 504 ? -22.679 -7.429 5.154 1.00 95.31 504 GLY A CA 1
ATOM 4018 C C . GLY A 1 504 ? -22.863 -6.991 3.699 1.00 95.31 504 GLY A C 1
ATOM 4019 O O . GLY A 1 504 ? -23.478 -7.707 2.910 1.00 95.31 504 GLY A O 1
ATOM 4020 N N . GLU A 1 505 ? -22.275 -5.861 3.311 1.00 96.00 505 GLU A N 1
ATOM 4021 C CA . GLU A 1 505 ? -22.290 -5.381 1.925 1.00 96.00 505 GLU A CA 1
ATOM 4022 C C . GLU A 1 505 ? -21.441 -6.240 0.978 1.00 96.00 505 GLU A C 1
ATOM 4024 O O . GLU A 1 505 ? -21.845 -6.464 -0.164 1.00 96.00 505 GLU A O 1
ATOM 4029 N N . VAL A 1 506 ? -20.313 -6.791 1.441 1.00 94.06 506 VAL A N 1
ATOM 4030 C CA . VAL A 1 506 ? -19.533 -7.781 0.677 1.00 94.06 506 VAL A CA 1
ATOM 4031 C C . VAL A 1 506 ? -20.399 -9.000 0.350 1.00 94.06 506 VAL A C 1
ATOM 4033 O O . VAL A 1 506 ? -20.512 -9.373 -0.816 1.00 94.06 506 VAL A O 1
A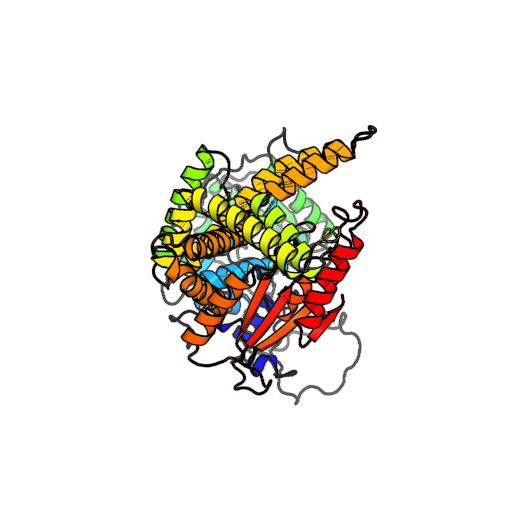TOM 4036 N N . ARG A 1 507 ? -21.087 -9.576 1.345 1.00 94.50 507 ARG A N 1
ATOM 4037 C CA . ARG A 1 507 ? -21.998 -10.720 1.148 1.00 94.50 507 ARG A CA 1
ATOM 4038 C C . ARG A 1 507 ? -23.112 -10.404 0.152 1.00 94.50 507 ARG A C 1
ATOM 4040 O O . ARG A 1 507 ? -23.381 -11.204 -0.742 1.00 94.50 507 ARG A O 1
ATOM 4047 N N . LYS A 1 508 ? -23.728 -9.220 0.259 1.00 95.75 508 LYS A N 1
ATOM 4048 C CA . LYS A 1 508 ? -24.760 -8.761 -0.690 1.00 95.75 508 LYS A CA 1
ATOM 4049 C C . LYS A 1 508 ? -24.223 -8.673 -2.116 1.00 95.75 508 LYS A C 1
ATOM 4051 O O . LYS A 1 508 ? -24.878 -9.155 -3.034 1.00 95.75 508 LYS A O 1
ATOM 4056 N N . LYS A 1 509 ? -23.032 -8.094 -2.305 1.00 93.31 509 LYS A N 1
ATOM 4057 C CA . LYS A 1 509 ? -22.387 -7.969 -3.624 1.00 93.31 509 LYS A CA 1
ATOM 4058 C C . LYS A 1 509 ? -22.019 -9.322 -4.230 1.00 93.31 509 LYS A C 1
ATOM 4060 O O . LYS A 1 509 ? -22.126 -9.483 -5.439 1.00 93.31 509 LYS A O 1
ATOM 4065 N N . LEU A 1 510 ? -21.613 -10.282 -3.401 1.00 91.06 510 LEU A N 1
ATOM 4066 C CA . LEU A 1 510 ? -21.310 -11.649 -3.834 1.00 91.06 510 LEU A CA 1
ATOM 4067 C C . LEU A 1 510 ? -22.571 -12.503 -4.054 1.00 91.06 510 LEU A C 1
ATOM 4069 O O . LEU A 1 510 ? -22.486 -13.563 -4.671 1.00 91.06 510 LEU A O 1
ATOM 4073 N N . GLY A 1 511 ? -23.729 -12.077 -3.536 1.00 93.06 511 GLY A N 1
ATOM 4074 C CA . GLY A 1 511 ? -24.995 -12.813 -3.609 1.00 93.06 511 GLY A CA 1
ATOM 4075 C C . GLY A 1 511 ? -25.024 -14.112 -2.793 1.00 93.06 511 GLY A C 1
ATOM 4076 O O . GLY A 1 511 ? -25.953 -14.904 -2.937 1.00 93.06 511 GLY A O 1
ATOM 4077 N N . ARG A 1 512 ? -24.005 -14.358 -1.961 1.00 90.50 512 ARG A N 1
ATOM 4078 C CA . ARG A 1 512 ? -23.833 -15.572 -1.151 1.00 90.50 512 ARG A CA 1
ATOM 4079 C C . ARG A 1 512 ? -22.882 -15.319 0.012 1.00 90.50 512 ARG A C 1
ATOM 4081 O O . ARG A 1 512 ? -22.142 -14.336 0.014 1.00 90.50 512 ARG A O 1
ATOM 4088 N N . ASP A 1 513 ? -22.841 -16.269 0.938 1.00 89.50 513 ASP A N 1
ATOM 4089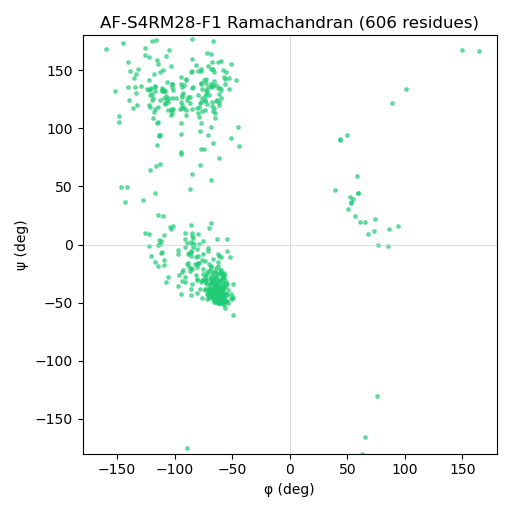 C CA . ASP A 1 513 ? -21.832 -16.287 1.993 1.00 89.50 513 ASP A CA 1
ATOM 4090 C C . ASP A 1 513 ? -20.529 -16.875 1.437 1.00 89.50 513 ASP A C 1
ATOM 4092 O O . ASP A 1 513 ? -20.527 -18.018 0.959 1.00 89.50 513 ASP A O 1
ATOM 4096 N N . PRO A 1 514 ? -19.431 -16.098 1.413 1.00 90.38 514 PRO A N 1
ATOM 4097 C CA . PRO A 1 514 ? -18.146 -16.618 0.987 1.00 90.38 514 PRO A CA 1
ATOM 4098 C C . PRO A 1 514 ? -17.542 -17.507 2.072 1.00 90.38 514 PRO A C 1
ATOM 4100 O O . PRO A 1 514 ? -17.593 -17.184 3.258 1.00 90.38 514 PRO A O 1
ATOM 4103 N N . ARG A 1 515 ? -16.899 -18.597 1.658 1.00 91.50 515 ARG A N 1
ATOM 4104 C CA . ARG A 1 515 ? -15.967 -19.338 2.508 1.00 91.50 515 ARG A CA 1
ATOM 4105 C C . ARG A 1 515 ? -14.657 -18.564 2.527 1.00 91.50 515 ARG A C 1
ATOM 4107 O O . ARG A 1 515 ? -14.080 -18.314 1.471 1.00 91.50 515 ARG A O 1
ATOM 4114 N N . VAL A 1 516 ? -14.204 -18.172 3.704 1.00 92.06 516 VAL A N 1
ATOM 4115 C CA . VAL A 1 516 ? -12.987 -17.379 3.871 1.00 92.06 516 VAL A CA 1
ATOM 4116 C C . VAL A 1 516 ? -11.995 -18.203 4.669 1.00 92.06 516 VAL A C 1
ATOM 4118 O O . VAL A 1 516 ? -12.380 -18.768 5.685 1.00 92.06 516 VAL A O 1
ATOM 4121 N N . PHE A 1 517 ? -10.754 -18.269 4.199 1.00 93.31 517 PHE A N 1
ATOM 4122 C CA . PHE A 1 517 ? -9.629 -18.792 4.962 1.00 93.31 517 PHE A CA 1
ATOM 4123 C C . PHE A 1 517 ? -8.802 -17.620 5.479 1.00 93.31 517 PHE A C 1
ATOM 4125 O O . PHE A 1 517 ? -8.393 -16.763 4.694 1.00 93.31 517 PHE A O 1
ATOM 4132 N N . VAL A 1 518 ? -8.558 -17.554 6.780 1.00 94.00 518 VAL A N 1
ATOM 4133 C CA . VAL A 1 518 ? -7.859 -16.447 7.431 1.00 94.00 518 VAL A CA 1
ATOM 4134 C C . VAL A 1 518 ? -6.418 -16.837 7.735 1.00 94.00 518 VAL A C 1
ATOM 4136 O O . VAL A 1 518 ? -6.145 -17.729 8.539 1.00 94.00 518 VAL A O 1
ATOM 4139 N N . LEU A 1 519 ? -5.486 -16.123 7.106 1.00 93.19 519 LEU A N 1
ATOM 4140 C CA . LEU A 1 519 ? -4.052 -16.231 7.340 1.00 93.19 519 LEU A CA 1
ATOM 4141 C C . LEU A 1 519 ? -3.550 -14.986 8.067 1.00 93.19 519 LEU A C 1
ATOM 4143 O O . LEU A 1 519 ? -3.626 -13.882 7.526 1.00 93.19 519 LEU A O 1
ATOM 4147 N N . THR A 1 520 ? -2.958 -15.157 9.244 1.00 90.69 520 THR A N 1
ATOM 4148 C CA . THR A 1 520 ? -2.302 -14.062 9.973 1.00 90.69 520 THR A CA 1
ATOM 4149 C C . THR A 1 520 ? -0.801 -14.269 10.129 1.00 90.69 520 THR A C 1
ATOM 4151 O O . THR A 1 520 ? -0.282 -15.387 10.077 1.00 90.69 520 THR A O 1
ATOM 4154 N N . MET A 1 521 ? -0.093 -13.163 10.364 1.00 88.00 521 MET A N 1
ATOM 4155 C CA . MET A 1 521 ? 1.302 -13.162 10.797 1.00 88.00 521 MET A CA 1
ATOM 4156 C C . MET A 1 521 ? 1.465 -12.495 12.155 1.00 88.00 521 MET A C 1
ATOM 4158 O O . MET A 1 521 ? 1.128 -11.328 12.304 1.00 88.00 521 MET A O 1
ATOM 4162 N N . LEU A 1 522 ? 2.086 -13.198 13.101 1.00 87.31 522 LEU A N 1
ATOM 4163 C CA . LEU A 1 522 ? 2.437 -12.695 14.426 1.00 87.31 522 LEU A CA 1
ATOM 4164 C C . LEU A 1 522 ? 3.958 -12.719 14.617 1.00 87.31 522 LEU A C 1
ATOM 4166 O O . LEU A 1 522 ? 4.653 -13.585 14.095 1.00 87.31 522 LEU A O 1
ATOM 4170 N N . GLY A 1 523 ? 4.502 -11.765 15.368 1.00 86.12 523 GLY A N 1
ATOM 4171 C CA . GLY A 1 523 ? 5.947 -11.680 15.579 1.00 86.12 523 GLY A CA 1
ATOM 4172 C C . GLY A 1 523 ? 6.388 -10.339 16.139 1.00 86.12 523 GLY A C 1
ATOM 4173 O O . GLY A 1 523 ? 5.628 -9.366 16.122 1.00 86.12 523 GLY A O 1
ATOM 4174 N N . VAL A 1 524 ? 7.630 -10.259 16.612 1.00 82.94 524 VAL A N 1
ATOM 4175 C CA . VAL A 1 524 ? 8.185 -9.024 17.196 1.00 82.94 524 VAL A CA 1
ATOM 4176 C C . VAL A 1 524 ? 8.239 -7.875 16.179 1.00 82.94 524 VAL A C 1
ATOM 4178 O O . VAL A 1 524 ? 8.211 -8.083 14.958 1.00 82.94 524 VAL A O 1
ATOM 4181 N N . GLN A 1 525 ? 8.260 -6.628 16.653 1.00 77.38 525 GLN A N 1
ATOM 4182 C CA . GLN A 1 525 ? 8.378 -5.464 15.767 1.00 77.38 525 GLN A CA 1
ATOM 4183 C C . GLN A 1 525 ? 9.624 -5.552 14.888 1.00 77.38 525 GLN A C 1
ATOM 4185 O O . GLN A 1 525 ? 10.702 -5.936 15.331 1.00 77.38 525 GLN A O 1
ATOM 4190 N N . SER A 1 526 ? 9.455 -5.188 13.615 1.00 75.38 526 SER A N 1
ATOM 4191 C CA . SER A 1 526 ? 10.508 -5.239 12.598 1.00 75.38 526 SER A CA 1
ATOM 4192 C C . SER A 1 526 ? 11.088 -6.636 12.306 1.00 75.38 526 SER A C 1
ATOM 4194 O O . SER A 1 526 ? 12.146 -6.712 11.691 1.00 75.38 526 SER A O 1
ATOM 4196 N N . SER A 1 527 ? 10.398 -7.742 12.642 1.00 81.50 527 SER A N 1
ATOM 4197 C CA . SER A 1 527 ? 10.841 -9.100 12.247 1.00 81.50 527 SER A CA 1
ATOM 4198 C C . SER A 1 527 ? 10.688 -9.409 10.749 1.00 81.50 527 SER A C 1
ATOM 4200 O O . SER A 1 527 ? 11.138 -10.449 10.283 1.00 81.50 527 SER A O 1
ATOM 4202 N N . GLY A 1 528 ? 10.078 -8.509 9.967 1.00 84.25 528 GLY A N 1
ATOM 4203 C CA . GLY A 1 528 ? 9.886 -8.687 8.524 1.00 84.25 528 GLY A CA 1
ATOM 4204 C C . GLY A 1 528 ? 8.544 -9.306 8.114 1.00 84.25 528 GLY A C 1
ATOM 4205 O O . GLY A 1 528 ? 8.411 -9.694 6.961 1.00 84.25 528 GLY A O 1
ATOM 4206 N N . LYS A 1 529 ? 7.540 -9.349 9.001 1.00 85.88 529 LYS A N 1
ATOM 4207 C CA . LYS A 1 529 ? 6.184 -9.885 8.732 1.00 85.88 529 LYS A CA 1
ATOM 4208 C C . LYS A 1 529 ? 5.541 -9.338 7.453 1.00 85.88 529 LYS A C 1
ATOM 4210 O O . LYS A 1 529 ? 5.317 -10.079 6.501 1.00 85.88 529 LYS A O 1
ATOM 4215 N N . SER A 1 530 ? 5.345 -8.020 7.388 1.00 84.69 530 SER A N 1
ATOM 4216 C CA . SER A 1 530 ? 4.778 -7.332 6.224 1.00 84.69 530 SER A CA 1
ATOM 4217 C C . SER A 1 530 ? 5.609 -7.585 4.962 1.00 84.69 530 SER A C 1
ATOM 4219 O O . SER A 1 530 ? 5.068 -7.755 3.872 1.00 84.69 530 SER A O 1
ATOM 4221 N N . THR A 1 531 ? 6.939 -7.658 5.100 1.00 85.69 531 THR A N 1
ATOM 4222 C CA . THR A 1 531 ? 7.853 -7.994 3.999 1.00 85.69 531 THR A CA 1
ATOM 4223 C C . THR A 1 531 ? 7.617 -9.414 3.495 1.00 85.69 531 THR A C 1
ATOM 4225 O O . THR A 1 531 ? 7.538 -9.613 2.283 1.00 85.69 531 THR A O 1
ATOM 4228 N N . LEU A 1 532 ? 7.465 -10.387 4.394 1.00 86.62 532 LEU A N 1
ATOM 4229 C CA . LEU A 1 532 ? 7.206 -11.779 4.049 1.00 86.62 532 LEU A CA 1
ATOM 4230 C C . LEU A 1 532 ? 5.843 -11.933 3.368 1.00 86.62 532 LEU A C 1
ATOM 4232 O O . LEU A 1 532 ? 5.785 -12.496 2.279 1.00 86.62 532 LEU A O 1
ATOM 4236 N N . LEU A 1 533 ? 4.774 -11.349 3.917 1.00 87.75 533 LEU A N 1
ATOM 4237 C CA . LEU A 1 533 ? 3.439 -11.381 3.301 1.00 87.75 533 LEU A CA 1
ATOM 4238 C C . LEU A 1 533 ? 3.423 -10.737 1.908 1.00 87.75 533 LEU A C 1
ATOM 4240 O O . LEU A 1 533 ? 2.889 -11.307 0.954 1.00 87.75 533 LEU A O 1
ATOM 4244 N N . ASN A 1 534 ? 4.080 -9.585 1.760 1.00 86.38 534 ASN A N 1
ATOM 4245 C CA . ASN A 1 534 ? 4.246 -8.918 0.468 1.00 86.38 534 ASN A CA 1
ATOM 4246 C C . ASN A 1 534 ? 5.035 -9.761 -0.545 1.00 86.38 534 ASN A C 1
ATOM 4248 O O . ASN A 1 534 ? 4.816 -9.619 -1.749 1.00 86.38 534 ASN A O 1
ATOM 4252 N N . THR A 1 535 ? 5.964 -10.591 -0.066 1.00 83.06 535 THR A N 1
ATOM 4253 C CA . THR A 1 535 ? 6.806 -11.482 -0.879 1.00 83.06 535 THR A CA 1
ATOM 4254 C C . THR A 1 535 ? 6.051 -12.754 -1.257 1.00 83.06 535 THR A C 1
ATOM 4256 O O . THR A 1 535 ? 6.117 -13.174 -2.402 1.00 83.06 535 THR A O 1
ATOM 4259 N N . MET A 1 536 ? 5.291 -13.355 -0.339 1.00 82.12 536 MET A N 1
ATOM 4260 C CA . MET A 1 536 ? 4.546 -14.594 -0.590 1.00 82.12 536 MET A CA 1
ATOM 4261 C C . MET A 1 536 ? 3.365 -14.372 -1.539 1.00 82.12 536 MET A C 1
ATOM 4263 O O . MET A 1 536 ? 3.187 -15.123 -2.499 1.00 82.12 536 MET A O 1
ATOM 4267 N N . PHE A 1 537 ? 2.592 -13.310 -1.296 1.00 83.88 537 PHE A N 1
ATOM 4268 C CA . PHE A 1 537 ? 1.298 -13.077 -1.946 1.00 83.88 537 PHE A CA 1
ATOM 4269 C C . PHE A 1 537 ? 1.286 -11.873 -2.897 1.00 83.88 537 PHE A C 1
ATOM 4271 O O . PHE A 1 537 ? 0.254 -11.544 -3.468 1.00 83.88 537 PHE A O 1
ATOM 4278 N N . GLY A 1 538 ? 2.410 -11.172 -3.063 1.00 81.69 538 GLY A N 1
ATOM 4279 C CA . GLY A 1 538 ? 2.474 -9.989 -3.925 1.00 81.69 538 GLY A CA 1
ATOM 4280 C C . GLY A 1 538 ? 1.781 -8.742 -3.365 1.00 81.69 538 GLY A C 1
ATOM 4281 O O . GLY A 1 538 ? 1.645 -7.749 -4.079 1.00 81.69 538 GLY A O 1
ATOM 4282 N N . LEU A 1 539 ? 1.397 -8.761 -2.087 1.00 85.88 539 LEU A N 1
ATOM 4283 C CA . LEU A 1 539 ? 0.647 -7.699 -1.413 1.00 85.88 539 LEU A CA 1
ATOM 4284 C C . LEU A 1 539 ? 1.440 -6.388 -1.255 1.00 85.88 539 LEU A C 1
ATOM 4286 O O . LEU A 1 539 ? 2.625 -6.282 -1.615 1.00 85.88 539 LEU A O 1
ATOM 4290 N N . GLN A 1 540 ? 0.745 -5.373 -0.733 1.00 80.94 540 GLN A N 1
ATOM 4291 C CA . GLN A 1 540 ? 1.233 -4.001 -0.563 1.00 80.94 540 GLN A CA 1
ATOM 4292 C C . GLN A 1 540 ? 1.064 -3.487 0.875 1.00 80.94 540 GLN A C 1
ATOM 4294 O O . GLN A 1 540 ? 0.757 -2.318 1.088 1.00 80.94 540 GLN A O 1
ATOM 4299 N N . PHE A 1 541 ? 1.291 -4.345 1.872 1.00 79.62 541 PHE A N 1
ATOM 4300 C CA . PHE A 1 541 ? 1.423 -3.906 3.260 1.00 79.62 541 PHE A CA 1
ATOM 4301 C C . PHE A 1 541 ? 2.548 -2.880 3.410 1.00 79.62 541 PHE A C 1
ATOM 4303 O O . PHE A 1 541 ? 3.596 -2.981 2.755 1.00 79.62 541 PHE A O 1
ATOM 4310 N N . THR A 1 542 ? 2.346 -1.909 4.292 1.00 73.44 542 THR A N 1
ATOM 4311 C CA . THR A 1 542 ? 3.311 -0.844 4.559 1.00 73.44 542 THR A CA 1
ATOM 4312 C C . THR A 1 542 ? 4.492 -1.413 5.344 1.00 73.44 542 THR A C 1
ATOM 4314 O O . THR A 1 542 ? 4.320 -2.089 6.355 1.00 73.44 542 THR A O 1
ATOM 4317 N N . VAL A 1 543 ? 5.716 -1.154 4.877 1.00 66.12 543 VAL A N 1
ATOM 4318 C CA . VAL A 1 543 ? 6.954 -1.668 5.486 1.00 66.12 543 VAL A CA 1
ATOM 4319 C C . VAL A 1 543 ? 7.770 -0.486 6.016 1.00 66.12 543 VAL A C 1
ATOM 4321 O O . VAL A 1 543 ? 8.624 0.043 5.309 1.00 66.12 543 VAL A O 1
ATOM 4324 N N . ASP A 1 544 ? 7.494 -0.033 7.241 1.00 59.88 544 ASP A N 1
ATOM 4325 C CA . ASP A 1 544 ? 8.325 0.954 7.954 1.00 59.88 544 ASP A CA 1
ATOM 4326 C C . ASP A 1 544 ? 8.456 0.561 9.434 1.00 59.88 544 ASP A C 1
ATOM 4328 O O . ASP A 1 544 ? 7.545 -0.026 10.019 1.00 59.88 544 ASP A O 1
ATOM 4332 N N . SER A 1 545 ? 9.588 0.897 10.056 1.00 44.66 545 SER A N 1
ATOM 4333 C CA . SER A 1 545 ? 9.962 0.455 11.406 1.00 44.66 545 SER A CA 1
ATOM 4334 C C . SER A 1 545 ? 9.074 1.020 12.520 1.00 44.66 545 SER A C 1
ATOM 4336 O O . SER A 1 545 ? 9.146 0.521 13.634 1.00 44.66 545 SER A O 1
ATOM 4338 N N . GLY A 1 546 ? 8.237 2.025 12.236 1.00 45.56 546 GLY A N 1
ATOM 4339 C CA . GLY A 1 546 ? 7.261 2.605 13.177 1.00 45.56 546 GLY A CA 1
ATOM 4340 C C . GLY A 1 546 ? 5.816 2.635 12.658 1.00 45.56 546 GLY A C 1
ATOM 4341 O O . GLY A 1 546 ? 4.976 3.300 13.251 1.00 45.56 546 GLY A O 1
ATOM 4342 N N . ARG A 1 547 ? 5.534 1.976 11.522 1.00 50.44 547 ARG A N 1
ATOM 4343 C CA . ARG A 1 547 ? 4.211 1.928 10.864 1.00 50.44 547 ARG A CA 1
ATOM 4344 C C . ARG A 1 547 ? 3.932 0.529 10.294 1.00 50.44 547 ARG A C 1
ATOM 4346 O O . ARG A 1 547 ? 3.608 0.395 9.115 1.00 50.44 547 ARG A O 1
ATOM 4353 N N . CYS A 1 548 ? 4.114 -0.531 11.080 1.00 52.19 548 CYS A N 1
ATOM 4354 C CA . CYS A 1 548 ? 3.670 -1.850 10.623 1.00 52.19 548 CYS A CA 1
ATOM 4355 C C . CYS A 1 548 ? 2.135 -1.852 10.553 1.00 52.19 548 CYS A C 1
ATOM 4357 O O . CYS A 1 548 ? 1.462 -1.581 11.549 1.00 52.19 548 CYS A O 1
ATOM 4359 N N . THR A 1 549 ? 1.611 -2.087 9.351 1.00 53.66 549 THR A N 1
ATOM 4360 C CA . THR A 1 549 ? 0.184 -2.082 9.011 1.00 53.66 549 THR A CA 1
ATOM 4361 C C . THR A 1 549 ? -0.642 -3.035 9.868 1.00 53.66 549 THR A C 1
ATOM 4363 O O . THR A 1 549 ? -0.182 -4.103 10.252 1.00 53.66 549 THR A O 1
ATOM 4366 N N . ARG A 1 550 ? -1.901 -2.650 10.111 1.00 62.22 550 ARG A N 1
ATOM 4367 C CA . ARG A 1 550 ? -2.940 -3.457 10.776 1.00 62.22 550 ARG A CA 1
ATOM 4368 C C . ARG A 1 550 ? -4.101 -3.735 9.810 1.00 62.22 550 ARG A C 1
ATOM 4370 O O . ARG A 1 550 ? -5.271 -3.506 10.114 1.00 62.22 550 ARG A O 1
ATOM 4377 N N . GLY A 1 551 ? -3.749 -4.100 8.580 1.00 68.12 551 GLY A N 1
ATOM 4378 C CA . GLY A 1 551 ? -4.680 -4.230 7.461 1.00 68.12 551 GLY A CA 1
ATOM 4379 C C . GLY A 1 551 ? -5.021 -5.682 7.155 1.00 68.12 551 GLY A C 1
ATOM 4380 O O . GLY A 1 551 ? -4.215 -6.580 7.390 1.00 68.12 551 GLY A O 1
ATOM 4381 N N . ALA A 1 552 ? -6.193 -5.897 6.574 1.00 76.94 552 ALA A N 1
ATOM 4382 C CA . ALA A 1 552 ? -6.556 -7.148 5.934 1.00 76.94 552 ALA A CA 1
ATOM 4383 C C . ALA A 1 552 ? -6.660 -6.950 4.421 1.00 76.94 552 ALA A C 1
ATOM 4385 O O . ALA A 1 552 ? -7.288 -5.993 3.959 1.00 76.94 552 ALA A O 1
ATOM 4386 N N . PHE A 1 553 ? -6.054 -7.860 3.664 1.00 79.75 553 PHE A N 1
ATOM 4387 C CA . PHE A 1 553 ? -6.254 -8.001 2.225 1.00 79.75 553 PHE A CA 1
ATOM 4388 C C . PHE A 1 553 ? -7.087 -9.241 1.953 1.00 79.75 553 PHE A C 1
ATOM 4390 O O . PHE A 1 553 ? -6.861 -10.287 2.555 1.00 79.75 553 PHE A O 1
ATOM 4397 N N . ILE A 1 554 ? -8.011 -9.126 1.008 1.00 82.50 554 ILE A N 1
ATOM 4398 C CA . ILE A 1 554 ? -8.750 -10.261 0.473 1.00 82.50 554 ILE A CA 1
ATOM 4399 C C . ILE A 1 554 ? -8.149 -10.657 -0.878 1.00 82.50 554 ILE A C 1
ATOM 4401 O O . ILE A 1 554 ? -7.875 -9.797 -1.715 1.00 82.50 554 ILE A O 1
ATOM 4405 N N . ILE A 1 555 ? -7.910 -11.951 -1.062 1.00 82.69 555 ILE A N 1
ATOM 4406 C CA . ILE A 1 555 ? -7.374 -12.550 -2.287 1.00 82.69 555 ILE A CA 1
ATOM 4407 C C . ILE A 1 555 ? -8.392 -13.582 -2.769 1.00 82.69 555 ILE A C 1
ATOM 4409 O O . ILE A 1 555 ? -8.828 -14.423 -1.984 1.00 82.69 555 ILE A O 1
ATOM 4413 N N . ASP A 1 556 ? -8.784 -13.497 -4.037 1.00 82.88 556 ASP A N 1
ATOM 4414 C CA . ASP A 1 556 ? -9.752 -14.407 -4.660 1.00 82.88 556 ASP A CA 1
ATOM 4415 C C . ASP A 1 556 ? -9.102 -15.758 -5.004 1.00 82.88 556 ASP A C 1
ATOM 4417 O O . ASP A 1 556 ? -7.961 -15.801 -5.481 1.00 82.88 556 ASP A O 1
ATOM 4421 N N . ASP A 1 557 ? -9.819 -16.854 -4.747 1.00 80.00 557 ASP A N 1
ATOM 4422 C CA . ASP A 1 557 ? -9.428 -18.205 -5.154 1.00 80.00 557 ASP A CA 1
ATOM 4423 C C . ASP A 1 557 ? -10.088 -18.574 -6.492 1.00 80.00 557 ASP A C 1
ATOM 4425 O O . ASP A 1 557 ? -11.214 -19.078 -6.552 1.00 80.00 557 ASP A O 1
ATOM 4429 N N . ASP A 1 558 ? -9.355 -18.355 -7.584 1.00 77.69 558 ASP A N 1
ATOM 4430 C CA . ASP A 1 558 ? -9.791 -18.659 -8.953 1.00 77.69 558 ASP A CA 1
ATOM 4431 C C . ASP A 1 558 ? -9.538 -20.138 -9.323 1.00 77.69 558 ASP A C 1
ATOM 4433 O O . ASP A 1 558 ? -9.924 -20.594 -10.402 1.00 77.69 558 ASP A O 1
ATOM 4437 N N . SER A 1 559 ? -8.943 -20.937 -8.420 1.00 64.31 559 SER A N 1
ATOM 4438 C CA . SER A 1 559 ? -8.631 -22.367 -8.630 1.00 64.31 559 SER A CA 1
ATOM 4439 C C . SER A 1 559 ? -9.858 -23.293 -8.679 1.00 64.31 559 SER A C 1
ATOM 4441 O O . SER A 1 559 ? -9.755 -24.514 -8.578 1.00 64.31 559 SER A O 1
ATOM 4443 N N . LYS A 1 560 ? -11.067 -22.736 -8.827 1.00 61.91 560 LYS A N 1
ATOM 4444 C CA . LYS A 1 560 ? -12.342 -23.477 -8.848 1.00 61.91 560 LYS A CA 1
ATOM 4445 C C . LYS A 1 560 ? -12.550 -24.365 -7.610 1.00 61.91 560 LYS A C 1
ATOM 4447 O O . LYS A 1 560 ? -13.179 -25.420 -7.706 1.00 61.91 560 LYS A O 1
ATOM 4452 N N . ARG A 1 561 ? -12.146 -23.869 -6.433 1.00 64.81 561 ARG A N 1
ATOM 4453 C CA . ARG A 1 561 ? -12.347 -24.474 -5.100 1.00 64.81 561 ARG A CA 1
ATOM 4454 C C . ARG A 1 561 ? -11.469 -25.687 -4.776 1.00 64.81 561 ARG A C 1
ATOM 4456 O O . ARG A 1 561 ? -11.841 -26.433 -3.867 1.00 64.81 561 ARG A O 1
ATOM 4463 N N . GLU A 1 562 ? -10.323 -25.876 -5.431 1.00 76.62 562 GLU A N 1
ATOM 4464 C CA . GLU A 1 562 ? -9.350 -26.904 -5.010 1.00 76.62 562 GLU A CA 1
ATOM 4465 C C . GLU A 1 562 ? -8.946 -26.731 -3.534 1.00 76.62 562 GLU A C 1
ATOM 4467 O O . GLU A 1 562 ? -8.784 -27.711 -2.808 1.00 76.62 562 GLU A O 1
ATOM 4472 N N . LEU A 1 563 ? -8.878 -25.484 -3.059 1.00 80.94 563 LEU A N 1
ATOM 4473 C CA . LEU A 1 563 ? -8.460 -25.141 -1.698 1.00 80.94 563 LEU A CA 1
ATOM 4474 C C . LEU A 1 563 ? -9.584 -25.183 -0.653 1.00 80.94 563 LEU A C 1
ATOM 4476 O O . LEU A 1 563 ? -9.332 -25.011 0.538 1.00 80.94 563 LEU A O 1
ATOM 4480 N N . GLY A 1 564 ? -10.834 -25.410 -1.063 1.00 85.25 564 GLY A N 1
ATOM 4481 C CA . GLY A 1 564 ? -11.963 -25.520 -0.133 1.00 85.25 564 GLY A CA 1
ATOM 4482 C C . GLY A 1 564 ? -12.492 -24.193 0.435 1.00 85.25 564 GLY A C 1
ATOM 4483 O O . GLY A 1 564 ? -13.505 -24.213 1.138 1.00 85.25 564 GLY A O 1
ATOM 4484 N N . PHE A 1 565 ? -11.912 -23.049 0.070 1.00 89.75 565 PHE A N 1
ATOM 4485 C CA . PHE A 1 565 ? -12.427 -21.709 0.373 1.00 89.75 565 PHE A CA 1
ATOM 4486 C C . PHE A 1 565 ? -12.723 -20.917 -0.914 1.00 89.75 565 PHE A C 1
ATOM 4488 O O . PHE A 1 565 ? -12.579 -21.445 -2.010 1.00 89.75 565 PHE A O 1
ATOM 4495 N N . ASP A 1 566 ? -13.291 -19.718 -0.785 1.00 89.00 566 ASP A N 1
ATOM 4496 C CA . ASP A 1 566 ? -13.536 -18.783 -1.894 1.00 89.00 566 ASP A CA 1
ATOM 4497 C C . ASP A 1 566 ? -12.578 -17.583 -1.836 1.00 89.00 566 ASP A C 1
ATOM 4499 O O . ASP A 1 566 ? -12.183 -17.068 -2.871 1.00 89.00 566 ASP A O 1
ATOM 4503 N N . PHE A 1 567 ? -12.185 -17.149 -0.634 1.00 90.56 567 PHE A N 1
ATOM 4504 C CA . PHE A 1 567 ? -11.215 -16.071 -0.454 1.00 90.56 567 PHE A CA 1
ATOM 4505 C C . PHE A 1 567 ? -10.177 -16.410 0.613 1.00 90.56 567 PHE A C 1
ATOM 4507 O O . PHE A 1 567 ? -10.512 -16.978 1.652 1.00 90.56 567 PHE A O 1
ATOM 4514 N N . LEU A 1 568 ? -8.939 -15.981 0.387 1.00 91.12 568 LEU A N 1
ATOM 4515 C CA . LEU A 1 568 ? -7.890 -15.916 1.398 1.00 91.12 568 LEU A CA 1
ATOM 4516 C C . LEU A 1 568 ? -7.857 -14.499 1.988 1.00 91.12 568 LEU A C 1
ATOM 4518 O O . LEU A 1 568 ? -7.567 -13.531 1.284 1.00 91.12 568 LEU A O 1
ATOM 4522 N N . LEU A 1 569 ? -8.144 -14.372 3.281 1.00 91.94 569 LEU A N 1
ATOM 4523 C CA . LEU A 1 569 ? -8.020 -13.131 4.037 1.00 91.94 569 LEU A CA 1
ATOM 4524 C C . LEU A 1 569 ? -6.652 -13.098 4.723 1.00 91.94 569 LEU A C 1
ATOM 4526 O O . LEU A 1 569 ? -6.434 -13.781 5.721 1.00 91.94 569 LEU A O 1
ATOM 4530 N N . VAL A 1 570 ? -5.732 -12.302 4.185 1.00 91.38 570 VAL A N 1
ATOM 4531 C CA . VAL A 1 570 ? -4.385 -12.128 4.738 1.00 91.38 570 VAL A CA 1
ATOM 4532 C C . VAL A 1 570 ? -4.370 -10.920 5.663 1.00 91.38 570 VAL A C 1
ATOM 4534 O O . VAL A 1 570 ? -4.626 -9.798 5.224 1.00 91.38 570 VAL A O 1
ATOM 4537 N N . ILE A 1 571 ? -4.039 -11.134 6.932 1.00 89.06 571 ILE A N 1
ATOM 4538 C CA . ILE A 1 571 ? -4.013 -10.104 7.970 1.00 89.06 571 ILE A CA 1
ATOM 4539 C C . ILE A 1 571 ? -2.571 -9.908 8.448 1.00 89.06 571 ILE A C 1
ATOM 4541 O O . ILE A 1 571 ? -1.946 -10.817 9.000 1.00 89.06 571 ILE A O 1
ATOM 4545 N N . ASP A 1 572 ? -2.055 -8.695 8.258 1.00 86.50 572 ASP A N 1
ATOM 4546 C CA . ASP A 1 572 ? -0.788 -8.258 8.851 1.00 86.50 572 ASP A CA 1
ATOM 4547 C C . ASP A 1 572 ? -1.066 -7.578 10.190 1.00 86.50 572 ASP A C 1
ATOM 4549 O O . ASP A 1 572 ? -2.016 -6.798 10.325 1.00 86.50 572 ASP A O 1
ATOM 4553 N N . THR A 1 573 ? -0.246 -7.889 11.189 1.00 80.06 573 THR A N 1
ATOM 4554 C CA . THR A 1 573 ? -0.424 -7.389 12.552 1.00 80.06 573 THR A CA 1
ATOM 4555 C C . THR A 1 573 ? 0.730 -6.483 12.935 1.00 80.06 573 THR A C 1
ATOM 4557 O O . THR A 1 573 ? 1.869 -6.626 12.477 1.00 80.06 573 THR A O 1
ATOM 4560 N N . GLU A 1 574 ? 0.463 -5.589 13.884 1.00 77.00 574 GLU A N 1
ATOM 4561 C CA . GLU A 1 574 ? 1.537 -4.861 14.543 1.00 77.00 574 GLU A CA 1
ATOM 4562 C C . GLU A 1 574 ? 2.518 -5.844 15.199 1.00 77.00 574 GLU A C 1
ATOM 4564 O O . GLU A 1 574 ? 2.164 -6.964 15.583 1.00 77.00 574 GLU A O 1
ATOM 4569 N N . GLY A 1 575 ? 3.785 -5.442 15.282 1.00 75.50 575 GLY A N 1
ATOM 4570 C CA . GLY A 1 575 ? 4.772 -6.247 15.972 1.00 75.50 575 GLY A CA 1
ATOM 4571 C C . GLY A 1 575 ? 4.682 -6.134 17.483 1.00 75.50 575 GLY A C 1
ATOM 4572 O O . GLY A 1 575 ? 4.542 -5.039 18.017 1.00 75.50 575 GLY A O 1
ATOM 4573 N N . LEU A 1 576 ? 4.835 -7.272 18.153 1.00 76.44 576 LEU A N 1
ATOM 4574 C CA . LEU A 1 576 ? 4.880 -7.340 19.610 1.00 76.44 576 LEU A CA 1
ATOM 4575 C C . LEU A 1 576 ? 6.144 -6.661 20.155 1.00 76.44 576 LEU A C 1
ATOM 4577 O O . LEU A 1 576 ? 7.170 -6.584 19.463 1.00 76.44 576 LEU A O 1
ATOM 4581 N N . LYS A 1 577 ? 6.087 -6.243 21.423 1.00 71.94 577 LYS A N 1
ATOM 4582 C CA . LYS A 1 577 ? 7.189 -5.637 22.186 1.00 71.94 577 LYS A CA 1
ATOM 4583 C C . LYS A 1 577 ? 7.746 -4.359 21.558 1.00 71.94 577 LYS A C 1
ATOM 4585 O O . LYS A 1 577 ? 8.966 -4.183 21.496 1.00 71.94 577 LYS A O 1
ATOM 4590 N N . SER A 1 578 ? 6.873 -3.456 21.106 1.00 65.44 578 SER A N 1
ATOM 4591 C CA . SER A 1 578 ? 7.343 -2.187 20.544 1.00 65.44 578 SER A CA 1
ATOM 4592 C C . SER A 1 578 ? 8.167 -1.384 21.563 1.00 65.44 578 SER A C 1
ATOM 4594 O O . SER A 1 578 ? 7.695 -1.189 22.685 1.00 65.44 578 SER A O 1
ATOM 4596 N N . PRO A 1 579 ? 9.353 -0.843 21.208 1.00 56.28 579 PRO A N 1
ATOM 4597 C CA . PRO A 1 579 ? 10.152 0.005 22.096 1.00 56.28 579 PRO A CA 1
ATOM 4598 C C . PRO A 1 579 ? 9.421 1.268 22.577 1.00 56.28 579 PRO A C 1
ATOM 4600 O O . PRO A 1 579 ? 9.777 1.825 23.620 1.00 56.28 579 PRO A O 1
ATOM 4603 N N . GLU A 1 580 ? 8.424 1.735 21.816 1.00 57.28 580 GLU A N 1
ATOM 4604 C CA . GLU A 1 580 ? 7.605 2.906 22.152 1.00 57.28 580 GLU A CA 1
ATOM 4605 C C . GLU A 1 580 ? 6.624 2.601 23.291 1.00 57.28 580 GLU A C 1
ATOM 4607 O O . GLU A 1 580 ? 6.313 3.482 24.094 1.00 57.28 580 GLU A O 1
ATOM 4612 N N . VAL A 1 581 ? 6.173 1.346 23.378 1.00 55.12 581 VAL A N 1
ATOM 4613 C CA . VAL A 1 581 ? 5.131 0.879 24.304 1.00 55.12 581 VAL A CA 1
ATOM 4614 C C . VAL A 1 581 ? 5.720 0.071 25.462 1.00 55.12 581 VAL A C 1
ATOM 4616 O O . VAL A 1 581 ? 5.188 0.127 26.564 1.00 55.12 581 VAL A O 1
ATOM 4619 N N . ALA A 1 582 ? 6.866 -0.590 25.273 1.00 54.09 582 ALA A N 1
ATOM 4620 C CA . ALA A 1 582 ? 7.554 -1.429 26.264 1.00 54.09 582 ALA A CA 1
ATOM 4621 C C . ALA A 1 582 ? 7.962 -0.695 27.558 1.00 54.09 582 ALA A C 1
ATOM 4623 O O . ALA A 1 582 ? 8.379 -1.325 28.523 1.00 54.09 582 ALA A O 1
ATOM 4624 N N . LYS A 1 583 ? 7.865 0.641 27.583 1.00 52.38 583 LYS A N 1
ATOM 4625 C CA . LYS A 1 583 ? 8.134 1.485 28.760 1.00 52.38 583 LYS A CA 1
ATOM 4626 C C . LYS A 1 583 ? 6.892 1.755 29.621 1.00 52.38 583 LYS A C 1
ATOM 4628 O O . LYS A 1 583 ? 7.015 2.471 30.611 1.00 52.38 583 LYS A O 1
ATOM 4633 N N . LEU A 1 584 ? 5.718 1.264 29.220 1.00 56.97 584 LEU A N 1
ATOM 4634 C CA . LEU A 1 584 ? 4.471 1.352 29.981 1.00 56.97 584 LEU A CA 1
ATOM 4635 C C . LEU A 1 584 ? 4.283 0.072 30.808 1.00 56.97 584 LEU A C 1
ATOM 4637 O O . LEU A 1 584 ? 4.500 -1.026 30.289 1.00 56.97 584 LEU A O 1
ATOM 4641 N N . ASP A 1 585 ? 3.840 0.223 32.059 1.00 49.72 585 ASP A N 1
ATOM 4642 C CA . ASP A 1 585 ? 3.692 -0.879 33.026 1.00 49.72 585 ASP A CA 1
ATOM 4643 C C . ASP A 1 585 ? 2.741 -1.999 32.537 1.00 49.72 585 ASP A C 1
ATOM 4645 O O . ASP A 1 585 ? 2.938 -3.161 32.882 1.00 49.72 585 ASP A O 1
ATOM 4649 N N . ASP A 1 586 ? 1.796 -1.688 31.636 1.00 60.72 586 ASP A N 1
ATOM 4650 C CA . ASP A 1 586 ? 0.805 -2.632 31.082 1.00 60.72 586 ASP A CA 1
ATOM 4651 C C . ASP A 1 586 ? 1.113 -3.103 29.639 1.00 60.72 586 ASP A C 1
ATOM 4653 O O . ASP A 1 586 ? 0.246 -3.641 28.944 1.00 60.72 586 ASP A O 1
ATOM 4657 N N . SER A 1 587 ? 2.337 -2.902 29.135 1.00 66.88 587 SER A N 1
ATOM 4658 C CA . SER A 1 587 ? 2.690 -3.216 27.734 1.00 66.88 587 SER A CA 1
ATOM 4659 C C . SER A 1 587 ? 2.456 -4.683 27.339 1.00 66.88 587 SER A C 1
ATOM 4661 O O . SER A 1 587 ? 2.021 -4.965 26.221 1.00 66.88 587 SER A O 1
ATOM 4663 N N . HIS A 1 588 ? 2.654 -5.612 28.277 1.00 73.25 588 HIS A N 1
ATOM 4664 C CA . HIS A 1 588 ? 2.390 -7.036 28.077 1.00 73.25 588 HIS A CA 1
ATOM 4665 C C . HIS A 1 588 ? 0.898 -7.364 27.922 1.00 73.25 588 HIS A C 1
ATOM 4667 O O . HIS A 1 588 ? 0.568 -8.291 27.187 1.00 73.25 588 HIS A O 1
ATOM 4673 N N . GLU A 1 589 ? -0.012 -6.617 28.566 1.00 76.31 589 GLU A N 1
ATOM 4674 C CA . GLU A 1 589 ? -1.456 -6.837 28.387 1.00 76.31 589 GLU A CA 1
ATOM 4675 C C . GLU A 1 589 ? -1.863 -6.548 26.938 1.00 76.31 589 GLU A C 1
ATOM 4677 O O . GLU A 1 589 ? -2.571 -7.348 26.330 1.00 76.31 589 GLU A O 1
ATOM 4682 N N . ARG A 1 590 ? -1.360 -5.454 26.352 1.00 75.88 590 ARG A N 1
ATOM 4683 C CA . ARG A 1 590 ? -1.646 -5.086 24.956 1.00 75.88 590 ARG A CA 1
ATOM 4684 C C . ARG A 1 590 ? -1.117 -6.120 23.961 1.00 75.88 590 ARG A C 1
ATOM 4686 O O . ARG A 1 590 ? -1.834 -6.483 23.032 1.00 75.88 590 ARG A O 1
ATOM 4693 N N . ASP A 1 591 ? 0.113 -6.588 24.153 1.00 80.06 591 ASP A N 1
ATOM 4694 C CA . ASP A 1 591 ? 0.707 -7.623 23.299 1.00 80.06 591 ASP A CA 1
ATOM 4695 C C . ASP A 1 591 ? -0.093 -8.934 23.376 1.00 80.06 591 ASP A C 1
ATOM 4697 O O . ASP A 1 591 ? -0.367 -9.556 22.348 1.00 80.06 591 ASP A O 1
ATOM 4701 N N . ASN A 1 592 ? -0.526 -9.323 24.580 1.00 84.88 592 ASN A N 1
ATOM 4702 C CA . ASN A 1 592 ? -1.348 -10.514 24.787 1.00 84.88 592 ASN A CA 1
ATOM 4703 C C . ASN A 1 592 ? -2.742 -10.366 24.165 1.00 84.88 592 ASN A C 1
ATOM 4705 O O . ASN A 1 592 ? -3.235 -11.311 23.554 1.00 84.88 592 ASN A O 1
ATOM 4709 N N . GLU A 1 593 ? -3.374 -9.195 24.287 1.00 81.50 593 GLU A N 1
ATOM 4710 C CA . GLU A 1 593 ? -4.650 -8.892 23.626 1.00 81.50 593 GLU A CA 1
ATOM 4711 C C . GLU A 1 593 ? -4.534 -9.043 22.107 1.00 81.50 593 GLU A C 1
ATOM 4713 O O . GLU A 1 593 ? -5.349 -9.733 21.496 1.00 81.50 593 GLU A O 1
ATOM 4718 N N . LEU A 1 594 ? -3.505 -8.436 21.503 1.00 81.50 594 LEU A N 1
ATOM 4719 C CA . LEU A 1 594 ? -3.267 -8.523 20.064 1.00 81.50 594 LEU A CA 1
ATOM 4720 C C . LEU A 1 594 ? -3.029 -9.973 19.634 1.00 81.50 594 LEU A C 1
ATOM 4722 O O . LEU A 1 594 ? -3.683 -10.442 18.709 1.00 81.50 594 LEU A O 1
ATOM 4726 N N . ALA A 1 595 ? -2.138 -10.690 20.321 1.00 86.38 595 ALA A N 1
ATOM 4727 C CA . ALA A 1 595 ? -1.846 -12.087 20.014 1.00 86.38 595 ALA A CA 1
ATOM 4728 C C . ALA A 1 595 ? -3.096 -12.973 20.127 1.00 86.38 595 ALA A C 1
ATOM 4730 O O . ALA A 1 595 ? -3.333 -13.798 19.249 1.00 86.38 595 ALA A O 1
ATOM 4731 N N . THR A 1 596 ? -3.924 -12.763 21.156 1.00 87.75 596 THR A N 1
ATOM 4732 C CA . THR A 1 596 ? -5.176 -13.511 21.352 1.00 87.75 596 THR A CA 1
ATOM 4733 C C . THR A 1 596 ? -6.142 -13.264 20.200 1.00 87.75 596 THR A C 1
ATOM 4735 O O . THR A 1 596 ? -6.616 -14.212 19.591 1.00 87.75 596 THR A O 1
ATOM 4738 N N . VAL A 1 597 ? -6.392 -11.998 19.849 1.00 84.00 597 VAL A N 1
ATOM 4739 C CA . VAL A 1 597 ? -7.275 -11.642 18.725 1.00 84.00 597 VAL A CA 1
ATOM 4740 C C . VAL A 1 597 ? -6.788 -12.274 17.426 1.00 84.00 597 VAL A C 1
ATOM 4742 O O . VAL A 1 597 ? -7.581 -12.809 16.663 1.00 84.00 597 VAL A O 1
ATOM 4745 N N . VAL A 1 598 ? -5.484 -12.213 17.172 1.00 85.88 598 VAL A N 1
ATOM 4746 C CA . VAL A 1 598 ? -4.887 -12.716 15.935 1.00 85.88 598 VAL A CA 1
ATOM 4747 C C . VAL A 1 598 ? -5.035 -14.231 15.842 1.00 85.88 598 VAL A C 1
ATOM 4749 O O . VAL A 1 598 ? -5.522 -14.720 14.828 1.00 85.88 598 VAL A O 1
ATOM 4752 N N . ILE A 1 599 ? -4.682 -14.965 16.898 1.00 88.69 599 ILE A N 1
ATOM 4753 C CA . ILE A 1 599 ? -4.758 -16.431 16.917 1.00 88.69 599 ILE A CA 1
ATOM 4754 C C . ILE A 1 599 ? -6.211 -16.906 16.788 1.00 88.69 599 ILE A C 1
ATOM 4756 O O . ILE A 1 599 ? -6.487 -17.774 15.968 1.00 88.69 599 ILE A O 1
ATOM 4760 N N . GLU A 1 600 ? -7.142 -16.301 17.529 1.00 89.50 600 GLU A N 1
ATOM 4761 C CA . GLU A 1 600 ? -8.562 -16.693 17.533 1.00 89.50 600 GLU A CA 1
ATOM 4762 C C . GLU A 1 600 ? -9.289 -16.384 16.216 1.00 89.50 600 GLU A C 1
ATOM 4764 O O . GLU A 1 600 ? -10.255 -17.057 15.866 1.00 89.50 600 GLU A O 1
ATOM 4769 N N . LEU A 1 601 ? -8.846 -15.368 15.470 1.00 87.75 601 LEU A N 1
ATOM 4770 C CA . LEU A 1 601 ? -9.423 -15.041 14.162 1.00 87.75 601 LEU A CA 1
ATOM 4771 C C . LEU A 1 601 ? -8.881 -15.910 13.019 1.00 87.75 601 LEU A C 1
ATOM 4773 O O . LEU A 1 601 ? -9.410 -15.818 11.913 1.00 87.75 601 LEU A O 1
ATOM 4777 N N . SER A 1 602 ? -7.822 -16.693 13.240 1.00 93.00 602 SER A N 1
ATOM 4778 C CA . SER A 1 602 ? -7.058 -17.321 12.159 1.00 93.00 602 SER A CA 1
ATOM 4779 C C . SER A 1 602 ? -7.374 -18.791 11.960 1.00 93.00 602 SER A C 1
ATOM 4781 O O . SER A 1 602 ? -7.356 -19.567 12.910 1.00 93.00 602 SER A O 1
ATOM 4783 N N . ASP A 1 603 ? -7.476 -19.203 10.699 1.00 95.62 603 ASP A N 1
ATOM 4784 C CA . ASP A 1 603 ? -7.352 -20.614 10.327 1.00 95.62 603 ASP A CA 1
ATOM 4785 C C . ASP A 1 603 ? -5.875 -21.052 10.331 1.00 95.62 603 ASP A C 1
ATOM 4787 O O . ASP A 1 603 ? -5.548 -22.190 10.668 1.00 95.62 603 ASP A O 1
ATOM 4791 N N . LEU A 1 604 ? -4.959 -20.133 9.994 1.00 94.12 604 LEU A N 1
ATOM 4792 C CA . LEU A 1 604 ? -3.511 -20.330 10.076 1.00 94.12 604 LEU A CA 1
ATOM 4793 C C . LEU A 1 604 ? -2.815 -19.071 10.607 1.00 94.12 604 LEU A C 1
ATOM 4795 O O . LEU A 1 604 ? -2.921 -17.997 10.022 1.00 94.12 604 LEU A O 1
ATOM 4799 N N . THR A 1 605 ? -2.046 -19.217 11.687 1.00 92.88 605 THR A N 1
ATOM 4800 C CA . THR A 1 605 ? -1.159 -18.161 12.203 1.00 92.88 605 THR A CA 1
ATOM 4801 C C . THR A 1 605 ? 0.295 -18.535 11.937 1.00 92.88 605 THR A C 1
ATOM 4803 O O . THR A 1 605 ? 0.767 -19.570 12.409 1.00 92.88 605 THR A O 1
ATOM 4806 N N . LEU A 1 606 ? 1.031 -17.688 11.217 1.00 90.81 606 LEU A N 1
ATOM 4807 C CA . LEU A 1 606 ? 2.482 -17.815 11.065 1.00 90.81 606 LEU A CA 1
ATOM 4808 C C . LEU A 1 606 ? 3.190 -16.991 12.142 1.00 90.81 606 LEU A C 1
ATOM 4810 O O . LEU A 1 606 ? 2.904 -15.806 12.307 1.00 90.81 606 LEU A O 1
ATOM 4814 N N . ILE A 1 607 ? 4.142 -17.602 12.847 1.00 89.19 607 ILE A N 1
ATOM 4815 C CA . ILE A 1 607 ? 4.934 -16.941 13.891 1.00 89.19 607 ILE A CA 1
ATOM 4816 C C . ILE A 1 607 ? 6.345 -16.685 13.351 1.00 89.19 607 ILE A C 1
ATOM 4818 O O . ILE A 1 607 ? 7.014 -17.635 12.943 1.00 89.19 607 ILE A O 1
ATOM 4822 N N . ASN A 1 608 ? 6.777 -15.418 13.346 1.00 81.12 608 ASN A N 1
ATOM 4823 C CA . ASN A 1 608 ? 8.065 -14.968 12.796 1.00 81.12 608 ASN A CA 1
ATOM 4824 C C . ASN A 1 608 ? 8.917 -14.141 13.760 1.00 81.12 608 ASN A C 1
ATOM 4826 O O . ASN A 1 608 ? 8.485 -13.022 14.155 1.00 81.12 608 ASN A O 1
#